Protein AF-A0A7S2W0D0-F1 (afdb_monomer)

pLDDT: mean 82.17, std 18.62, range [22.75, 97.62]

Mean predicted aligned error: 8.66 Å

Organism: NCBI:txid1034831

Structure (mmCIF, N/CA/C/O backbone):
data_AF-A0A7S2W0D0-F1
#
_entry.id   AF-A0A7S2W0D0-F1
#
loop_
_atom_site.group_PDB
_atom_site.id
_atom_site.type_symbol
_atom_site.label_atom_id
_atom_site.label_alt_id
_atom_site.label_comp_id
_atom_site.label_asym_id
_atom_site.label_entity_id
_atom_site.label_seq_id
_atom_site.pdbx_PDB_ins_code
_atom_site.Cartn_x
_atom_site.Cartn_y
_atom_site.Cartn_z
_atom_site.occupancy
_atom_site.B_iso_or_equiv
_atom_site.auth_seq_id
_atom_site.auth_comp_id
_atom_site.auth_asym_id
_atom_site.auth_atom_id
_atom_site.pdbx_PDB_model_num
ATOM 1 N N . TRP A 1 1 ? -10.273 2.720 -8.257 1.00 68.00 1 TRP A N 1
ATOM 2 C CA . TRP A 1 1 ? -10.333 4.027 -8.967 1.00 68.00 1 TRP A CA 1
ATOM 3 C C . TRP A 1 1 ? -9.457 5.097 -8.315 1.00 68.00 1 TRP A C 1
ATOM 5 O O . TRP A 1 1 ? -8.631 5.660 -9.019 1.00 68.00 1 TRP A O 1
ATOM 15 N N . MET A 1 2 ? -9.578 5.368 -7.009 1.00 85.56 2 MET A N 1
ATOM 16 C CA . MET A 1 2 ? -8.858 6.468 -6.332 1.00 85.56 2 MET A CA 1
ATOM 17 C C . MET A 1 2 ? -7.325 6.376 -6.437 1.00 85.56 2 MET A C 1
ATOM 19 O O . MET A 1 2 ? -6.679 7.359 -6.785 1.00 85.56 2 MET A O 1
ATOM 23 N N . ALA A 1 3 ? -6.762 5.177 -6.255 1.00 87.69 3 ALA A N 1
ATOM 24 C CA . ALA A 1 3 ? -5.315 4.945 -6.286 1.00 87.69 3 ALA A CA 1
ATOM 25 C C . ALA A 1 3 ? -4.749 4.532 -7.658 1.00 87.69 3 ALA A C 1
ATOM 27 O O . ALA A 1 3 ? -3.547 4.316 -7.801 1.00 87.69 3 ALA A O 1
ATOM 28 N N . GLY A 1 4 ? -5.589 4.403 -8.692 1.00 86.75 4 GLY A N 1
ATOM 29 C CA . GLY A 1 4 ? -5.181 3.886 -10.012 1.00 86.75 4 GLY A CA 1
ATOM 30 C C . GLY A 1 4 ? -5.127 4.936 -11.126 1.00 86.75 4 GLY A C 1
ATOM 31 O O . GLY A 1 4 ? -4.802 4.604 -12.265 1.00 86.75 4 GLY A O 1
ATOM 32 N N . ARG A 1 5 ? -5.512 6.190 -10.845 1.00 86.06 5 ARG A N 1
ATOM 33 C CA . ARG A 1 5 ? -5.636 7.251 -11.860 1.00 86.06 5 ARG A CA 1
ATOM 34 C C . ARG A 1 5 ? -4.288 7.720 -12.384 1.00 86.06 5 ARG A C 1
ATOM 36 O O . ARG A 1 5 ? -3.332 7.834 -11.628 1.00 86.06 5 ARG A O 1
ATOM 43 N N . ARG A 1 6 ? -4.247 8.081 -13.670 1.00 84.31 6 ARG A N 1
ATOM 44 C CA . ARG A 1 6 ? -3.050 8.650 -14.309 1.00 84.31 6 ARG A CA 1
ATOM 45 C C . ARG A 1 6 ? -2.641 9.991 -13.707 1.00 84.31 6 ARG A C 1
ATOM 47 O O . ARG A 1 6 ? -1.456 10.214 -13.536 1.00 84.31 6 ARG A O 1
ATOM 54 N N . SER A 1 7 ? -3.611 10.848 -13.386 1.00 80.19 7 SER A N 1
ATOM 55 C CA . SER A 1 7 ? -3.353 12.206 -12.900 1.00 80.19 7 SER A CA 1
ATOM 56 C C . SER A 1 7 ? -2.724 12.236 -11.513 1.00 80.19 7 SER A C 1
ATOM 58 O O . SER A 1 7 ? -1.833 13.040 -11.296 1.00 80.19 7 SER A O 1
ATOM 60 N N . CYS A 1 8 ? -3.179 11.391 -10.583 1.00 81.06 8 CYS A N 1
ATOM 61 C CA . CYS A 1 8 ? -2.543 11.213 -9.280 1.00 81.06 8 CYS A CA 1
ATOM 62 C C . CYS A 1 8 ? -3.099 9.988 -8.527 1.00 81.06 8 CYS A C 1
ATOM 64 O O . CYS A 1 8 ? -3.923 9.229 -9.053 1.00 81.06 8 CYS A O 1
ATOM 66 N N . ASP A 1 9 ? -2.621 9.776 -7.302 1.00 85.12 9 ASP A N 1
ATOM 67 C CA . ASP A 1 9 ? -3.206 8.865 -6.320 1.00 85.12 9 ASP A CA 1
ATOM 68 C C . ASP A 1 9 ? -3.997 9.670 -5.282 1.00 85.12 9 ASP A C 1
ATOM 70 O O . ASP A 1 9 ? -3.406 10.435 -4.535 1.00 85.12 9 ASP A O 1
ATOM 74 N N . HIS A 1 10 ? -5.322 9.525 -5.241 1.00 86.94 10 HIS A N 1
ATOM 75 C CA . HIS A 1 10 ? -6.177 10.317 -4.342 1.00 86.94 10 HIS A CA 1
ATOM 76 C C . HIS A 1 10 ? -6.268 9.765 -2.913 1.00 86.94 10 HIS A C 1
ATOM 78 O O . HIS A 1 10 ? -6.876 10.398 -2.053 1.00 86.94 10 HIS A O 1
ATOM 84 N N . LEU A 1 11 ? -5.742 8.560 -2.674 1.00 88.50 11 LEU A N 1
ATOM 85 C CA . LEU A 1 11 ? -5.858 7.864 -1.389 1.00 88.50 11 LEU A CA 1
ATOM 86 C C . LEU A 1 11 ? -4.503 7.696 -0.690 1.00 88.50 11 LEU A C 1
ATOM 88 O O . LEU A 1 11 ? -4.461 7.360 0.486 1.00 88.50 11 LEU A O 1
ATOM 92 N N . HIS A 1 12 ? -3.401 7.929 -1.399 1.00 86.44 12 HIS A N 1
ATOM 93 C CA . HIS A 1 12 ? -2.040 7.849 -0.875 1.00 86.44 12 HIS A CA 1
ATOM 94 C C . HIS A 1 12 ? -1.277 9.138 -1.163 1.00 86.44 12 HIS A C 1
ATOM 96 O O . HIS A 1 12 ? -1.766 10.016 -1.868 1.00 86.44 12 HIS A O 1
ATOM 102 N N . ASP A 1 13 ? -0.048 9.206 -0.656 1.00 75.94 13 ASP A N 1
ATOM 103 C CA . ASP A 1 13 ? 0.926 10.257 -0.967 1.00 75.94 13 ASP A CA 1
ATOM 104 C C . ASP A 1 13 ? 0.502 11.672 -0.511 1.00 75.94 13 ASP A C 1
ATOM 106 O O . ASP A 1 13 ? 1.095 12.662 -0.928 1.00 75.94 13 ASP A O 1
ATOM 110 N N . GLY A 1 14 ? -0.509 11.779 0.360 1.00 78.06 14 GLY A N 1
ATOM 111 C CA . GLY A 1 14 ? -1.050 13.053 0.827 1.00 78.06 14 GLY A CA 1
ATOM 112 C C . GLY A 1 14 ? -1.819 12.954 2.147 1.00 78.06 14 GLY A C 1
ATOM 113 O O . GLY A 1 14 ? -2.003 11.870 2.706 1.00 78.06 14 GLY A O 1
ATOM 114 N N . MET A 1 15 ? -2.298 14.103 2.637 1.00 78.31 15 MET A N 1
ATOM 115 C CA . MET A 1 15 ? -2.885 14.241 3.979 1.00 78.31 15 MET A CA 1
ATOM 116 C C . MET A 1 15 ? -4.158 13.417 4.236 1.00 78.31 15 MET A C 1
ATOM 118 O O . MET A 1 15 ? -4.555 13.179 5.381 1.00 78.31 15 MET A O 1
ATOM 122 N N . GLY A 1 16 ? -4.842 13.029 3.165 1.00 84.38 16 GLY A N 1
ATOM 123 C CA . GLY A 1 16 ? -6.043 12.208 3.181 1.00 84.38 16 GLY A CA 1
ATOM 124 C C . GLY A 1 16 ? -5.767 10.715 3.300 1.00 84.38 16 GLY A C 1
ATOM 125 O O . GLY A 1 16 ? -6.731 9.962 3.350 1.00 84.38 16 GLY A O 1
ATOM 126 N N . PHE A 1 17 ? -4.504 10.269 3.365 1.00 88.38 17 PHE A N 1
ATOM 127 C CA . PHE A 1 17 ? -4.175 8.843 3.444 1.00 88.38 17 PHE A CA 1
ATOM 128 C C . PHE A 1 17 ? -4.881 8.152 4.612 1.00 88.38 17 PHE A C 1
ATOM 130 O O . PHE A 1 17 ? -5.697 7.252 4.409 1.00 88.38 17 PHE A O 1
ATOM 137 N N . PHE A 1 18 ? -4.592 8.599 5.834 1.00 88.12 18 PHE A N 1
ATOM 138 C CA . PHE A 1 18 ? -5.089 7.951 7.044 1.00 88.12 18 PHE A CA 1
ATOM 139 C C . PHE A 1 18 ? -6.618 8.041 7.129 1.00 88.12 18 PHE A C 1
ATOM 141 O O . PHE A 1 18 ? -7.315 7.041 7.279 1.00 88.12 18 PHE A O 1
ATOM 148 N N . THR A 1 19 ? -7.154 9.249 6.950 1.00 89.94 19 THR A N 1
ATOM 149 C CA . THR A 1 19 ? -8.599 9.487 7.027 1.00 89.94 19 THR A CA 1
ATOM 150 C C . THR A 1 19 ? -9.367 8.797 5.905 1.00 89.94 19 THR A C 1
ATOM 152 O O . THR A 1 19 ? -10.475 8.325 6.127 1.00 89.94 19 THR A O 1
ATOM 155 N N . GLY A 1 20 ? -8.793 8.683 4.710 1.00 93.69 20 GLY A N 1
ATOM 156 C CA . GLY A 1 20 ? -9.409 7.978 3.594 1.00 93.69 20 GLY A CA 1
ATOM 157 C C . GLY A 1 20 ? -9.497 6.470 3.824 1.00 93.69 20 GLY A C 1
ATOM 158 O O . GLY A 1 20 ? -10.549 5.882 3.581 1.00 93.69 20 GLY A O 1
ATOM 159 N N . HIS A 1 21 ? -8.433 5.849 4.344 1.00 94.94 21 HIS A N 1
ATOM 160 C CA . HIS A 1 21 ? -8.431 4.415 4.658 1.00 94.94 21 HIS A CA 1
ATOM 161 C C . HIS A 1 21 ? -9.371 4.063 5.819 1.00 94.94 21 HIS A C 1
ATOM 163 O O . HIS A 1 21 ? -10.051 3.036 5.784 1.00 94.94 21 HIS A O 1
ATOM 169 N N . ASN A 1 22 ? -9.503 4.942 6.810 1.00 93.94 22 ASN A N 1
ATOM 170 C CA . ASN A 1 22 ? -10.499 4.756 7.863 1.00 93.94 22 ASN A CA 1
ATOM 171 C C . ASN A 1 22 ? -11.926 4.931 7.331 1.00 93.94 22 ASN A C 1
ATOM 173 O O . ASN A 1 22 ? -12.808 4.143 7.659 1.00 93.94 22 ASN A O 1
ATOM 177 N N . ALA A 1 23 ? -12.160 5.928 6.473 1.00 95.00 23 ALA A N 1
ATOM 178 C CA . ALA A 1 23 ? -13.481 6.201 5.914 1.00 95.00 23 ALA A CA 1
ATOM 179 C C . ALA A 1 23 ? -13.991 5.044 5.040 1.00 95.00 23 ALA A C 1
ATOM 181 O O . ALA A 1 23 ? -15.130 4.614 5.217 1.00 95.00 23 ALA A O 1
ATOM 182 N N . ILE A 1 24 ? -13.144 4.488 4.161 1.00 95.31 24 ILE A N 1
ATOM 183 C CA . ILE A 1 24 ? -13.515 3.309 3.358 1.00 95.31 24 ILE A CA 1
ATOM 184 C C . ILE A 1 24 ? -13.750 2.071 4.231 1.00 95.31 24 ILE A C 1
ATOM 186 O O . ILE A 1 24 ? -14.611 1.260 3.908 1.00 95.31 24 ILE A O 1
ATOM 190 N N . THR A 1 25 ? -13.030 1.932 5.348 1.00 95.75 25 THR A N 1
ATOM 191 C CA . THR A 1 25 ? -13.217 0.803 6.270 1.00 95.75 25 THR A CA 1
ATOM 192 C C . THR A 1 25 ? -14.537 0.913 7.035 1.00 95.75 25 THR A C 1
ATOM 194 O O . THR A 1 25 ? -15.264 -0.072 7.123 1.00 95.75 25 THR A O 1
ATOM 197 N N . ILE A 1 26 ? -14.900 2.112 7.508 1.00 94.50 26 ILE A N 1
ATOM 198 C CA . ILE A 1 26 ? -16.208 2.375 8.133 1.00 94.50 26 ILE A CA 1
ATOM 199 C C . ILE A 1 26 ? -17.342 2.114 7.134 1.00 94.50 26 ILE A C 1
ATOM 201 O O . ILE A 1 26 ? -18.327 1.464 7.473 1.00 94.50 26 ILE A O 1
ATOM 205 N N . GLU A 1 27 ? -17.210 2.595 5.895 1.00 94.81 27 GLU A N 1
ATOM 206 C CA . GLU A 1 27 ? -18.199 2.340 4.841 1.00 94.81 27 GLU A CA 1
ATOM 207 C C . GLU A 1 27 ? -18.338 0.838 4.552 1.00 94.81 27 GLU A C 1
ATOM 209 O O . GLU A 1 27 ? -19.452 0.318 4.474 1.00 94.81 27 GLU A O 1
ATOM 214 N N . PHE A 1 28 ? -17.218 0.117 4.446 1.00 96.00 28 PHE A N 1
ATOM 215 C CA . PHE A 1 28 ? -17.225 -1.327 4.233 1.00 96.00 28 PHE A CA 1
ATOM 216 C C . PHE A 1 28 ? -17.888 -2.081 5.391 1.00 96.00 28 PHE A C 1
ATOM 218 O O . PHE A 1 28 ? -18.716 -2.957 5.148 1.00 96.00 28 PHE A O 1
ATOM 225 N N . GLU A 1 29 ? -17.602 -1.707 6.640 1.00 96.06 29 GLU A N 1
ATOM 226 C CA . GLU A 1 29 ? -18.271 -2.274 7.812 1.00 96.06 29 GLU A CA 1
ATOM 227 C C . GLU A 1 29 ? -19.788 -2.057 7.766 1.00 96.06 29 GLU A C 1
ATOM 229 O O . GLU A 1 29 ? -20.554 -2.996 7.983 1.00 96.06 29 GLU A O 1
ATOM 234 N N . GLN A 1 30 ? -20.241 -0.849 7.419 1.00 93.56 30 GLN A N 1
ATOM 235 C CA . GLN A 1 30 ? -21.670 -0.566 7.270 1.00 93.56 30 GLN A CA 1
ATOM 236 C C . GLN A 1 30 ? -22.311 -1.457 6.202 1.00 93.56 30 GLN A C 1
ATOM 238 O O . GLN A 1 30 ? -23.420 -1.950 6.406 1.00 93.56 30 GLN A O 1
ATOM 243 N N . VAL A 1 31 ? -21.615 -1.707 5.087 1.00 94.75 31 VAL A N 1
ATOM 244 C CA . VAL A 1 31 ? -22.077 -2.625 4.035 1.00 94.75 31 VAL A CA 1
ATOM 245 C C . VAL A 1 31 ? -22.129 -4.073 4.534 1.00 94.75 31 VAL A C 1
ATOM 247 O O . VAL A 1 31 ? -23.117 -4.758 4.265 1.00 94.75 31 VAL A O 1
ATOM 250 N N . LEU A 1 32 ? -21.135 -4.541 5.299 1.00 96.19 32 LEU A N 1
ATOM 251 C CA . LEU A 1 32 ? -21.170 -5.869 5.929 1.00 96.19 32 LEU A CA 1
ATOM 252 C C . LEU A 1 32 ? -22.375 -6.012 6.868 1.00 96.19 32 LEU A C 1
ATOM 254 O O . LEU A 1 32 ? -23.073 -7.026 6.835 1.00 96.19 32 LEU A O 1
ATOM 258 N N . GLN A 1 33 ? -22.680 -4.966 7.636 1.00 96.06 33 GLN A N 1
ATOM 259 C CA . GLN A 1 33 ? -23.801 -4.940 8.577 1.00 96.06 33 GLN A CA 1
ATOM 260 C C . GLN A 1 33 ? -25.182 -4.928 7.906 1.00 96.06 33 GLN A C 1
ATOM 262 O O . GLN A 1 33 ? -26.178 -5.260 8.553 1.00 96.06 33 GLN A O 1
ATOM 267 N N . LEU A 1 34 ? -25.266 -4.615 6.605 1.00 96.19 34 LEU A N 1
ATOM 268 C CA . LEU A 1 34 ? -26.489 -4.832 5.819 1.00 96.19 34 LEU A CA 1
ATOM 269 C C . LEU A 1 34 ? -26.773 -6.323 5.584 1.00 96.19 34 LEU A C 1
ATOM 271 O O . LEU A 1 34 ? -27.926 -6.689 5.352 1.00 96.19 34 LEU A O 1
ATOM 275 N N . VAL A 1 35 ? -25.739 -7.169 5.625 1.00 97.31 35 VAL A N 1
ATOM 276 C CA . VAL A 1 35 ? -25.848 -8.628 5.491 1.00 97.31 35 VAL A CA 1
ATOM 277 C C . VAL A 1 35 ? -26.004 -9.277 6.865 1.00 97.31 35 VAL A C 1
ATOM 279 O O . VAL A 1 35 ? -26.953 -10.034 7.073 1.00 97.31 35 VAL A O 1
ATOM 282 N N . ASP A 1 36 ? -25.107 -8.958 7.800 1.00 97.62 36 ASP A N 1
ATOM 283 C CA . ASP A 1 36 ? -25.151 -9.434 9.183 1.00 97.62 36 ASP A CA 1
ATOM 284 C C . ASP A 1 36 ? -24.810 -8.289 10.157 1.00 97.62 36 ASP A C 1
ATOM 286 O O . ASP A 1 36 ? -23.643 -7.908 10.275 1.00 97.62 36 ASP A O 1
ATOM 290 N N . PRO A 1 37 ? -25.796 -7.746 10.898 1.00 96.00 37 PRO A N 1
ATOM 291 C CA . PRO A 1 37 ? -25.591 -6.599 11.784 1.00 96.00 37 PRO A CA 1
ATOM 292 C C . PRO A 1 37 ? -24.737 -6.913 13.021 1.00 96.00 37 PRO A C 1
ATOM 294 O O . PRO A 1 37 ? -24.504 -6.020 13.833 1.00 96.00 37 PRO A O 1
ATOM 297 N N . THR A 1 38 ? -24.317 -8.167 13.217 1.00 96.38 38 THR A N 1
ATOM 298 C CA . THR A 1 38 ? -23.430 -8.570 14.317 1.00 96.38 38 THR A CA 1
ATOM 299 C C . THR A 1 38 ? -21.950 -8.544 13.939 1.00 96.38 38 THR A C 1
ATOM 301 O O . THR A 1 38 ? -21.102 -8.685 14.818 1.00 96.38 38 THR A O 1
ATOM 304 N N . VAL A 1 39 ? -21.635 -8.352 12.655 1.00 95.75 39 VAL A N 1
ATOM 305 C CA . VAL A 1 39 ? -20.264 -8.356 12.137 1.00 95.75 39 VAL A CA 1
ATOM 306 C C . VAL A 1 39 ? -19.651 -6.955 12.192 1.00 95.75 39 VAL A C 1
ATOM 308 O O . VAL A 1 39 ? -20.302 -5.949 11.904 1.00 95.75 39 VAL A O 1
ATOM 311 N N . THR A 1 40 ? -18.365 -6.910 12.529 1.00 95.25 40 THR A N 1
ATOM 312 C CA . THR A 1 40 ? -17.497 -5.727 12.462 1.00 95.25 40 THR A CA 1
ATOM 313 C C . THR A 1 40 ? -16.216 -6.079 11.715 1.00 95.25 40 THR A C 1
ATOM 315 O O . THR A 1 40 ? -15.827 -7.251 11.664 1.00 95.25 40 THR A O 1
ATOM 318 N N . VAL A 1 41 ? -15.531 -5.085 11.155 1.00 95.81 41 VAL A N 1
ATOM 319 C CA . VAL A 1 41 ? -14.201 -5.296 10.570 1.00 95.81 41 VAL A CA 1
ATOM 320 C C . VAL A 1 41 ? -13.194 -5.462 11.718 1.00 95.81 41 VAL A C 1
ATOM 322 O O . VAL A 1 41 ? -13.086 -4.572 12.562 1.00 95.81 41 VAL A O 1
ATOM 325 N N . PRO A 1 42 ? -12.461 -6.588 11.809 1.00 94.56 42 PRO A N 1
ATOM 326 C CA . PRO A 1 42 ? -11.452 -6.759 12.849 1.00 94.56 42 PRO A CA 1
ATOM 327 C C . PRO A 1 42 ? -10.228 -5.882 12.562 1.00 94.56 42 PRO A C 1
ATOM 329 O O . PRO A 1 42 ? -10.002 -5.480 11.424 1.00 94.56 42 PRO A O 1
ATOM 332 N N . TYR A 1 43 ? -9.389 -5.646 13.571 1.00 94.50 43 TYR A N 1
ATOM 333 C CA . TYR A 1 43 ? -8.036 -5.137 13.349 1.00 94.50 43 TYR A CA 1
ATOM 334 C C . TYR A 1 43 ? -7.024 -6.281 13.353 1.00 94.50 43 TYR A C 1
ATOM 336 O O . TYR A 1 43 ? -7.173 -7.259 14.085 1.00 94.50 43 TYR A O 1
ATOM 344 N N . TRP A 1 44 ? -5.976 -6.139 12.550 1.00 95.12 44 TRP A N 1
ATOM 345 C CA . TRP A 1 44 ? -4.819 -7.020 12.561 1.00 95.12 44 TRP A CA 1
ATOM 346 C C . TRP A 1 44 ? -3.634 -6.309 13.207 1.00 95.12 44 TRP A C 1
ATOM 348 O O . TRP A 1 44 ? -3.025 -5.424 12.610 1.00 95.12 44 TRP A O 1
ATOM 358 N N . ASP A 1 45 ? -3.277 -6.731 14.419 1.00 94.56 45 ASP A N 1
ATOM 359 C CA . ASP A 1 45 ? -2.072 -6.244 15.084 1.00 94.56 45 ASP A CA 1
ATOM 360 C C . ASP A 1 45 ? -0.816 -6.977 14.600 1.00 94.56 45 ASP A C 1
ATOM 362 O O . ASP A 1 45 ? -0.311 -7.896 15.242 1.00 94.56 45 ASP A O 1
ATOM 366 N N . TYR A 1 46 ? -0.297 -6.542 13.457 1.00 94.19 46 TYR A N 1
ATOM 367 C CA . TYR A 1 46 ? 0.909 -7.102 12.846 1.00 94.19 46 TYR A CA 1
ATOM 368 C C . TYR A 1 46 ? 2.185 -6.930 13.688 1.00 94.19 46 TYR A C 1
ATOM 370 O O . TYR A 1 46 ? 3.199 -7.561 13.385 1.00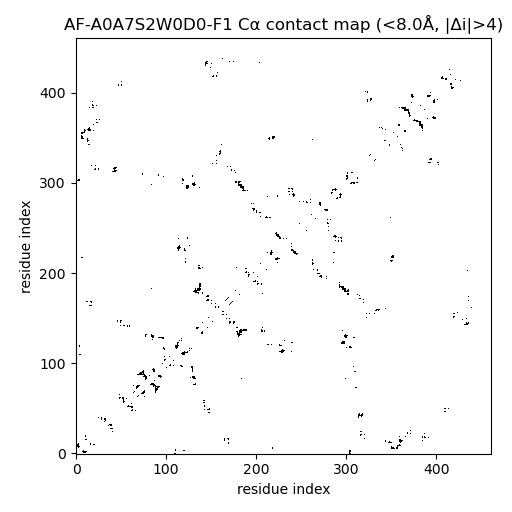 94.19 46 TYR A O 1
ATOM 378 N N . THR A 1 47 ? 2.157 -6.145 14.775 1.00 94.44 47 THR A N 1
ATOM 379 C CA . THR A 1 47 ? 3.281 -6.116 15.724 1.00 94.44 47 THR A CA 1
ATOM 380 C C . THR A 1 47 ? 3.376 -7.411 16.540 1.00 94.44 47 THR A C 1
ATOM 382 O O . THR A 1 47 ? 4.473 -7.773 16.958 1.00 94.44 47 THR A O 1
ATOM 385 N N . ILE A 1 48 ? 2.275 -8.164 16.692 1.00 95.62 48 ILE A N 1
ATOM 386 C CA . ILE A 1 48 ? 2.278 -9.515 17.281 1.00 95.62 48 ILE A CA 1
ATOM 387 C C . ILE A 1 48 ? 3.018 -10.490 16.364 1.00 95.62 48 ILE A C 1
ATOM 389 O O . ILE A 1 48 ? 3.860 -11.263 16.821 1.00 95.62 48 ILE A O 1
ATOM 393 N N . ASP A 1 49 ? 2.744 -10.447 15.059 1.00 96.00 49 ASP A N 1
ATOM 394 C CA . ASP A 1 49 ? 3.429 -11.323 14.108 1.00 96.00 49 ASP A CA 1
ATOM 395 C C . ASP A 1 49 ? 4.912 -10.950 13.985 1.00 96.00 49 ASP A C 1
ATOM 397 O O . ASP A 1 49 ? 5.765 -11.831 13.890 1.00 96.00 49 ASP A O 1
ATOM 401 N N . MET A 1 50 ? 5.253 -9.656 14.052 1.00 95.31 50 MET A N 1
ATOM 402 C CA . MET A 1 50 ? 6.657 -9.226 14.085 1.00 95.31 50 MET A CA 1
ATOM 403 C C . MET A 1 50 ? 7.371 -9.628 15.372 1.00 95.31 50 MET A C 1
ATOM 405 O O . MET A 1 50 ? 8.534 -10.027 15.307 1.00 95.31 50 MET A O 1
ATOM 409 N N . HIS A 1 51 ? 6.680 -9.628 16.510 1.00 95.69 51 HIS A N 1
ATOM 410 C CA . HIS A 1 51 ? 7.208 -10.215 17.735 1.00 95.69 51 HIS A CA 1
ATOM 411 C C . HIS A 1 51 ? 7.516 -11.709 17.546 1.00 95.69 51 HIS A C 1
ATOM 413 O O . HIS A 1 51 ? 8.608 -12.170 17.871 1.00 95.69 51 HIS A O 1
ATOM 419 N N . ALA A 1 52 ? 6.610 -12.472 16.925 1.00 96.19 52 ALA A N 1
ATOM 420 C CA . ALA A 1 52 ? 6.850 -13.886 16.631 1.00 96.19 52 ALA A CA 1
ATOM 421 C C . ALA A 1 52 ? 8.046 -14.107 15.683 1.00 96.19 52 ALA A C 1
ATOM 423 O O . ALA A 1 52 ? 8.813 -15.050 15.881 1.00 96.19 52 ALA A O 1
ATOM 424 N N . VAL A 1 53 ? 8.235 -13.235 14.686 1.00 95.81 53 VAL A N 1
ATOM 425 C CA . VAL A 1 53 ? 9.423 -13.236 13.812 1.00 95.81 53 VAL A CA 1
ATOM 426 C C . VAL A 1 53 ? 10.696 -12.971 14.617 1.00 95.81 53 VAL A C 1
ATOM 428 O O . VAL A 1 53 ? 11.686 -13.684 14.449 1.00 95.81 53 VAL A O 1
ATOM 431 N N . ARG A 1 54 ? 10.681 -11.983 15.520 1.00 94.56 54 ARG A N 1
ATOM 432 C CA . ARG A 1 54 ? 11.814 -11.655 16.399 1.00 94.56 54 ARG A CA 1
ATOM 433 C C . ARG A 1 54 ? 12.222 -12.844 17.266 1.00 94.56 54 ARG A C 1
ATOM 435 O O . ARG A 1 54 ? 13.402 -13.189 17.302 1.00 94.56 54 ARG A O 1
ATOM 442 N N . GLU A 1 55 ? 11.257 -13.494 17.912 1.00 95.12 55 GLU A N 1
ATOM 443 C CA . GLU A 1 55 ? 11.493 -14.652 18.786 1.00 95.12 55 GLU A CA 1
ATOM 444 C C . GLU A 1 55 ? 12.013 -15.886 18.026 1.00 95.12 55 GLU A C 1
ATOM 446 O O . GLU A 1 55 ? 12.595 -16.792 18.623 1.00 95.12 55 GLU A O 1
ATOM 451 N N . GLN A 1 56 ? 11.851 -15.915 16.701 1.00 95.31 56 GLN A N 1
ATOM 452 C CA . GLN A 1 56 ? 12.333 -16.979 15.821 1.00 95.31 56 GLN A CA 1
ATOM 453 C C . GLN A 1 56 ? 13.579 -16.570 15.026 1.00 95.31 56 GLN A C 1
ATOM 455 O O . GLN A 1 56 ? 13.717 -16.932 13.862 1.00 95.31 56 GLN A O 1
ATOM 460 N N . ASP A 1 57 ? 14.496 -15.819 15.643 1.00 92.88 57 ASP A N 1
ATOM 461 C CA . ASP A 1 57 ? 15.768 -15.403 15.023 1.00 92.88 57 ASP A CA 1
ATOM 462 C C . ASP A 1 57 ? 15.560 -14.676 13.681 1.00 92.88 57 ASP A C 1
ATOM 464 O O . ASP A 1 57 ? 16.275 -14.885 12.700 1.00 92.88 57 ASP A O 1
ATOM 468 N N . LYS A 1 58 ? 14.528 -13.821 13.638 1.00 93.12 58 LYS A N 1
ATOM 469 C CA . LYS A 1 58 ? 14.130 -13.022 12.468 1.00 93.12 58 LYS A CA 1
ATOM 470 C C . LYS A 1 58 ? 13.680 -13.868 11.267 1.00 93.12 58 LYS A C 1
ATOM 472 O O . LYS A 1 58 ? 13.727 -13.405 10.126 1.00 93.12 58 LYS A O 1
ATOM 477 N N . ASP A 1 59 ? 13.208 -15.089 11.509 1.00 93.00 59 ASP A N 1
ATOM 478 C CA . ASP A 1 59 ? 12.656 -15.961 10.478 1.00 93.00 59 ASP A CA 1
ATOM 479 C C . ASP A 1 59 ? 11.225 -15.560 10.092 1.00 93.00 59 ASP A C 1
ATOM 481 O O . ASP A 1 59 ? 10.260 -15.772 10.830 1.00 93.00 59 ASP A O 1
ATOM 485 N N . PHE A 1 60 ? 11.074 -15.026 8.879 1.00 92.69 60 PHE A N 1
ATOM 486 C CA . PHE A 1 60 ? 9.784 -14.574 8.349 1.00 92.69 60 PHE A CA 1
ATOM 487 C C . PHE A 1 60 ? 8.771 -15.690 8.115 1.00 92.69 60 PHE A C 1
ATOM 489 O O . PHE A 1 60 ? 7.595 -15.391 7.908 1.00 92.69 60 PHE A O 1
ATOM 496 N N . ARG A 1 61 ? 9.165 -16.968 8.185 1.00 92.56 61 ARG A N 1
ATOM 497 C CA . ARG A 1 61 ? 8.187 -18.064 8.214 1.00 92.56 61 ARG A CA 1
ATOM 498 C C . ARG A 1 61 ? 7.185 -17.880 9.351 1.00 92.56 61 ARG A C 1
ATOM 500 O O . ARG A 1 61 ? 6.005 -18.101 9.123 1.00 92.56 61 ARG A O 1
ATOM 507 N N . ALA A 1 62 ? 7.617 -17.346 10.496 1.00 95.00 62 ALA A N 1
ATOM 508 C CA . ALA A 1 62 ? 6.743 -17.051 11.629 1.00 95.00 62 ALA A CA 1
ATOM 509 C C . ALA A 1 62 ? 5.574 -16.113 11.278 1.00 95.00 62 ALA A C 1
ATOM 511 O O . ALA A 1 62 ? 4.467 -16.314 11.764 1.00 95.00 62 ALA A O 1
ATOM 512 N N . PHE A 1 63 ? 5.801 -15.121 10.407 1.00 95.19 63 PHE A N 1
ATOM 513 C CA . PHE A 1 63 ? 4.745 -14.222 9.934 1.00 95.19 63 PHE A CA 1
ATOM 514 C C . PHE A 1 63 ? 3.730 -14.963 9.058 1.00 95.19 63 PHE A C 1
ATOM 516 O O . PHE A 1 63 ? 2.525 -14.806 9.228 1.00 95.19 63 PHE A O 1
ATOM 523 N N . TYR A 1 64 ? 4.207 -15.795 8.129 1.00 94.38 64 TYR A N 1
ATOM 524 C CA . TYR A 1 64 ? 3.336 -16.524 7.200 1.00 94.38 64 TYR A CA 1
ATOM 525 C C . TYR A 1 64 ? 2.664 -17.758 7.826 1.00 94.38 64 TYR A C 1
ATOM 527 O O . TYR A 1 64 ? 1.657 -18.219 7.297 1.00 94.38 64 TYR A O 1
ATOM 535 N N . ASP A 1 65 ? 3.181 -18.256 8.952 1.00 93.88 65 ASP A N 1
ATOM 536 C CA . ASP A 1 65 ? 2.570 -19.311 9.773 1.00 93.88 65 ASP A CA 1
ATOM 537 C C . ASP A 1 65 ? 1.500 -18.758 10.741 1.00 93.88 65 ASP A C 1
ATOM 539 O O . ASP A 1 65 ? 0.877 -19.520 11.485 1.00 93.88 65 ASP A O 1
ATOM 543 N N . SER A 1 66 ? 1.269 -17.437 10.736 1.00 93.81 66 SER A N 1
ATOM 544 C CA . SER A 1 66 ? 0.199 -16.787 11.496 1.00 93.81 66 SER A CA 1
ATOM 545 C C . SER A 1 66 ? -1.167 -17.393 11.172 1.00 93.81 66 SER A C 1
ATOM 547 O O . SER A 1 66 ? -1.474 -17.714 10.021 1.00 93.81 66 SER A O 1
ATOM 549 N N . GLY A 1 67 ? -2.039 -17.474 12.184 1.00 94.06 67 GLY A N 1
ATOM 550 C CA . GLY A 1 67 ? -3.416 -17.955 12.023 1.00 94.06 67 GLY A CA 1
ATOM 551 C C . GLY A 1 67 ? -4.230 -17.143 11.010 1.00 94.06 67 GLY A C 1
ATOM 552 O O . GLY A 1 67 ? -5.220 -17.636 10.483 1.00 94.06 67 GLY A O 1
ATOM 553 N N . LEU A 1 68 ? -3.784 -15.930 10.671 1.00 92.88 68 LEU A N 1
ATOM 554 C CA . LEU A 1 68 ? -4.395 -15.111 9.627 1.00 92.88 68 LEU A CA 1
ATOM 555 C C . LEU A 1 68 ? -4.321 -15.750 8.237 1.00 92.88 68 LEU A C 1
ATOM 557 O O . LEU A 1 68 ? -5.234 -15.558 7.437 1.00 92.88 68 LEU A O 1
ATOM 561 N N . PHE A 1 69 ? -3.266 -16.516 7.954 1.00 95.00 69 PHE A N 1
ATOM 562 C CA . PHE A 1 69 ? -3.063 -17.188 6.669 1.00 95.00 69 PHE A CA 1
ATOM 563 C C . PHE A 1 69 ? -3.553 -18.645 6.672 1.00 95.00 69 PHE A C 1
ATOM 565 O O . PHE A 1 69 ? -3.300 -19.390 5.721 1.00 95.00 69 PHE A O 1
ATOM 572 N N . ALA A 1 70 ? -4.266 -19.057 7.726 1.00 93.75 70 ALA A N 1
ATOM 573 C CA . ALA A 1 70 ? -4.917 -20.358 7.797 1.00 93.75 70 ALA A CA 1
ATOM 574 C C . ALA A 1 70 ? -6.065 -20.475 6.781 1.00 93.75 70 ALA A C 1
ATOM 576 O O . ALA A 1 70 ? -6.625 -19.476 6.316 1.00 93.75 70 ALA A O 1
ATOM 577 N N . ASP A 1 71 ? -6.422 -21.717 6.443 1.00 93.31 71 ASP A N 1
ATOM 578 C CA . ASP A 1 71 ? -7.445 -21.999 5.434 1.00 93.31 71 ASP A CA 1
ATOM 579 C C . ASP A 1 71 ? -8.833 -21.457 5.823 1.00 93.31 71 ASP A C 1
ATOM 581 O O . ASP A 1 71 ? -9.602 -21.087 4.946 1.00 93.31 71 ASP A O 1
ATOM 585 N N . ASP A 1 72 ? -9.162 -21.364 7.107 1.00 93.44 72 ASP A N 1
ATOM 586 C CA . ASP A 1 72 ? -10.443 -20.854 7.615 1.00 93.44 72 ASP A CA 1
ATOM 587 C C . ASP A 1 72 ? -10.461 -19.329 7.838 1.00 93.44 72 ASP A C 1
ATOM 589 O O . ASP A 1 72 ? -11.423 -18.792 8.390 1.00 93.44 72 ASP A O 1
ATOM 593 N N . TRP A 1 73 ? -9.420 -18.614 7.391 1.00 92.81 73 TRP A N 1
ATOM 594 C CA . TRP A 1 73 ? -9.328 -17.156 7.488 1.00 92.81 73 TRP A CA 1
ATOM 595 C C . TRP A 1 73 ? -8.983 -16.503 6.139 1.00 92.81 73 TRP A C 1
ATOM 597 O O . TRP A 1 73 ? -9.751 -16.633 5.182 1.00 92.81 73 TRP A O 1
ATOM 607 N N . PHE A 1 74 ? -7.850 -15.795 6.019 1.00 93.62 74 PHE A N 1
ATOM 608 C CA . PHE A 1 74 ? -7.445 -15.154 4.761 1.00 93.62 74 PHE A CA 1
ATOM 609 C C . PHE A 1 74 ? -6.716 -16.098 3.805 1.00 93.62 74 PHE A C 1
ATOM 611 O O . PHE A 1 74 ? -6.444 -15.705 2.667 1.00 93.62 74 PHE A O 1
ATOM 618 N N . GLY A 1 75 ? -6.416 -17.329 4.215 1.00 95.12 75 GLY A N 1
ATOM 619 C CA . GLY A 1 75 ? -5.733 -18.317 3.389 1.00 95.12 75 GLY A CA 1
ATOM 620 C C . GLY A 1 75 ? -4.262 -17.987 3.108 1.00 95.12 75 GLY A C 1
ATOM 621 O O . GLY A 1 75 ? -3.768 -16.909 3.450 1.00 95.12 75 GLY A O 1
ATOM 622 N N . PRO A 1 76 ? -3.544 -18.914 2.463 1.00 95.50 76 PRO A N 1
ATOM 623 C CA . PRO A 1 76 ? -2.094 -18.873 2.357 1.00 95.50 76 PRO A CA 1
ATOM 624 C C . PRO A 1 76 ? -1.584 -17.854 1.329 1.00 95.50 76 PRO A C 1
ATOM 626 O O . PRO A 1 76 ? -2.327 -17.229 0.565 1.00 95.50 76 PRO A O 1
ATOM 629 N N . MET A 1 77 ? -0.259 -17.739 1.273 1.00 95.38 77 MET A N 1
ATOM 630 C CA . MET A 1 77 ? 0.449 -17.088 0.172 1.00 95.38 77 MET A CA 1
ATOM 631 C C . MET A 1 77 ? 0.350 -17.915 -1.118 1.00 95.38 77 MET A C 1
ATOM 633 O O . MET A 1 77 ? 0.258 -19.146 -1.090 1.00 95.38 77 MET A O 1
ATOM 637 N N . GLY A 1 78 ? 0.423 -17.238 -2.265 1.00 95.25 78 GLY A N 1
ATOM 638 C CA . GLY A 1 78 ? 0.508 -17.888 -3.568 1.00 95.25 78 GLY A CA 1
ATOM 639 C C . GLY A 1 78 ? 1.857 -18.577 -3.782 1.00 95.25 78 GLY A C 1
ATOM 640 O O . GLY A 1 78 ? 2.890 -18.155 -3.258 1.00 95.25 78 GLY A O 1
ATOM 641 N N . LYS A 1 79 ? 1.861 -19.648 -4.581 1.00 94.00 79 LYS A N 1
ATOM 642 C CA . LYS A 1 79 ? 3.075 -20.410 -4.917 1.00 94.00 79 LYS A CA 1
ATOM 643 C C . LYS A 1 79 ? 3.534 -20.106 -6.332 1.00 94.00 79 LYS A C 1
ATOM 645 O O . LYS A 1 79 ? 2.716 -19.996 -7.240 1.00 94.00 79 LYS A O 1
ATOM 650 N N . GLU A 1 80 ? 4.845 -20.085 -6.550 1.00 92.25 80 GLU A N 1
ATOM 651 C CA . GLU A 1 80 ? 5.431 -19.892 -7.885 1.00 92.25 80 GLU A CA 1
ATOM 652 C C . GLU A 1 80 ? 4.936 -20.939 -8.902 1.00 92.25 80 GLU A C 1
ATOM 654 O O . GLU A 1 80 ? 4.666 -20.598 -10.051 1.00 92.25 80 GLU A O 1
ATOM 659 N N . SER A 1 81 ? 4.723 -22.191 -8.469 1.00 93.56 81 SER A N 1
ATOM 660 C CA . SER A 1 81 ? 4.182 -23.272 -9.312 1.00 93.56 81 SER A CA 1
ATOM 661 C C . SER A 1 81 ? 2.794 -22.980 -9.881 1.00 93.56 81 SER A C 1
ATOM 663 O O . SER A 1 81 ? 2.455 -23.498 -10.942 1.00 93.56 81 SER A O 1
ATOM 665 N N . ASP A 1 82 ? 2.020 -22.145 -9.188 1.00 93.25 82 ASP A N 1
ATOM 666 C CA . ASP A 1 82 ? 0.662 -21.742 -9.556 1.00 93.25 82 ASP A CA 1
ATOM 667 C C . ASP A 1 82 ? 0.637 -20.301 -10.097 1.00 93.25 82 ASP A C 1
ATOM 669 O O . ASP A 1 82 ? -0.407 -19.651 -10.135 1.00 93.25 82 ASP A O 1
ATOM 673 N N . GLY A 1 83 ? 1.802 -19.757 -10.476 1.00 92.19 83 GLY A N 1
ATOM 674 C CA . GLY A 1 83 ? 1.925 -18.374 -10.927 1.00 92.19 83 GLY A CA 1
ATOM 675 C C . GLY A 1 83 ? 1.562 -17.355 -9.846 1.00 92.19 83 GLY A C 1
ATOM 676 O O . GLY A 1 83 ? 1.120 -16.263 -10.184 1.00 92.19 83 GLY A O 1
ATOM 677 N N . PHE A 1 84 ? 1.749 -17.710 -8.570 1.00 95.88 84 PHE A N 1
ATOM 678 C CA . PHE A 1 84 ? 1.413 -16.924 -7.376 1.00 95.88 84 PHE A CA 1
ATOM 679 C C . PHE A 1 84 ? -0.088 -16.705 -7.141 1.00 95.88 84 PHE A C 1
ATOM 681 O O . PHE A 1 84 ? -0.460 -15.895 -6.294 1.00 95.88 84 PHE A O 1
ATOM 688 N N . VAL A 1 85 ? -0.954 -17.448 -7.837 1.00 97.06 85 VAL A N 1
ATOM 689 C CA . VAL A 1 85 ? -2.384 -17.515 -7.506 1.00 97.06 85 VAL A CA 1
ATOM 690 C C . VAL A 1 85 ? -2.566 -18.164 -6.132 1.00 97.06 85 VAL A C 1
ATOM 692 O O . VAL A 1 85 ? -1.887 -19.138 -5.797 1.00 97.06 85 VAL A O 1
ATOM 695 N N . VAL A 1 86 ? -3.492 -17.631 -5.335 1.00 97.19 86 VAL A N 1
ATOM 696 C CA . VAL A 1 86 ? -3.904 -18.228 -4.060 1.00 97.19 86 VAL A CA 1
ATOM 697 C C . VAL A 1 86 ? -4.821 -19.423 -4.342 1.00 97.19 86 VAL A C 1
ATOM 699 O O . VAL A 1 86 ? -5.916 -19.274 -4.884 1.00 97.19 86 VAL A O 1
ATOM 702 N N . THR A 1 87 ? -4.349 -20.628 -4.009 1.00 96.25 87 THR A N 1
ATOM 703 C CA . THR A 1 87 ? -5.025 -21.908 -4.306 1.00 96.25 87 THR A CA 1
ATOM 704 C C . THR A 1 87 ? -5.595 -22.617 -3.070 1.00 96.25 87 THR A C 1
ATOM 706 O O . THR A 1 87 ? -6.210 -23.673 -3.207 1.00 96.25 87 THR A O 1
ATOM 709 N N . GLY A 1 88 ? -5.406 -22.044 -1.877 1.00 94.25 88 GLY A N 1
ATOM 710 C CA . GLY A 1 88 ? -5.963 -22.502 -0.596 1.00 94.25 88 GLY A CA 1
ATOM 711 C C . GLY A 1 88 ? -6.756 -21.389 0.094 1.00 94.25 88 GLY A C 1
ATOM 712 O O . GLY A 1 88 ? -6.790 -20.271 -0.414 1.00 94.25 88 GLY A O 1
ATOM 713 N N . GLY A 1 89 ? -7.376 -21.680 1.237 1.00 94.00 89 GLY A N 1
ATOM 714 C CA . GLY A 1 89 ? -8.329 -20.776 1.890 1.00 94.00 89 GLY A CA 1
ATOM 715 C C . GLY A 1 89 ? -9.789 -20.997 1.485 1.00 94.00 89 GLY A C 1
ATOM 716 O O . GLY A 1 89 ? -10.111 -21.137 0.308 1.00 94.00 89 GLY A O 1
ATOM 717 N N . GLU A 1 90 ? -10.697 -20.985 2.458 1.00 91.50 90 GLU A N 1
ATOM 718 C CA . GLU A 1 90 ? -12.140 -21.168 2.281 1.00 91.50 90 GLU A CA 1
ATOM 719 C C . GLU A 1 90 ? -12.767 -20.013 1.490 1.00 91.50 90 GLU A C 1
ATOM 721 O O . GLU A 1 90 ? -13.653 -20.231 0.665 1.00 91.50 90 GLU A O 1
ATOM 726 N N . THR A 1 91 ? -12.272 -18.789 1.702 1.00 86.06 91 THR A N 1
ATOM 727 C CA . THR A 1 91 ? -12.793 -17.568 1.062 1.00 86.06 91 THR A CA 1
ATOM 728 C C . THR A 1 91 ? -11.870 -16.986 -0.010 1.00 86.06 91 THR A C 1
ATOM 730 O O . THR A 1 91 ? -12.308 -16.157 -0.808 1.00 86.06 91 THR A O 1
ATOM 733 N N . THR A 1 92 ? -10.604 -17.411 -0.056 1.00 94.06 92 THR A N 1
ATOM 734 C CA . THR A 1 92 ? -9.572 -16.811 -0.917 1.00 94.06 92 THR A CA 1
ATOM 735 C C . THR A 1 92 ? -9.062 -17.723 -2.028 1.00 94.06 92 THR A C 1
ATOM 737 O O . THR A 1 92 ? -8.526 -17.206 -3.014 1.00 94.06 92 THR A O 1
ATOM 740 N N . ALA A 1 93 ? -9.275 -19.043 -1.945 1.00 96.19 93 ALA A N 1
ATOM 741 C CA . ALA A 1 93 ? -8.896 -19.963 -3.014 1.00 96.19 93 ALA A CA 1
ATOM 742 C C . ALA A 1 93 ? -9.603 -19.589 -4.322 1.00 96.19 93 ALA A C 1
ATOM 744 O O . ALA A 1 93 ? -10.829 -19.643 -4.419 1.00 96.19 93 ALA A O 1
ATOM 745 N N . TYR A 1 94 ? -8.820 -19.234 -5.344 1.00 96.44 94 TYR A N 1
ATOM 746 C CA . TYR A 1 94 ? -9.329 -18.796 -6.647 1.00 96.44 94 TYR A CA 1
ATOM 747 C C . TYR A 1 94 ? -10.352 -17.651 -6.559 1.00 96.44 94 TYR A C 1
ATOM 749 O O . TYR A 1 94 ? -11.266 -17.565 -7.384 1.00 96.44 94 TYR A O 1
ATOM 757 N N . LEU A 1 95 ? -10.205 -16.752 -5.580 1.00 96.94 95 LEU A N 1
ATOM 758 C CA . LEU A 1 95 ? -11.033 -15.553 -5.501 1.00 96.94 95 LEU A CA 1
ATOM 759 C C . LEU A 1 95 ? -10.845 -14.720 -6.774 1.00 96.94 95 LEU A C 1
ATOM 761 O O . LEU A 1 95 ? -9.726 -14.342 -7.114 1.00 96.94 95 LEU A O 1
ATOM 765 N N . SER A 1 96 ? -11.928 -14.461 -7.504 1.00 96.94 96 SER A N 1
ATOM 766 C CA . SER A 1 96 ? -11.855 -13.754 -8.784 1.00 96.94 96 SER A CA 1
ATOM 767 C C . SER A 1 96 ? -11.571 -12.264 -8.595 1.00 96.94 96 SER A C 1
ATOM 769 O O . SER A 1 96 ? -12.264 -11.585 -7.838 1.00 96.94 96 SER A O 1
ATOM 771 N N . VAL A 1 97 ? -10.620 -11.737 -9.366 1.00 96.12 97 VAL A N 1
ATOM 772 C CA . VAL A 1 97 ? -10.395 -10.288 -9.545 1.00 96.12 97 VAL A CA 1
ATOM 773 C C . VAL A 1 97 ? -10.916 -9.786 -10.898 1.00 96.12 97 VAL A C 1
ATOM 775 O O . VAL A 1 97 ? -10.689 -8.634 -11.279 1.00 96.12 97 VAL A O 1
ATOM 778 N N . ASP A 1 98 ? -11.606 -10.654 -11.644 1.00 95.94 98 ASP A N 1
ATOM 779 C CA . ASP A 1 98 ? -12.302 -10.304 -12.877 1.00 95.94 98 ASP A CA 1
ATOM 780 C C . ASP A 1 98 ? -13.633 -9.606 -12.538 1.00 95.94 98 ASP A C 1
ATOM 782 O O . ASP A 1 98 ? -14.512 -10.222 -11.923 1.00 95.94 98 ASP A O 1
ATOM 786 N N . PRO A 1 99 ? -13.829 -8.337 -12.937 1.00 94.75 99 PRO A N 1
ATOM 787 C CA . PRO A 1 99 ? -15.074 -7.625 -12.670 1.00 94.75 99 PRO A CA 1
ATOM 788 C C . PRO A 1 99 ? -16.311 -8.271 -13.313 1.00 94.75 99 PRO A C 1
ATOM 790 O O . PRO A 1 99 ? -17.417 -8.108 -12.794 1.00 94.75 99 PRO A O 1
ATOM 793 N N . VAL A 1 100 ? -16.148 -9.034 -14.401 1.00 94.62 100 VAL A N 1
ATOM 794 C CA . VAL A 1 100 ? -17.249 -9.752 -15.062 1.00 94.62 100 VAL A CA 1
ATOM 795 C C . VAL A 1 100 ? -17.829 -10.826 -14.143 1.00 94.62 100 VAL A C 1
ATOM 797 O O . VAL A 1 100 ? -19.046 -11.007 -14.112 1.00 94.62 100 VAL A O 1
ATOM 800 N N . PHE A 1 101 ? -16.986 -11.499 -13.354 1.00 94.88 101 PHE A N 1
ATOM 801 C CA . PHE A 1 101 ? -17.426 -12.497 -12.374 1.00 94.88 101 PHE A CA 1
ATOM 802 C C . PHE A 1 101 ? -18.377 -11.891 -11.333 1.00 94.88 101 PHE A C 1
ATOM 804 O O . PHE A 1 101 ? -19.375 -12.507 -10.967 1.00 94.88 101 PHE A O 1
ATOM 811 N N . TRP A 1 102 ? -18.095 -10.658 -10.909 1.00 92.56 102 TRP A N 1
ATOM 812 C CA . TRP A 1 102 ? -18.894 -9.911 -9.937 1.00 92.56 102 TRP A CA 1
ATOM 813 C C . TRP A 1 102 ? -20.094 -9.184 -10.557 1.00 92.56 102 TRP A C 1
ATOM 815 O O . TRP A 1 102 ? -20.835 -8.506 -9.849 1.00 92.56 102 TRP A O 1
ATOM 825 N N . GLY A 1 103 ? -20.300 -9.309 -11.872 1.00 94.94 103 GLY A N 1
ATOM 826 C CA . GLY A 1 103 ? -21.383 -8.631 -12.582 1.00 94.94 103 GLY A CA 1
ATOM 827 C C . GLY A 1 103 ? -21.238 -7.108 -12.616 1.00 94.94 103 GLY A C 1
ATOM 828 O O . GLY A 1 103 ? -22.245 -6.421 -12.774 1.00 94.94 103 GLY A O 1
ATOM 829 N N . 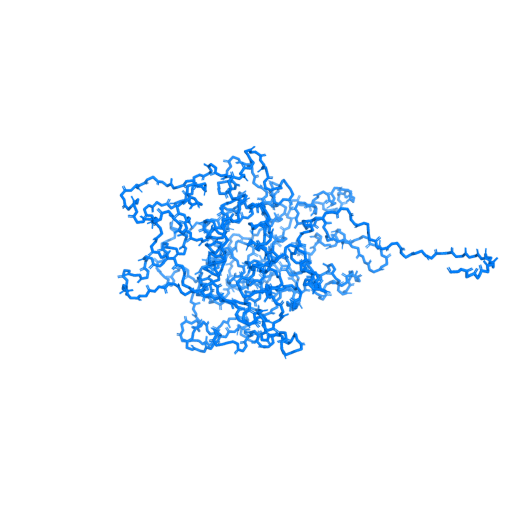ILE A 1 104 ? -20.017 -6.579 -12.466 1.00 92.50 104 ILE A N 1
ATOM 830 C CA . ILE A 1 104 ? -19.764 -5.134 -12.494 1.00 92.50 104 ILE A CA 1
ATOM 831 C C . ILE A 1 104 ? -19.899 -4.638 -13.945 1.00 92.50 104 ILE A C 1
ATOM 833 O O . ILE A 1 104 ? -19.165 -5.114 -14.819 1.00 92.50 104 ILE A O 1
ATOM 837 N N . PRO A 1 105 ? -20.807 -3.687 -14.237 1.00 92.75 105 PRO A N 1
ATOM 838 C CA . PRO A 1 105 ? -20.994 -3.170 -15.589 1.00 92.75 105 PRO A CA 1
ATOM 839 C C . PRO A 1 105 ? -19.746 -2.458 -16.126 1.00 92.75 105 PRO A C 1
ATOM 841 O O . PRO A 1 105 ? -19.043 -1.754 -15.397 1.00 92.75 105 PRO A O 1
ATOM 844 N N . ALA A 1 106 ? -19.486 -2.579 -17.430 1.00 88.81 106 ALA A N 1
ATOM 845 C CA . ALA A 1 106 ? -18.304 -1.987 -18.064 1.00 88.81 106 ALA A CA 1
ATOM 846 C C . ALA A 1 106 ? -18.256 -0.453 -17.924 1.00 88.81 106 ALA A C 1
ATOM 848 O O . ALA A 1 106 ? -17.182 0.137 -17.845 1.00 88.81 106 ALA A O 1
ATOM 849 N N . GLU A 1 107 ? -19.413 0.204 -17.855 1.00 90.94 107 GLU A N 1
ATOM 850 C CA . GLU A 1 107 ? -19.548 1.642 -17.626 1.00 90.94 107 GLU A CA 1
ATOM 851 C C . GLU A 1 107 ? -19.114 2.092 -16.218 1.00 90.94 107 GLU A C 1
ATOM 853 O O . GLU A 1 107 ? -18.744 3.260 -16.028 1.00 90.94 107 GLU A O 1
ATOM 858 N N . GLU A 1 108 ? -19.119 1.185 -15.238 1.00 89.19 108 GLU A N 1
ATOM 859 C CA . GLU A 1 108 ? -18.660 1.428 -13.866 1.00 89.19 108 GLU A CA 1
ATOM 860 C C . GLU A 1 108 ? -17.151 1.189 -13.719 1.00 89.19 108 GLU A C 1
ATOM 862 O O . GLU A 1 108 ? -16.497 1.823 -12.885 1.00 89.19 108 GLU A O 1
ATOM 867 N N . LEU A 1 109 ? -16.561 0.370 -14.596 1.00 87.88 109 LEU A N 1
ATOM 868 C CA . LEU A 1 109 ? -15.124 0.105 -14.631 1.00 87.88 109 LEU A CA 1
ATOM 869 C C . LEU A 1 109 ? -14.350 1.322 -15.136 1.00 87.88 109 LEU A C 1
ATOM 871 O O . LEU A 1 109 ? -14.262 1.608 -16.328 1.00 87.88 109 LEU A O 1
ATOM 875 N N . LYS A 1 110 ? -13.762 2.067 -14.199 1.00 87.38 110 LYS A N 1
ATOM 876 C CA . LYS A 1 110 ? -12.963 3.255 -14.532 1.00 87.38 110 LYS A CA 1
ATOM 877 C C . LYS A 1 110 ? -11.498 2.944 -14.811 1.00 87.38 110 LYS A C 1
ATOM 879 O O . LYS A 1 110 ? -10.866 3.697 -15.545 1.00 87.38 110 LYS A O 1
ATOM 884 N N . ILE A 1 111 ? -10.939 1.930 -14.149 1.00 90.19 111 ILE A N 1
ATOM 885 C CA . ILE A 1 111 ? -9.505 1.615 -14.175 1.00 90.19 111 ILE A CA 1
ATOM 886 C C . ILE A 1 111 ? -9.329 0.111 -14.015 1.00 90.19 111 ILE A C 1
ATOM 888 O O . ILE A 1 111 ? -9.854 -0.462 -13.062 1.00 90.19 111 ILE A O 1
ATOM 892 N N . THR A 1 112 ? -8.564 -0.481 -14.923 1.00 93.69 112 THR A N 1
ATOM 893 C CA . THR A 1 112 ? -8.161 -1.888 -14.929 1.00 93.69 112 THR A CA 1
ATOM 894 C C . THR A 1 112 ? -6.714 -1.985 -15.407 1.00 93.69 112 THR A C 1
ATOM 896 O O . THR A 1 112 ? -6.156 -1.007 -15.920 1.00 93.69 112 THR A O 1
ATOM 899 N N . ASN A 1 113 ? -6.114 -3.168 -15.303 1.00 93.69 113 ASN A N 1
ATOM 900 C CA . ASN A 1 113 ? -4.916 -3.456 -16.085 1.00 93.69 113 ASN A CA 1
ATOM 901 C C . ASN A 1 113 ? -5.265 -3.763 -17.554 1.00 93.69 113 ASN A C 1
ATOM 903 O O . ASN A 1 113 ? -6.436 -3.744 -17.950 1.00 93.69 113 ASN A O 1
ATOM 907 N N . ALA A 1 114 ? -4.246 -4.074 -18.360 1.00 94.06 114 ALA A N 1
ATOM 908 C CA . ALA A 1 114 ? -4.392 -4.370 -19.787 1.00 94.06 114 ALA A CA 1
ATOM 909 C C . ALA A 1 114 ? -5.292 -5.585 -20.094 1.00 94.06 114 ALA A C 1
ATOM 911 O O . ALA A 1 114 ? -5.749 -5.742 -21.222 1.00 94.06 114 ALA A O 1
ATOM 912 N N . TYR A 1 115 ? -5.561 -6.442 -19.108 1.00 94.12 115 TYR A N 1
ATOM 913 C CA . TYR A 1 115 ? -6.415 -7.623 -19.251 1.00 94.12 115 TYR A CA 1
ATOM 914 C C . TYR A 1 115 ? -7.853 -7.379 -18.772 1.00 94.12 115 TYR A C 1
ATOM 916 O O . TYR A 1 115 ? -8.658 -8.303 -18.764 1.00 94.12 115 TYR A O 1
ATOM 924 N N . GLY A 1 116 ? -8.190 -6.148 -18.367 1.00 93.81 116 GLY A N 1
ATOM 925 C CA . GLY A 1 116 ? -9.522 -5.809 -17.860 1.00 93.81 116 GLY A CA 1
ATOM 926 C C . GLY A 1 116 ? -9.771 -6.221 -16.405 1.00 93.81 116 GLY A C 1
ATOM 927 O O . GLY A 1 116 ? -10.900 -6.125 -15.938 1.00 93.81 116 GLY A O 1
ATOM 928 N N . LEU A 1 117 ? -8.737 -6.647 -15.673 1.00 94.88 117 LEU A N 1
ATOM 929 C CA . LEU A 1 117 ? -8.849 -7.082 -14.278 1.00 94.88 117 LEU A CA 1
ATOM 930 C C . LEU A 1 117 ? -8.778 -5.892 -13.313 1.00 94.88 117 LEU A C 1
ATOM 932 O O . LEU A 1 117 ? -8.180 -4.860 -13.642 1.00 94.88 117 LEU A O 1
ATOM 936 N N . LEU A 1 118 ? -9.341 -6.050 -12.106 1.00 94.50 118 LEU A N 1
ATOM 937 C CA . LEU A 1 118 ? -9.334 -5.057 -11.017 1.00 94.50 118 LEU A CA 1
ATOM 938 C C . LEU A 1 118 ? -7.926 -4.859 -10.417 1.00 94.50 118 LEU A C 1
ATOM 940 O O . LEU A 1 118 ? -7.665 -5.159 -9.258 1.00 94.50 118 LEU A O 1
ATOM 944 N N . ARG A 1 119 ? -6.999 -4.353 -11.231 1.00 94.06 119 ARG A N 1
ATOM 945 C CA . ARG A 1 119 ? -5.577 -4.170 -10.927 1.00 94.06 119 ARG A CA 1
ATOM 946 C C . ARG A 1 119 ? -5.082 -2.824 -11.437 1.00 94.06 119 ARG A C 1
ATOM 948 O O . ARG A 1 119 ? -5.681 -2.212 -12.322 1.00 94.06 119 ARG A O 1
ATOM 955 N N . SER A 1 120 ? -3.943 -2.378 -10.908 1.00 92.31 120 SER A N 1
ATOM 956 C CA . SER A 1 120 ? -3.259 -1.188 -11.423 1.00 92.31 120 SER A CA 1
ATOM 957 C C . SER A 1 120 ? -2.926 -1.289 -12.917 1.00 92.31 120 SER A C 1
ATOM 959 O O . SER A 1 120 ? -2.514 -2.359 -13.365 1.00 92.31 120 SER A O 1
ATOM 961 N N . PRO A 1 121 ? -2.941 -0.171 -13.666 1.00 91.75 121 PRO A N 1
ATOM 962 C CA . PRO A 1 121 ? -2.538 -0.143 -15.077 1.00 91.75 121 PRO A CA 1
ATOM 963 C C . PRO A 1 121 ? -1.110 -0.635 -15.363 1.00 91.75 121 PRO A C 1
ATOM 965 O O . PRO A 1 121 ? -0.831 -1.092 -16.466 1.00 91.75 121 PRO A O 1
ATOM 968 N N . TRP A 1 122 ? -0.204 -0.539 -14.384 1.00 90.00 122 TRP A N 1
ATOM 969 C CA . TRP A 1 122 ? 1.180 -1.026 -14.470 1.00 90.00 122 TRP A CA 1
ATOM 970 C C . TRP A 1 122 ? 1.371 -2.467 -13.969 1.00 90.00 122 TRP A C 1
ATOM 972 O O . TRP A 1 122 ? 2.493 -2.965 -13.956 1.00 90.00 122 TRP A O 1
ATOM 982 N N . ASN A 1 123 ? 0.302 -3.145 -13.540 1.00 93.06 123 ASN A N 1
ATOM 983 C CA . ASN A 1 123 ? 0.356 -4.550 -13.150 1.00 93.06 123 ASN A CA 1
ATOM 984 C C . ASN A 1 123 ? 0.078 -5.441 -14.366 1.00 93.06 123 ASN A C 1
ATOM 986 O O . ASN A 1 123 ? -1.040 -5.481 -14.883 1.00 93.06 123 ASN A O 1
ATOM 990 N N . THR A 1 124 ? 1.088 -6.188 -14.799 1.00 91.75 124 THR A N 1
ATOM 991 C CA . THR A 1 124 ? 1.034 -6.993 -16.029 1.00 91.75 124 THR A CA 1
ATOM 992 C C . THR A 1 124 ? 0.488 -8.408 -15.814 1.00 91.75 124 THR A C 1
ATOM 994 O O . THR A 1 124 ? 0.439 -9.189 -16.757 1.00 91.75 124 THR A O 1
ATOM 997 N N . ALA A 1 125 ? 0.033 -8.740 -14.599 1.00 92.56 125 ALA A N 1
ATOM 998 C CA . ALA A 1 125 ? -0.500 -10.059 -14.274 1.00 92.56 125 ALA A CA 1
ATOM 999 C C . ALA A 1 125 ? -1.818 -10.377 -15.024 1.00 92.56 125 ALA A C 1
ATOM 1001 O O . ALA A 1 125 ? -2.826 -9.692 -14.789 1.00 92.56 125 ALA A O 1
ATOM 1002 N N . PRO A 1 126 ? -1.860 -11.442 -15.854 1.00 93.62 126 PRO A N 1
ATOM 1003 C CA . PRO A 1 126 ? -3.053 -11.833 -16.609 1.00 93.62 126 PRO A CA 1
ATOM 1004 C C . PRO A 1 126 ? -4.001 -12.764 -15.840 1.00 93.62 126 PRO A C 1
ATOM 1006 O O . PRO A 1 126 ? -5.114 -13.012 -16.295 1.00 93.62 126 PRO A O 1
ATOM 1009 N N . ALA A 1 127 ? -3.571 -13.332 -14.708 1.00 94.38 127 ALA A N 1
ATOM 1010 C CA . ALA A 1 127 ? -4.357 -14.335 -13.994 1.00 94.38 127 ALA A CA 1
ATOM 1011 C C . ALA A 1 127 ? -5.632 -13.707 -13.395 1.00 94.38 127 ALA A C 1
ATOM 1013 O O . ALA A 1 127 ? -5.503 -12.756 -12.627 1.00 94.38 127 ALA A O 1
ATOM 1014 N N . PRO A 1 128 ? -6.843 -14.227 -13.664 1.00 95.94 128 PRO A N 1
ATOM 1015 C CA . PRO A 1 128 ? -8.100 -13.622 -13.205 1.00 95.94 128 PRO A CA 1
ATOM 1016 C C . PRO A 1 128 ? -8.416 -13.899 -11.726 1.00 95.94 128 PRO A C 1
ATOM 1018 O O . PRO A 1 128 ? -9.536 -13.669 -11.279 1.00 95.94 128 PRO A O 1
ATOM 1021 N N . PHE A 1 129 ? -7.444 -14.392 -10.961 1.00 97.50 129 PHE A N 1
ATOM 1022 C CA . PHE A 1 129 ? -7.597 -14.780 -9.565 1.00 97.50 129 PHE A CA 1
ATOM 1023 C C . PHE A 1 129 ? -6.640 -14.003 -8.669 1.00 97.50 129 PHE A C 1
ATOM 1025 O O . PHE A 1 129 ? -5.601 -13.536 -9.143 1.00 97.50 129 PHE A O 1
ATOM 1032 N N . LEU A 1 130 ? -6.997 -13.923 -7.388 1.00 97.25 130 LEU A N 1
ATOM 1033 C CA . LEU A 1 130 ? -6.208 -13.351 -6.309 1.00 97.25 130 LEU A CA 1
ATOM 1034 C C . LEU A 1 130 ? -4.777 -13.900 -6.328 1.00 97.25 130 LEU A C 1
ATOM 1036 O O . LEU A 1 130 ? -4.561 -15.116 -6.336 1.00 97.25 130 LEU A O 1
ATOM 1040 N N . MET A 1 131 ? -3.804 -12.993 -6.318 1.00 97.12 131 MET A N 1
ATOM 1041 C CA . MET A 1 131 ? -2.378 -13.297 -6.294 1.00 97.12 131 MET A CA 1
ATOM 1042 C C . MET A 1 131 ? -1.698 -12.712 -5.059 1.00 97.12 131 MET A C 1
ATOM 1044 O O . MET A 1 131 ? -1.932 -11.559 -4.700 1.00 97.12 131 MET A O 1
ATOM 1048 N N . ARG A 1 132 ? -0.787 -13.487 -4.466 1.00 96.31 132 ARG A N 1
ATOM 1049 C CA . ARG A 1 132 ? 0.061 -13.077 -3.337 1.00 96.31 132 ARG A CA 1
ATOM 1050 C C . ARG A 1 132 ? 1.472 -13.617 -3.512 1.00 96.31 132 ARG A C 1
ATOM 1052 O O . ARG A 1 132 ? 1.648 -14.769 -3.904 1.00 96.31 132 ARG A O 1
ATOM 1059 N N . SER A 1 133 ? 2.469 -12.813 -3.173 1.00 94.56 133 SER A N 1
ATOM 1060 C CA . SER A 1 133 ? 3.882 -13.181 -3.223 1.00 94.56 133 SER A CA 1
ATOM 1061 C C . SER A 1 133 ? 4.573 -12.715 -1.951 1.00 94.56 133 SER A C 1
ATOM 1063 O O . SER A 1 133 ? 4.493 -11.547 -1.596 1.00 94.56 133 SER A O 1
ATOM 1065 N N . ASN A 1 134 ? 5.319 -13.612 -1.306 1.00 92.44 134 ASN A N 1
ATOM 1066 C CA . ASN A 1 134 ? 6.177 -13.281 -0.161 1.00 92.44 134 ASN A CA 1
ATOM 1067 C C . ASN A 1 134 ? 7.520 -12.649 -0.577 1.00 92.44 134 ASN A C 1
ATOM 1069 O O . ASN A 1 134 ? 8.432 -12.508 0.239 1.00 92.44 134 ASN A O 1
ATOM 1073 N N . LYS A 1 135 ? 7.668 -12.329 -1.867 1.00 92.75 135 LYS A N 1
ATOM 1074 C CA . LYS A 1 135 ? 8.841 -11.687 -2.460 1.00 92.75 135 LYS A CA 1
ATOM 1075 C C . LYS A 1 135 ? 8.429 -10.517 -3.328 1.00 92.75 135 LYS A C 1
ATOM 1077 O O . LYS A 1 135 ? 7.421 -10.579 -4.039 1.00 92.75 135 LYS A O 1
ATOM 1082 N N . THR A 1 136 ? 9.289 -9.511 -3.355 1.00 93.19 136 THR A N 1
ATOM 1083 C CA . THR A 1 136 ? 9.095 -8.280 -4.118 1.00 93.19 136 THR A CA 1
ATOM 1084 C C . THR A 1 136 ? 10.309 -8.049 -4.997 1.00 93.19 136 THR A C 1
ATOM 1086 O O . THR A 1 136 ? 11.414 -7.830 -4.510 1.00 93.19 136 THR A O 1
ATOM 1089 N N . PHE A 1 137 ? 10.126 -8.187 -6.311 1.00 93.50 137 PHE A N 1
ATOM 1090 C CA . PHE A 1 137 ? 11.193 -8.063 -7.309 1.00 93.50 137 PHE A CA 1
ATOM 1091 C C . PHE A 1 137 ? 12.417 -8.970 -7.043 1.00 93.50 137 PHE A C 1
ATOM 1093 O O . PHE A 1 137 ? 13.559 -8.631 -7.364 1.00 93.50 137 PHE A O 1
ATOM 1100 N N . GLY A 1 138 ? 12.183 -10.144 -6.446 1.00 93.31 138 GLY A N 1
ATOM 1101 C CA . GLY A 1 138 ? 13.215 -11.117 -6.064 1.00 93.31 138 GLY A CA 1
ATOM 1102 C C . GLY A 1 138 ? 13.839 -10.901 -4.679 1.00 93.31 138 GLY A C 1
ATOM 1103 O O . GLY A 1 138 ? 14.614 -11.752 -4.234 1.00 93.31 138 GLY A O 1
ATOM 1104 N N . PHE A 1 139 ? 13.501 -9.813 -3.987 1.00 93.06 139 PHE A N 1
ATOM 1105 C CA . PHE A 1 139 ? 13.904 -9.555 -2.605 1.00 93.06 139 PHE A CA 1
ATOM 1106 C C . PHE A 1 139 ? 12.889 -10.130 -1.616 1.00 93.06 139 PHE A C 1
ATOM 1108 O O . PHE A 1 139 ? 11.694 -10.197 -1.901 1.00 93.06 139 PHE A O 1
ATOM 1115 N N . GLU A 1 140 ? 13.390 -10.572 -0.467 1.00 90.25 140 GLU A N 1
ATOM 1116 C CA . GLU A 1 140 ? 12.581 -10.964 0.688 1.00 90.25 140 GLU A CA 1
ATOM 1117 C C . GLU A 1 140 ? 12.491 -9.753 1.615 1.00 90.25 140 GLU A C 1
ATOM 1119 O O . GLU A 1 140 ? 13.465 -9.010 1.740 1.00 90.25 140 GLU A O 1
ATOM 1124 N N . THR A 1 141 ? 11.334 -9.533 2.237 1.00 86.19 141 THR A N 1
ATOM 1125 C CA . THR A 1 141 ? 11.211 -8.491 3.259 1.00 86.19 141 THR A CA 1
ATOM 1126 C C . THR A 1 141 ? 12.075 -8.861 4.460 1.00 86.19 141 THR A C 1
ATOM 1128 O O . THR A 1 141 ? 12.083 -10.015 4.887 1.00 86.19 141 THR A O 1
ATOM 1131 N N . THR A 1 142 ? 12.795 -7.886 5.008 1.00 84.38 142 THR A N 1
ATOM 1132 C CA . THR A 1 142 ? 13.610 -8.082 6.208 1.00 84.38 142 THR A CA 1
ATOM 1133 C C . THR A 1 142 ? 12.912 -7.556 7.452 1.00 84.38 142 THR A C 1
ATOM 1135 O O . THR A 1 142 ? 11.968 -6.763 7.390 1.00 84.38 142 THR A O 1
ATOM 1138 N N . TYR A 1 143 ? 13.412 -7.978 8.614 1.00 83.25 143 TYR A N 1
ATOM 1139 C CA . TYR A 1 143 ? 12.880 -7.562 9.912 1.00 83.25 143 TYR A CA 1
ATOM 1140 C C . TYR A 1 143 ? 12.936 -6.039 10.082 1.00 83.25 143 TYR A C 1
ATOM 1142 O O . TYR A 1 143 ? 11.981 -5.427 10.544 1.00 83.25 143 TYR A O 1
ATOM 1150 N N . MET A 1 144 ? 14.018 -5.413 9.614 1.00 78.06 144 MET A N 1
ATOM 1151 C CA . MET A 1 144 ? 14.200 -3.957 9.645 1.00 78.06 144 MET A CA 1
ATOM 1152 C C . MET A 1 144 ? 13.272 -3.220 8.662 1.00 78.06 144 MET A C 1
ATOM 1154 O O . MET A 1 144 ? 12.975 -2.037 8.834 1.00 78.06 144 MET A O 1
ATOM 1158 N N . SER A 1 145 ? 12.782 -3.918 7.638 1.00 78.44 145 SER A N 1
ATOM 1159 C CA . SER A 1 145 ? 11.829 -3.420 6.644 1.00 78.44 145 SER A CA 1
ATOM 1160 C C . SER A 1 145 ? 10.368 -3.733 6.999 1.00 78.44 145 SER A C 1
ATOM 1162 O O . SER A 1 145 ? 9.527 -3.787 6.102 1.00 78.44 145 SER A O 1
ATOM 1164 N N . SER A 1 146 ? 10.054 -3.952 8.278 1.00 87.88 146 SER A N 1
ATOM 1165 C CA . SER A 1 146 ? 8.725 -4.370 8.745 1.00 87.88 146 SER A CA 1
ATOM 1166 C C . SER A 1 146 ? 8.212 -3.491 9.898 1.00 87.88 146 SER A C 1
ATOM 1168 O O . SER A 1 146 ? 9.011 -2.801 10.533 1.00 87.88 146 SER A O 1
ATOM 1170 N N . PRO A 1 147 ? 6.897 -3.477 10.184 1.00 89.69 147 PRO A N 1
ATOM 1171 C CA . PRO A 1 147 ? 6.326 -2.675 11.265 1.00 89.69 147 PRO A CA 1
ATOM 1172 C C . PRO A 1 147 ? 6.408 -3.397 12.612 1.00 89.69 147 PRO A C 1
ATOM 1174 O O . PRO A 1 147 ? 5.597 -4.276 12.908 1.00 89.69 147 PRO A O 1
ATOM 1177 N N . ARG A 1 148 ? 7.374 -3.020 13.447 1.00 91.38 148 ARG A N 1
ATOM 1178 C CA . ARG A 1 148 ? 7.642 -3.664 14.739 1.00 91.38 148 ARG A CA 1
ATOM 1179 C C . ARG A 1 148 ? 7.143 -2.797 15.893 1.00 91.38 148 ARG A C 1
ATOM 1181 O O . ARG A 1 148 ? 6.701 -1.658 15.714 1.00 91.38 148 ARG A O 1
ATOM 1188 N N . CYS A 1 149 ? 7.278 -3.328 17.106 1.00 93.06 149 CYS A N 1
ATOM 1189 C CA . CYS A 1 149 ? 7.036 -2.585 18.339 1.00 93.06 149 CYS A CA 1
ATOM 1190 C C . CYS A 1 149 ? 7.842 -1.274 18.402 1.00 93.06 149 CYS A C 1
ATOM 1192 O O . CYS A 1 149 ? 7.310 -0.253 18.834 1.00 93.06 149 CYS A O 1
ATOM 1194 N N . ALA A 1 150 ? 9.080 -1.275 17.889 1.00 89.19 150 ALA A N 1
ATOM 1195 C CA . ALA A 1 150 ? 9.933 -0.091 17.791 1.00 89.19 150 ALA A CA 1
ATOM 1196 C C . ALA A 1 150 ? 9.283 1.046 16.986 1.00 89.19 150 ALA A C 1
ATOM 1198 O O . ALA A 1 150 ? 9.228 2.190 17.441 1.00 89.19 150 ALA A O 1
ATOM 1199 N N . GLU A 1 151 ? 8.762 0.748 15.791 1.00 88.62 151 GLU A N 1
ATOM 1200 C CA . GLU A 1 151 ? 8.137 1.760 14.941 1.00 88.62 151 GLU A CA 1
ATOM 1201 C C . GLU A 1 151 ? 6.837 2.290 15.564 1.00 88.62 151 GLU A C 1
ATOM 1203 O O . GLU A 1 151 ? 6.595 3.496 15.512 1.00 88.62 151 GLU A O 1
ATOM 1208 N N . PHE A 1 152 ? 6.035 1.432 16.205 1.00 91.75 152 PHE A N 1
ATOM 1209 C CA . PHE A 1 152 ? 4.813 1.853 16.906 1.00 91.75 152 PHE A CA 1
ATOM 1210 C C . PHE A 1 152 ? 5.120 2.736 18.115 1.00 91.75 152 PHE A C 1
ATOM 1212 O O . PHE A 1 152 ? 4.455 3.754 18.323 1.00 91.75 152 PHE A O 1
ATOM 1219 N N . TYR A 1 153 ? 6.155 2.387 18.880 1.00 90.25 153 TYR A N 1
ATOM 1220 C CA . TYR A 1 153 ? 6.626 3.202 19.990 1.00 90.25 153 TYR A CA 1
ATOM 1221 C C . TYR A 1 153 ? 7.055 4.594 19.519 1.00 90.25 153 TYR A C 1
ATOM 1223 O O . TYR A 1 153 ? 6.574 5.600 20.045 1.00 90.25 153 TYR A O 1
ATOM 1231 N N . ASN A 1 154 ? 7.883 4.656 18.472 1.00 87.25 154 ASN A N 1
ATOM 1232 C CA . ASN A 1 154 ? 8.331 5.912 17.869 1.00 87.25 154 ASN A CA 1
ATOM 1233 C C . ASN A 1 154 ? 7.150 6.749 17.351 1.00 87.25 154 ASN A C 1
ATOM 1235 O O . ASN A 1 154 ? 7.100 7.960 17.575 1.00 87.25 154 ASN A O 1
ATOM 1239 N N . ALA A 1 155 ? 6.152 6.106 16.735 1.00 86.56 155 ALA A N 1
ATOM 1240 C CA . ALA A 1 155 ? 4.956 6.773 16.228 1.00 86.56 155 ALA A CA 1
ATOM 1241 C C . ALA A 1 155 ? 4.130 7.484 17.310 1.00 86.56 155 ALA A C 1
ATOM 1243 O O . ALA A 1 155 ? 3.482 8.502 17.033 1.00 86.56 155 ALA A O 1
ATOM 1244 N N . MET A 1 156 ? 4.172 6.975 18.541 1.00 86.12 156 MET A N 1
ATOM 1245 C CA . MET A 1 156 ? 3.534 7.593 19.704 1.00 86.12 156 MET A CA 1
ATOM 1246 C C . MET A 1 156 ? 4.321 8.782 20.262 1.00 86.12 156 MET A C 1
ATOM 1248 O O . MET A 1 156 ? 3.724 9.642 20.909 1.00 86.12 156 MET A O 1
ATOM 1252 N N . GLN A 1 157 ? 5.622 8.880 19.968 1.00 82.69 157 GLN A N 1
ATOM 1253 C CA . GLN A 1 157 ? 6.470 9.993 20.412 1.00 82.69 157 GLN A CA 1
ATOM 1254 C C . GLN A 1 157 ? 6.436 11.198 19.468 1.00 82.69 157 GLN A C 1
ATOM 1256 O O . GLN A 1 157 ? 6.806 12.304 19.873 1.00 82.69 157 GLN A O 1
ATOM 1261 N N . TYR A 1 158 ? 5.990 11.017 18.221 1.00 81.31 158 TYR A N 1
ATOM 1262 C CA . TYR A 1 158 ? 5.898 12.123 17.274 1.00 81.31 158 TYR A CA 1
ATOM 1263 C C . TYR A 1 158 ? 4.999 13.240 17.804 1.00 81.31 158 TYR A C 1
ATOM 1265 O O . TYR A 1 158 ? 3.896 13.019 18.310 1.00 81.31 158 TYR A O 1
ATOM 1273 N N . THR A 1 159 ? 5.461 14.473 17.640 1.00 75.94 159 THR A N 1
ATOM 1274 C CA . THR A 1 159 ? 4.727 15.662 18.068 1.00 75.94 159 THR A CA 1
ATOM 1275 C C . THR A 1 159 ? 3.930 16.289 16.938 1.00 75.94 159 THR A C 1
ATOM 1277 O O . THR A 1 159 ? 2.988 17.001 17.243 1.00 75.94 159 THR A O 1
ATOM 1280 N N . ASP A 1 160 ? 4.229 15.993 15.671 1.00 74.12 160 ASP A N 1
ATOM 1281 C CA . ASP A 1 160 ? 3.502 16.497 14.500 1.00 74.12 160 ASP A CA 1
ATOM 1282 C C . ASP A 1 160 ? 2.585 15.407 13.898 1.00 74.12 160 ASP A C 1
ATOM 1284 O O . ASP A 1 160 ? 2.845 14.201 14.016 1.00 74.12 160 ASP A O 1
ATOM 1288 N N . VAL A 1 161 ? 1.477 15.826 13.277 1.00 74.50 161 VAL A N 1
ATOM 1289 C CA . VAL A 1 161 ? 0.576 14.957 12.499 1.00 74.50 161 VAL A CA 1
ATOM 1290 C C . VAL A 1 161 ? 1.251 14.418 11.245 1.00 74.50 161 VAL A C 1
ATOM 1292 O O . VAL A 1 161 ? 0.954 13.306 10.817 1.00 74.50 161 VAL A O 1
ATOM 1295 N N . LYS A 1 162 ? 2.181 15.183 10.679 1.00 76.19 162 LYS A N 1
ATOM 1296 C CA . LYS A 1 162 ? 2.932 14.822 9.488 1.00 76.19 162 LYS A CA 1
ATOM 1297 C C . LYS A 1 162 ? 3.771 13.577 9.704 1.00 76.19 162 LYS A C 1
ATOM 1299 O O . LYS A 1 162 ? 3.638 12.625 8.943 1.00 76.19 162 LYS A O 1
ATOM 1304 N N . ASP A 1 163 ? 4.574 13.552 10.760 1.00 78.12 163 ASP A N 1
ATOM 1305 C CA . ASP A 1 163 ? 5.451 12.411 11.033 1.00 78.12 163 ASP A CA 1
ATOM 1306 C C . ASP A 1 163 ? 4.627 11.146 11.321 1.00 78.12 163 ASP A C 1
ATOM 1308 O O . ASP A 1 163 ? 4.956 10.060 10.847 1.00 78.12 163 ASP A O 1
ATOM 1312 N N . PHE A 1 164 ? 3.479 11.297 11.997 1.00 82.94 164 PHE A N 1
ATOM 1313 C CA . PHE A 1 164 ? 2.530 10.195 12.182 1.00 82.94 164 PHE A CA 1
ATOM 1314 C C . PHE A 1 164 ? 1.972 9.666 10.868 1.00 82.94 164 PHE A C 1
ATOM 1316 O O . PHE A 1 164 ? 1.930 8.459 10.659 1.00 82.94 164 PHE A O 1
ATOM 1323 N N . GLN A 1 165 ? 1.510 10.557 9.991 1.00 81.38 165 GLN A N 1
ATOM 1324 C CA . GLN A 1 165 ? 0.941 10.160 8.710 1.00 81.38 165 GLN A CA 1
ATOM 1325 C C . GLN A 1 165 ? 1.997 9.542 7.789 1.00 81.38 165 GLN A C 1
ATOM 1327 O O . GLN A 1 165 ? 1.685 8.608 7.049 1.00 81.38 165 GLN A O 1
ATOM 1332 N N . ASN A 1 166 ? 3.248 9.998 7.868 1.00 79.50 166 ASN A N 1
ATOM 1333 C CA . ASN A 1 166 ? 4.355 9.364 7.163 1.00 79.50 166 ASN A CA 1
ATOM 1334 C C . ASN A 1 166 ? 4.577 7.929 7.665 1.00 79.50 166 ASN A C 1
ATOM 1336 O O . ASN A 1 166 ? 4.552 6.990 6.877 1.00 79.50 166 ASN A O 1
ATOM 1340 N N . PHE A 1 167 ? 4.665 7.735 8.983 1.00 85.00 167 PHE A N 1
ATOM 1341 C CA . PHE A 1 167 ? 4.732 6.398 9.581 1.00 85.00 167 PHE A CA 1
ATOM 1342 C C . PHE A 1 167 ? 3.536 5.514 9.187 1.00 85.00 167 PHE A C 1
ATOM 1344 O O . PHE A 1 167 ? 3.713 4.348 8.825 1.00 85.00 167 PHE A O 1
ATOM 1351 N N . ALA A 1 168 ? 2.322 6.069 9.227 1.00 86.88 168 ALA A N 1
ATOM 1352 C CA . ALA A 1 168 ? 1.100 5.361 8.876 1.00 86.88 168 ALA A CA 1
ATOM 1353 C C . ALA A 1 168 ? 1.128 4.892 7.414 1.00 86.88 168 ALA A C 1
ATOM 1355 O O . ALA A 1 168 ? 0.834 3.732 7.144 1.00 86.88 168 ALA A O 1
ATOM 1356 N N . SER A 1 169 ? 1.510 5.771 6.484 1.00 83.31 169 SER A N 1
ATOM 1357 C CA . SER A 1 169 ? 1.518 5.485 5.042 1.00 83.31 169 SER A CA 1
ATOM 1358 C C . SER A 1 169 ? 2.680 4.603 4.586 1.00 83.31 169 SER A C 1
ATOM 1360 O O . SER A 1 169 ? 2.498 3.784 3.684 1.00 83.31 169 SER A O 1
ATOM 1362 N N . GLN A 1 170 ? 3.852 4.728 5.210 1.00 78.19 170 GLN A N 1
ATOM 1363 C CA . GLN A 1 170 ? 5.056 4.000 4.809 1.00 78.19 170 GLN A CA 1
ATOM 1364 C C . GLN A 1 170 ? 5.274 2.760 5.674 1.00 78.19 170 GLN A C 1
ATOM 1366 O O . GLN A 1 170 ? 4.983 1.639 5.253 1.00 78.19 170 GLN A O 1
ATOM 1371 N N . ASN A 1 171 ? 5.761 2.958 6.900 1.00 79.56 171 ASN A N 1
ATOM 1372 C CA . ASN A 1 171 ? 6.229 1.887 7.775 1.00 79.56 171 ASN A CA 1
ATOM 1373 C C . ASN A 1 171 ? 5.153 0.870 8.130 1.00 79.56 171 ASN A C 1
ATOM 1375 O O . ASN A 1 171 ? 5.483 -0.304 8.238 1.00 79.56 171 ASN A O 1
ATOM 1379 N N . CYS A 1 172 ? 3.906 1.295 8.332 1.00 84.19 172 CYS A N 1
ATOM 1380 C CA . CYS A 1 172 ? 2.803 0.400 8.689 1.00 84.19 172 CYS A CA 1
ATOM 1381 C C . CYS A 1 172 ? 2.063 -0.162 7.481 1.00 84.19 172 CYS A C 1
ATOM 1383 O O . CYS A 1 172 ? 1.828 -1.361 7.391 1.00 84.19 172 CYS A O 1
ATOM 1385 N N . HIS A 1 173 ? 1.671 0.721 6.569 1.00 89.50 173 HIS A N 1
ATOM 1386 C CA . HIS A 1 173 ? 0.839 0.370 5.426 1.00 89.50 173 HIS A CA 1
ATOM 1387 C C . HIS A 1 173 ? 1.657 -0.235 4.288 1.00 89.50 173 HIS A C 1
ATOM 1389 O O . HIS A 1 173 ? 1.444 -1.384 3.899 1.00 89.50 173 HIS A O 1
ATOM 1395 N N . GLY A 1 174 ? 2.633 0.517 3.770 1.00 86.62 174 GLY A N 1
ATOM 1396 C CA . GLY A 1 174 ? 3.442 0.105 2.623 1.00 86.62 174 GLY A CA 1
ATOM 1397 C C . GLY A 1 174 ? 4.181 -1.217 2.846 1.00 86.62 174 GLY A C 1
ATOM 1398 O O . GLY A 1 174 ? 4.211 -2.065 1.950 1.00 86.62 174 GLY A O 1
ATOM 1399 N N . SER A 1 175 ? 4.726 -1.429 4.045 1.00 88.25 175 SER A N 1
ATOM 1400 C CA . SER A 1 175 ? 5.441 -2.659 4.408 1.00 88.25 175 SER A CA 1
ATOM 1401 C C . SER A 1 175 ? 4.529 -3.895 4.412 1.00 88.25 175 SER A C 1
ATOM 1403 O O . SER A 1 175 ? 4.850 -4.880 3.750 1.00 88.25 175 SER A O 1
ATOM 1405 N N . ILE A 1 176 ? 3.360 -3.841 5.062 1.00 92.38 176 ILE A N 1
ATOM 1406 C CA . ILE A 1 176 ? 2.423 -4.972 5.149 1.00 92.38 176 ILE A CA 1
ATOM 1407 C C . ILE A 1 176 ? 1.871 -5.332 3.775 1.00 92.38 176 ILE A C 1
ATOM 1409 O O . ILE A 1 176 ? 1.866 -6.505 3.394 1.00 92.38 176 ILE A O 1
ATOM 1413 N N . HIS A 1 177 ? 1.502 -4.333 2.973 1.00 93.44 177 HIS A N 1
ATOM 1414 C CA . HIS A 1 177 ? 1.108 -4.570 1.587 1.00 93.44 177 HIS A CA 1
ATOM 1415 C C . HIS A 1 177 ? 2.237 -5.218 0.774 1.00 93.44 177 HIS A C 1
ATOM 1417 O O . HIS A 1 177 ? 1.978 -6.107 -0.041 1.00 93.44 177 HIS A O 1
ATOM 1423 N N . THR A 1 178 ? 3.493 -4.835 1.026 1.00 92.12 178 THR A N 1
ATOM 1424 C CA . THR A 1 178 ? 4.669 -5.435 0.376 1.00 92.12 178 THR A CA 1
ATOM 1425 C C . THR A 1 178 ? 4.870 -6.892 0.793 1.00 92.12 178 THR A C 1
ATOM 1427 O O . THR A 1 178 ? 5.192 -7.719 -0.056 1.00 92.12 178 THR A O 1
ATOM 1430 N N . MET A 1 179 ? 4.638 -7.220 2.065 1.00 92.75 179 MET A N 1
ATOM 1431 C CA . MET A 1 179 ? 4.790 -8.572 2.615 1.00 92.75 179 MET A CA 1
ATOM 1432 C C . MET A 1 179 ? 3.725 -9.556 2.109 1.00 92.75 179 MET A C 1
ATOM 1434 O O . MET A 1 179 ? 4.014 -10.738 1.945 1.00 92.75 179 MET A O 1
ATOM 1438 N N . ILE A 1 180 ? 2.504 -9.087 1.840 1.00 94.06 180 ILE A N 1
ATOM 1439 C CA . ILE A 1 180 ? 1.388 -9.945 1.400 1.00 94.06 180 ILE A CA 1
ATOM 1440 C C . ILE A 1 180 ? 1.276 -9.989 -0.125 1.00 94.06 180 ILE A C 1
ATOM 1442 O O . ILE A 1 180 ? 1.105 -11.047 -0.733 1.00 94.06 180 ILE A O 1
ATOM 1446 N N . GLY A 1 181 ? 1.314 -8.823 -0.768 1.00 94.69 181 GLY A N 1
ATOM 1447 C CA . GLY A 1 181 ? 1.108 -8.732 -2.206 1.00 94.69 181 GLY A CA 1
ATOM 1448 C C . GLY A 1 181 ? 2.370 -9.114 -2.963 1.00 94.69 181 GLY A C 1
ATOM 1449 O O . GLY A 1 181 ? 2.333 -9.962 -3.854 1.00 94.69 181 GLY A O 1
ATOM 1450 N N . GLY A 1 182 ? 3.489 -8.498 -2.597 1.00 94.12 182 GLY A N 1
ATOM 1451 C CA . GLY A 1 182 ? 4.753 -8.641 -3.298 1.00 94.12 182 GLY A CA 1
ATOM 1452 C C . GLY A 1 182 ? 4.680 -8.373 -4.806 1.00 94.12 182 GLY A C 1
ATOM 1453 O O . GLY A 1 182 ? 3.685 -7.894 -5.359 1.00 94.12 182 GLY A O 1
ATOM 1454 N N . ALA A 1 183 ? 5.770 -8.684 -5.500 1.00 93.56 183 ALA A N 1
ATOM 1455 C CA . ALA A 1 183 ? 5.868 -8.573 -6.951 1.00 93.56 183 ALA A CA 1
ATOM 1456 C C . ALA A 1 183 ? 6.712 -9.716 -7.519 1.00 93.56 183 ALA A C 1
ATOM 1458 O O . ALA A 1 183 ? 7.892 -9.863 -7.191 1.00 93.56 183 ALA A O 1
ATOM 1459 N N . ALA A 1 184 ? 6.092 -10.500 -8.395 1.00 90.50 184 ALA A N 1
ATOM 1460 C CA . ALA A 1 184 ? 6.681 -11.627 -9.100 1.00 90.50 184 ALA A CA 1
ATOM 1461 C C . ALA A 1 184 ? 6.894 -11.313 -10.590 1.00 90.50 184 ALA A C 1
ATOM 1463 O O . ALA A 1 184 ? 6.615 -10.207 -11.052 1.00 90.50 184 ALA A O 1
ATOM 1464 N N . ASN A 1 185 ? 7.396 -12.291 -11.354 1.00 88.00 185 ASN A N 1
ATOM 1465 C CA . ASN A 1 185 ? 7.643 -12.183 -12.804 1.00 88.00 185 ASN A CA 1
ATOM 1466 C C . ASN A 1 185 ? 8.564 -11.006 -13.210 1.00 88.00 185 ASN A C 1
ATOM 1468 O O . ASN A 1 185 ? 8.591 -10.565 -14.353 1.00 88.00 185 ASN A O 1
ATOM 1472 N N . SER A 1 186 ? 9.334 -10.498 -12.251 1.00 89.56 186 SER A N 1
ATOM 1473 C CA . SER A 1 186 ? 10.381 -9.505 -12.433 1.00 89.56 186 SER A CA 1
ATOM 1474 C C . SER A 1 186 ? 11.398 -9.687 -11.305 1.00 89.56 186 SER A C 1
ATOM 1476 O O . SER A 1 186 ? 11.022 -9.748 -10.135 1.00 89.56 186 SER A O 1
ATOM 1478 N N . ASN A 1 187 ? 12.680 -9.844 -11.642 1.00 91.62 187 ASN A N 1
ATOM 1479 C CA . ASN A 1 187 ? 13.737 -10.148 -10.670 1.00 91.62 187 ASN A CA 1
ATOM 1480 C C . ASN A 1 187 ? 14.829 -9.072 -10.663 1.00 91.62 187 ASN A C 1
ATOM 1482 O O . ASN A 1 187 ? 15.914 -9.245 -11.225 1.00 91.62 187 ASN A O 1
ATOM 1486 N N . TRP A 1 188 ? 14.545 -7.951 -10.004 1.00 93.19 188 TRP A N 1
ATOM 1487 C CA . TRP A 1 188 ? 15.505 -6.860 -9.848 1.00 93.19 188 TRP A CA 1
ATOM 1488 C C . TRP A 1 188 ? 16.711 -7.264 -9.014 1.00 93.19 188 TRP A C 1
ATOM 1490 O O . TRP A 1 188 ? 17.800 -6.767 -9.272 1.00 93.19 188 TRP A O 1
ATOM 1500 N N . LYS A 1 189 ? 16.564 -8.204 -8.072 1.00 94.56 189 LYS A N 1
ATOM 1501 C CA . LYS A 1 189 ? 17.699 -8.740 -7.307 1.00 94.56 189 LYS A CA 1
ATOM 1502 C C . LYS A 1 189 ? 18.757 -9.357 -8.218 1.00 94.56 189 LYS A C 1
ATOM 1504 O O . LYS A 1 189 ? 19.947 -9.089 -8.066 1.00 94.56 189 LYS A O 1
ATOM 1509 N N . GLN A 1 190 ? 18.336 -10.161 -9.192 1.00 94.81 190 GLN A N 1
ATOM 1510 C CA . GLN A 1 190 ? 19.252 -10.734 -10.175 1.00 94.81 190 GLN A CA 1
ATOM 1511 C C . GLN A 1 190 ? 19.891 -9.647 -11.044 1.00 94.81 190 G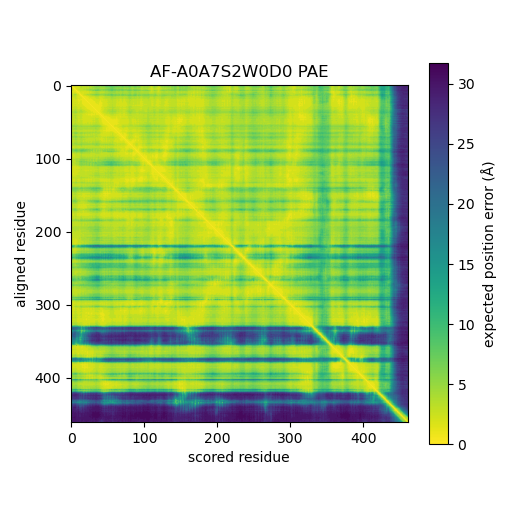LN A C 1
ATOM 1513 O O . GLN A 1 190 ? 21.103 -9.673 -11.256 1.00 94.81 190 GLN A O 1
ATOM 1518 N N . TRP A 1 191 ? 19.096 -8.685 -11.516 1.00 94.56 191 TRP A N 1
ATOM 1519 C CA . TRP A 1 191 ? 19.606 -7.562 -12.299 1.00 94.56 191 TRP A CA 1
ATOM 1520 C C . TRP A 1 191 ? 20.647 -6.747 -11.517 1.00 94.56 191 TRP A C 1
ATOM 1522 O O . TRP A 1 191 ? 21.732 -6.494 -12.037 1.00 94.56 191 TRP A O 1
ATOM 1532 N N . ALA A 1 192 ? 20.367 -6.413 -10.257 1.00 94.50 192 ALA A N 1
ATOM 1533 C CA . ALA A 1 192 ? 21.247 -5.655 -9.375 1.00 94.50 192 ALA A CA 1
ATOM 1534 C C . ALA A 1 192 ? 22.593 -6.360 -9.167 1.00 94.50 192 ALA A C 1
ATOM 1536 O O . ALA A 1 192 ? 23.642 -5.734 -9.306 1.00 94.50 192 ALA A O 1
ATOM 1537 N N . ASN A 1 193 ? 22.566 -7.677 -8.932 1.00 95.25 193 ASN A N 1
ATOM 1538 C CA . ASN A 1 193 ? 23.777 -8.492 -8.811 1.00 95.25 193 ASN A CA 1
ATOM 1539 C C . ASN A 1 193 ? 24.614 -8.472 -10.098 1.00 95.25 193 ASN A C 1
ATOM 1541 O O . ASN A 1 193 ? 25.831 -8.318 -10.037 1.00 95.25 193 ASN A O 1
ATOM 1545 N N . ASN A 1 194 ? 23.970 -8.584 -11.264 1.00 94.62 194 ASN A N 1
ATOM 1546 C CA . ASN A 1 194 ? 24.653 -8.552 -12.561 1.00 94.62 194 ASN A CA 1
ATOM 1547 C C . ASN A 1 194 ? 25.289 -7.186 -12.876 1.00 94.62 194 ASN A C 1
ATOM 1549 O O . ASN A 1 194 ? 26.191 -7.116 -13.709 1.00 94.62 194 ASN A O 1
ATOM 1553 N N . HIS A 1 195 ? 24.816 -6.118 -12.232 1.00 94.50 195 HIS A N 1
ATOM 1554 C CA . HIS A 1 195 ? 25.314 -4.752 -12.405 1.00 94.50 195 HIS A CA 1
ATOM 1555 C C . HIS A 1 195 ? 26.167 -4.274 -11.225 1.00 94.50 195 HIS A C 1
ATOM 1557 O O . HIS A 1 195 ? 26.518 -3.098 -11.183 1.00 94.50 195 HIS A O 1
ATOM 1563 N N . GLU A 1 196 ? 26.502 -5.162 -10.281 1.00 96.00 196 GLU A N 1
ATOM 1564 C CA . GLU A 1 196 ? 27.298 -4.851 -9.086 1.00 96.00 196 GLU A CA 1
ATOM 1565 C C . GLU A 1 196 ? 26.723 -3.684 -8.260 1.00 96.00 196 GLU A C 1
ATOM 1567 O O . GLU A 1 196 ? 27.470 -2.954 -7.602 1.00 96.00 196 GLU A O 1
ATOM 1572 N N . TRP A 1 197 ? 25.397 -3.488 -8.292 1.00 94.56 197 TRP A N 1
ATOM 1573 C CA . TRP A 1 197 ? 24.730 -2.459 -7.494 1.00 94.56 197 TRP A CA 1
ATOM 1574 C C . TRP A 1 197 ? 24.930 -2.759 -6.007 1.00 94.56 197 TRP A C 1
ATOM 1576 O O . TRP A 1 197 ? 24.816 -3.908 -5.577 1.00 94.56 197 TRP A O 1
ATOM 1586 N N . MET A 1 198 ? 25.240 -1.728 -5.219 1.00 92.12 198 MET A N 1
ATOM 1587 C CA . MET A 1 198 ? 25.342 -1.835 -3.768 1.00 92.12 198 MET A CA 1
ATOM 1588 C C . MET A 1 198 ? 24.107 -2.541 -3.163 1.00 92.12 198 MET A C 1
ATOM 1590 O O . MET A 1 198 ? 22.994 -2.026 -3.299 1.00 92.12 198 MET A O 1
ATOM 1594 N N . PRO A 1 199 ? 24.284 -3.693 -2.476 1.00 90.06 199 PRO A N 1
ATOM 1595 C CA . PRO A 1 199 ? 23.171 -4.555 -2.068 1.00 90.06 199 PRO A CA 1
ATOM 1596 C C . PRO A 1 199 ? 22.100 -3.863 -1.224 1.00 90.06 199 PRO A C 1
ATOM 1598 O O . PRO A 1 199 ? 20.916 -4.077 -1.461 1.00 90.06 199 PRO A O 1
ATOM 1601 N N . PHE A 1 200 ? 22.514 -3.000 -0.292 1.00 86.88 200 PHE A N 1
ATOM 1602 C CA . PHE A 1 200 ? 21.604 -2.253 0.577 1.00 86.88 200 PHE A CA 1
ATOM 1603 C C . PHE A 1 200 ? 20.625 -1.377 -0.224 1.00 86.88 200 PHE A C 1
ATOM 1605 O O . PHE A 1 200 ? 19.413 -1.452 -0.032 1.00 86.88 200 PHE A O 1
ATOM 1612 N N . TYR A 1 201 ? 21.135 -0.593 -1.180 1.00 88.38 201 TYR A N 1
ATOM 1613 C CA . TYR A 1 201 ? 20.299 0.271 -2.018 1.00 88.38 201 TYR A CA 1
ATOM 1614 C C . TYR A 1 201 ? 19.456 -0.526 -3.013 1.00 88.38 201 TYR A C 1
ATOM 1616 O O . TYR A 1 201 ? 18.308 -0.165 -3.266 1.00 88.38 201 TYR A O 1
ATOM 1624 N N . ALA A 1 202 ? 19.998 -1.624 -3.545 1.00 90.62 202 ALA A N 1
ATOM 1625 C CA . ALA A 1 202 ? 19.260 -2.511 -4.434 1.00 90.62 202 ALA A CA 1
ATOM 1626 C C . ALA A 1 202 ? 18.045 -3.144 -3.740 1.00 90.62 202 ALA A C 1
ATOM 1628 O O . ALA A 1 202 ? 16.965 -3.203 -4.327 1.00 90.62 202 ALA A O 1
ATOM 1629 N N . GLU A 1 203 ? 18.211 -3.590 -2.493 1.00 89.69 203 GLU A N 1
ATOM 1630 C CA . GLU A 1 203 ? 17.126 -4.137 -1.679 1.00 89.69 203 GLU A CA 1
ATOM 1631 C C . GLU A 1 203 ? 16.060 -3.082 -1.386 1.00 89.69 203 GLU A C 1
ATOM 1633 O O . GLU A 1 203 ? 14.887 -3.307 -1.686 1.00 89.69 203 GLU A O 1
ATOM 1638 N N . ALA A 1 204 ? 16.460 -1.908 -0.888 1.00 83.94 204 ALA A N 1
ATOM 1639 C CA . ALA A 1 204 ? 15.529 -0.826 -0.573 1.00 83.94 204 ALA A CA 1
ATOM 1640 C C . ALA A 1 204 ? 14.723 -0.379 -1.809 1.00 83.94 204 ALA A C 1
ATOM 1642 O O . ALA A 1 204 ? 13.496 -0.264 -1.757 1.00 83.94 204 ALA A O 1
ATOM 1643 N N . ALA A 1 205 ? 15.388 -0.210 -2.956 1.00 85.75 205 ALA A N 1
ATOM 1644 C CA . ALA A 1 205 ? 14.726 0.131 -4.210 1.00 85.75 205 ALA A CA 1
ATOM 1645 C C . ALA A 1 205 ? 13.835 -1.002 -4.739 1.00 85.75 205 ALA A C 1
ATOM 1647 O O . ALA A 1 205 ? 12.774 -0.730 -5.299 1.00 85.75 205 ALA A O 1
ATOM 1648 N N . GLY A 1 206 ? 14.243 -2.261 -4.553 1.00 89.19 206 GLY A N 1
ATOM 1649 C CA . GLY A 1 206 ? 13.464 -3.445 -4.901 1.00 89.19 206 GLY A CA 1
ATOM 1650 C C . GLY A 1 206 ? 12.163 -3.537 -4.112 1.00 89.19 206 GLY A C 1
ATOM 1651 O O . GLY A 1 206 ? 11.096 -3.611 -4.718 1.00 89.19 206 GLY A O 1
ATOM 1652 N N . LEU A 1 207 ? 12.224 -3.451 -2.781 1.00 88.19 207 LEU A N 1
ATOM 1653 C CA . LEU A 1 207 ? 11.042 -3.478 -1.909 1.00 88.19 207 LEU A CA 1
ATOM 1654 C C . LEU A 1 207 ? 10.083 -2.305 -2.195 1.00 88.19 207 LEU A C 1
ATOM 1656 O O . LEU A 1 207 ? 8.868 -2.462 -2.102 1.00 88.19 207 LEU A O 1
ATOM 1660 N N . GLN A 1 208 ? 10.608 -1.165 -2.654 1.00 84.56 208 GLN A N 1
ATOM 1661 C CA . GLN A 1 208 ? 9.827 -0.005 -3.103 1.00 84.56 208 GLN A CA 1
ATOM 1662 C C . GLN A 1 208 ? 9.513 0.016 -4.607 1.00 84.56 208 GLN A C 1
ATOM 1664 O O . GLN A 1 208 ? 8.944 0.990 -5.112 1.00 84.56 208 GLN A O 1
ATOM 1669 N N . GLY A 1 209 ? 9.857 -1.040 -5.348 1.00 86.00 209 GLY A N 1
ATOM 1670 C CA . GLY A 1 209 ? 9.829 -1.045 -6.810 1.00 86.00 209 GLY A CA 1
ATOM 1671 C C . GLY A 1 209 ? 8.441 -0.789 -7.394 1.00 86.00 209 GLY A C 1
ATOM 1672 O O . GLY A 1 209 ? 8.318 -0.145 -8.438 1.00 86.00 209 GLY A O 1
ATOM 1673 N N . PHE A 1 210 ? 7.372 -1.209 -6.708 1.00 86.12 210 PHE A N 1
ATOM 1674 C CA . PHE A 1 210 ? 5.996 -0.919 -7.128 1.00 86.12 210 PHE A CA 1
ATOM 1675 C C . PHE A 1 210 ? 5.717 0.594 -7.111 1.00 86.12 210 PHE A C 1
ATOM 1677 O O . PHE A 1 210 ? 5.092 1.116 -8.037 1.00 86.12 210 PHE A O 1
ATOM 1684 N N . GLY A 1 211 ? 6.231 1.296 -6.094 1.00 83.69 211 GLY A N 1
ATOM 1685 C CA . GLY A 1 211 ? 6.196 2.746 -5.977 1.00 83.69 211 GLY A CA 1
ATOM 1686 C C . GLY A 1 211 ? 6.965 3.382 -7.125 1.00 83.69 211 GLY A C 1
ATOM 1687 O O . GLY A 1 211 ? 6.418 4.215 -7.833 1.00 83.69 211 GLY A O 1
ATOM 1688 N N . VAL A 1 212 ? 8.183 2.920 -7.412 1.00 82.00 212 VAL A N 1
ATOM 1689 C CA . VAL A 1 212 ? 8.982 3.435 -8.540 1.00 82.00 212 VAL A CA 1
ATOM 1690 C C . VAL A 1 212 ? 8.225 3.325 -9.876 1.00 82.00 212 VAL A C 1
ATOM 1692 O O . VAL A 1 212 ? 8.125 4.312 -10.607 1.00 82.00 212 VAL A O 1
ATOM 1695 N N . HIS A 1 213 ? 7.611 2.171 -10.174 1.00 83.69 213 HIS A N 1
ATOM 1696 C CA . HIS A 1 213 ? 6.783 1.995 -11.380 1.00 83.69 213 HIS A CA 1
ATOM 1697 C C . HIS A 1 213 ? 5.578 2.939 -11.392 1.00 83.69 213 HIS A C 1
ATOM 1699 O O . HIS A 1 213 ? 5.325 3.613 -12.391 1.00 83.69 213 HIS A O 1
ATOM 1705 N N . LYS A 1 214 ? 4.850 3.002 -10.270 1.00 85.75 214 LYS A N 1
ATOM 1706 C CA . LYS A 1 214 ? 3.689 3.874 -10.063 1.00 85.75 214 LYS A CA 1
ATOM 1707 C C . LYS A 1 214 ? 4.039 5.336 -10.366 1.00 85.75 214 LYS A C 1
ATOM 1709 O O . LYS A 1 214 ? 3.297 6.000 -11.088 1.00 85.75 214 LYS A O 1
ATOM 1714 N N . ARG A 1 215 ? 5.159 5.826 -9.830 1.00 81.31 215 ARG A N 1
ATOM 1715 C CA . ARG A 1 215 ? 5.629 7.214 -9.953 1.00 81.31 215 ARG A CA 1
ATOM 1716 C C . ARG A 1 215 ? 6.030 7.554 -11.387 1.00 81.31 215 ARG A C 1
ATOM 1718 O O . ARG A 1 215 ? 5.485 8.488 -11.969 1.00 81.31 215 ARG A O 1
ATOM 1725 N N . MET A 1 216 ? 6.865 6.720 -12.009 1.00 82.12 216 MET A N 1
ATOM 1726 C CA . MET A 1 216 ? 7.281 6.875 -13.414 1.00 82.12 216 MET A CA 1
ATOM 1727 C C . MET A 1 216 ? 6.116 6.791 -14.408 1.00 82.12 216 MET A C 1
ATOM 1729 O O . MET A 1 216 ? 6.122 7.448 -15.450 1.00 82.12 216 MET A O 1
ATOM 1733 N N . TRP A 1 217 ? 5.098 5.988 -14.094 1.00 85.25 217 TRP A N 1
ATOM 1734 C CA . TRP A 1 217 ? 3.862 5.933 -14.867 1.00 85.25 217 TRP A CA 1
ATOM 1735 C C . TRP A 1 217 ? 3.020 7.202 -14.680 1.00 85.25 217 TRP A C 1
ATOM 1737 O O . TRP A 1 217 ? 2.298 7.576 -15.589 1.00 85.25 217 TRP A O 1
ATOM 1747 N N . ARG A 1 218 ? 3.099 7.908 -13.550 1.00 81.56 218 ARG A N 1
ATOM 1748 C CA . ARG A 1 218 ? 2.304 9.123 -13.303 1.00 81.56 218 ARG A CA 1
ATOM 1749 C C . ARG A 1 218 ? 2.960 10.432 -13.713 1.00 81.56 218 ARG A C 1
ATOM 1751 O O . ARG A 1 218 ? 2.260 11.438 -13.734 1.00 81.56 218 ARG A O 1
ATOM 1758 N N . THR A 1 219 ? 4.252 10.457 -14.039 1.00 75.06 219 THR A N 1
ATOM 1759 C CA . THR A 1 219 ? 4.930 11.714 -14.394 1.00 75.06 219 THR A CA 1
ATOM 1760 C C . THR A 1 219 ? 4.190 12.463 -15.507 1.00 75.06 219 THR A C 1
ATOM 1762 O O . THR A 1 219 ? 3.589 11.848 -16.397 1.00 75.06 219 THR A O 1
ATOM 1765 N N . GLY A 1 220 ? 4.230 13.800 -15.464 1.00 62.78 220 GLY A N 1
ATOM 1766 C CA . GLY A 1 220 ? 3.519 14.663 -16.417 1.00 62.78 220 GLY A CA 1
ATOM 1767 C C . GLY A 1 220 ? 3.928 14.439 -17.878 1.00 62.78 220 GLY A C 1
ATOM 1768 O O . GLY A 1 220 ? 3.109 14.597 -18.778 1.00 62.78 220 GLY A O 1
ATOM 1769 N N . GLU A 1 221 ? 5.162 13.984 -18.111 1.00 66.00 221 GLU A N 1
ATOM 1770 C CA . GLU A 1 221 ? 5.675 13.596 -19.434 1.00 66.00 221 GLU A CA 1
ATOM 1771 C C . GLU A 1 221 ? 5.365 12.145 -19.819 1.00 66.00 221 GLU A C 1
ATOM 1773 O O . GLU A 1 221 ? 5.661 11.707 -20.932 1.00 66.00 221 GLU A O 1
ATOM 1778 N N . HIS A 1 222 ? 4.736 11.391 -18.915 1.00 69.88 222 HIS A N 1
ATOM 1779 C CA . HIS A 1 222 ? 4.276 10.035 -19.164 1.00 69.88 222 HIS A CA 1
ATOM 1780 C C . HIS A 1 222 ? 5.412 9.087 -19.568 1.00 69.88 222 HIS A C 1
ATOM 1782 O O . HIS A 1 222 ? 5.264 8.296 -20.501 1.00 69.88 222 HIS A O 1
ATOM 1788 N N . HIS A 1 223 ? 6.536 9.167 -18.844 1.00 79.38 223 HIS A N 1
ATOM 1789 C CA . HIS A 1 223 ? 7.773 8.468 -19.196 1.00 79.38 223 HIS A CA 1
ATOM 1790 C C . HIS A 1 223 ? 7.575 6.961 -19.332 1.00 79.38 223 HIS A C 1
ATOM 1792 O O . HIS A 1 223 ? 8.119 6.388 -20.268 1.00 79.38 223 HIS A O 1
ATOM 1798 N N . ILE A 1 224 ? 6.754 6.342 -18.472 1.00 86.44 224 ILE A N 1
ATOM 1799 C CA . ILE A 1 224 ? 6.281 4.967 -18.668 1.00 86.44 224 ILE A CA 1
ATOM 1800 C C . ILE A 1 224 ? 4.858 4.958 -19.243 1.00 86.44 224 ILE A C 1
ATOM 1802 O O . ILE A 1 224 ? 3.919 5.561 -18.706 1.00 86.44 224 ILE A O 1
ATOM 1806 N N . SER A 1 225 ? 4.685 4.179 -20.307 1.00 89.00 225 SER A N 1
ATOM 1807 C CA . SER A 1 225 ? 3.408 3.830 -20.916 1.00 89.00 225 SER A CA 1
ATOM 1808 C C . SER A 1 225 ? 3.177 2.325 -20.807 1.00 89.00 225 SER A C 1
ATOM 1810 O O . SER A 1 225 ? 4.036 1.531 -21.187 1.00 89.00 225 SER A O 1
ATOM 1812 N N . CYS A 1 226 ? 2.017 1.932 -20.287 1.00 89.75 226 CYS A N 1
ATOM 1813 C CA . CYS A 1 226 ? 1.602 0.533 -20.204 1.00 89.75 226 CYS A CA 1
ATOM 1814 C C . CYS A 1 226 ? 0.465 0.281 -21.204 1.00 89.75 226 CYS A C 1
ATOM 1816 O O . CYS A 1 226 ? -0.358 1.182 -21.403 1.00 89.75 226 CYS A O 1
ATOM 1818 N N . PRO A 1 227 ? 0.388 -0.911 -21.823 1.00 90.38 227 PRO A N 1
ATOM 1819 C CA . PRO A 1 227 ? -0.717 -1.264 -22.706 1.00 90.38 227 PRO A CA 1
ATOM 1820 C C . PRO A 1 227 ? -2.073 -1.103 -22.012 1.00 90.38 227 PRO A C 1
ATOM 1822 O O . PRO A 1 227 ? -2.231 -1.439 -20.841 1.00 90.38 227 PRO A O 1
ATOM 1825 N N . SER A 1 228 ? -3.070 -0.603 -22.741 1.00 89.88 228 SER A N 1
ATOM 1826 C CA . SER A 1 228 ? -4.452 -0.524 -22.249 1.00 89.88 228 SER A CA 1
ATOM 1827 C C . SER A 1 228 ? -5.250 -1.799 -22.514 1.00 89.88 228 SER A C 1
ATOM 1829 O O . SER A 1 228 ? -6.278 -2.014 -21.880 1.00 89.88 228 SER A O 1
ATOM 1831 N N . THR A 1 229 ? -4.794 -2.628 -23.457 1.00 92.44 229 THR A N 1
ATOM 1832 C CA . THR A 1 229 ? -5.425 -3.897 -23.830 1.00 92.44 229 THR A CA 1
ATOM 1833 C C . THR A 1 229 ? -4.360 -4.925 -24.193 1.00 92.44 229 THR A C 1
ATOM 1835 O O . THR A 1 229 ? -3.384 -4.590 -24.864 1.00 92.44 229 THR A O 1
ATOM 1838 N N . CYS A 1 230 ? -4.567 -6.162 -23.755 1.00 93.06 230 CYS A N 1
ATOM 1839 C CA . CYS A 1 230 ? -3.711 -7.313 -24.003 1.00 93.06 230 CYS A CA 1
ATOM 1840 C C . CYS A 1 230 ? -4.566 -8.548 -24.292 1.00 93.06 230 CYS A C 1
ATOM 1842 O O . CYS A 1 230 ? -5.608 -8.746 -23.664 1.00 93.06 230 CYS A O 1
ATOM 1844 N N . SER A 1 231 ? -4.143 -9.382 -25.246 1.00 89.75 231 SER A N 1
ATOM 1845 C CA . SER A 1 231 ? -4.774 -10.686 -25.464 1.00 89.75 231 SER A CA 1
ATOM 1846 C C . SER A 1 231 ? -4.280 -11.694 -24.427 1.00 89.75 231 SER A C 1
ATOM 1848 O O . SER A 1 231 ? -3.164 -11.586 -23.926 1.00 89.75 231 SER A O 1
ATOM 1850 N N . ALA A 1 232 ? -5.097 -12.699 -24.111 1.00 83.25 232 ALA A N 1
ATOM 1851 C CA . ALA A 1 232 ? -4.741 -13.723 -23.124 1.00 83.25 232 ALA A CA 1
ATOM 1852 C C . ALA A 1 232 ? -3.509 -14.567 -23.520 1.00 83.25 232 ALA A C 1
ATOM 1854 O O . ALA A 1 232 ? -2.895 -15.195 -22.664 1.00 83.25 232 ALA A O 1
ATOM 1855 N N . ASP A 1 233 ? -3.160 -14.596 -24.809 1.00 84.75 233 ASP A N 1
ATOM 1856 C CA . ASP A 1 233 ? -2.010 -15.300 -25.385 1.00 84.75 233 ASP A CA 1
ATOM 1857 C C . ASP A 1 233 ? -0.829 -14.375 -25.727 1.00 84.75 233 ASP A C 1
ATOM 1859 O O . ASP A 1 233 ? 0.148 -14.827 -26.332 1.00 84.75 233 ASP A O 1
ATOM 1863 N N . ALA A 1 234 ? -0.910 -13.093 -25.358 1.00 84.31 234 ALA A N 1
ATOM 1864 C CA . ALA A 1 234 ? 0.146 -12.130 -25.624 1.00 84.31 234 ALA A CA 1
ATOM 1865 C C . ALA A 1 234 ? 1.457 -12.549 -24.952 1.00 84.31 234 ALA A C 1
ATOM 1867 O O . ALA A 1 234 ? 1.486 -13.056 -23.825 1.00 84.31 234 ALA A O 1
ATOM 1868 N N . LYS A 1 235 ? 2.575 -12.318 -25.641 1.00 78.81 235 LYS A N 1
ATOM 1869 C CA . LYS A 1 235 ? 3.887 -12.603 -25.056 1.00 78.81 235 LYS A CA 1
ATOM 1870 C C . LYS A 1 235 ? 4.211 -11.583 -23.960 1.00 78.81 235 LYS A C 1
ATOM 1872 O O . LYS A 1 235 ? 3.800 -10.427 -24.073 1.00 78.81 235 LYS A O 1
ATOM 1877 N N . PRO A 1 236 ? 5.028 -11.940 -22.950 1.00 70.19 236 PRO A N 1
ATOM 1878 C CA . PRO A 1 236 ? 5.385 -11.016 -21.870 1.00 70.19 236 PRO A CA 1
ATOM 1879 C C . PRO A 1 236 ? 5.930 -9.664 -22.353 1.00 70.19 236 PRO A C 1
ATOM 1881 O O . PRO A 1 236 ? 5.586 -8.628 -21.801 1.00 70.19 236 PRO A O 1
ATOM 1884 N N . ASN A 1 237 ? 6.725 -9.650 -23.428 1.00 72.31 237 ASN A N 1
ATOM 1885 C CA . ASN A 1 237 ? 7.288 -8.426 -24.005 1.00 72.31 237 ASN A CA 1
ATOM 1886 C C . ASN A 1 237 ? 6.285 -7.588 -24.822 1.00 72.31 237 ASN A C 1
ATOM 1888 O O . ASN A 1 237 ? 6.546 -6.417 -25.077 1.00 72.31 237 ASN A O 1
ATOM 1892 N N . GLU A 1 238 ? 5.164 -8.170 -25.250 1.00 79.69 238 GLU A N 1
ATOM 1893 C CA . GLU A 1 238 ? 4.077 -7.468 -25.949 1.00 79.69 238 GLU A CA 1
ATOM 1894 C C . GLU A 1 238 ? 3.112 -6.804 -24.950 1.00 79.69 238 GLU A C 1
ATOM 1896 O O . GLU A 1 238 ? 2.426 -5.845 -25.299 1.00 79.69 238 GLU A O 1
ATOM 1901 N N . CYS A 1 239 ? 3.107 -7.279 -23.699 1.00 86.38 239 CYS A N 1
ATOM 1902 C CA . CYS A 1 239 ? 2.221 -6.843 -22.620 1.00 86.38 239 CYS A CA 1
ATOM 1903 C C . CYS A 1 239 ? 2.962 -6.325 -21.380 1.00 86.38 239 CYS A C 1
ATOM 1905 O O . CYS A 1 239 ? 2.500 -6.484 -20.250 1.00 86.38 239 CYS A O 1
ATOM 1907 N N . ALA A 1 240 ? 4.097 -5.663 -21.610 1.00 88.12 240 ALA A N 1
ATOM 1908 C CA . ALA A 1 240 ? 4.877 -4.962 -20.597 1.00 88.12 240 ALA A CA 1
ATOM 1909 C C . ALA A 1 240 ? 4.818 -3.443 -20.800 1.00 88.12 240 ALA A C 1
ATOM 1911 O O . ALA A 1 240 ? 4.551 -2.945 -21.897 1.00 88.12 240 ALA A O 1
ATOM 1912 N N . CYS A 1 241 ? 5.087 -2.695 -19.733 1.00 89.06 241 CYS A N 1
ATOM 1913 C CA . CYS A 1 241 ? 5.245 -1.252 -19.836 1.00 89.06 241 CYS A CA 1
ATOM 1914 C C . CYS A 1 241 ? 6.557 -0.895 -20.559 1.00 89.06 241 CYS A C 1
ATOM 1916 O O . CYS A 1 241 ? 7.538 -1.634 -20.505 1.00 89.06 241 CYS A O 1
ATOM 1918 N N . SER A 1 242 ? 6.579 0.248 -21.242 1.00 90.31 242 SER A N 1
ATOM 1919 C CA . SER A 1 242 ? 7.735 0.745 -21.998 1.00 90.31 242 SER A CA 1
ATOM 1920 C C . SER A 1 242 ? 7.862 2.263 -21.879 1.00 90.31 242 SER A C 1
ATOM 1922 O O . SER A 1 242 ? 6.930 2.929 -21.424 1.00 90.31 242 SER A O 1
ATOM 1924 N N . CYS A 1 243 ? 8.992 2.826 -22.312 1.00 90.81 243 CYS A N 1
ATOM 1925 C CA . CYS A 1 243 ? 9.208 4.277 -22.345 1.00 90.81 243 CYS A CA 1
ATOM 1926 C C . CYS A 1 243 ? 9.303 4.818 -23.780 1.00 90.81 243 CYS A C 1
ATOM 1928 O O . CYS A 1 243 ? 10.392 5.180 -24.228 1.00 90.81 243 CYS A O 1
ATOM 1930 N N . PRO A 1 244 ? 8.190 4.876 -24.537 1.00 88.31 244 PRO A N 1
ATOM 1931 C CA . PRO A 1 244 ? 8.222 5.200 -25.966 1.00 88.31 244 PRO A CA 1
ATOM 1932 C C . PRO A 1 244 ? 8.701 6.628 -26.266 1.00 88.31 244 PRO A C 1
ATOM 1934 O O . PRO A 1 244 ? 9.235 6.878 -27.342 1.00 88.31 244 PRO A O 1
ATOM 1937 N N . ASN A 1 245 ? 8.526 7.550 -25.317 1.00 84.69 245 ASN A N 1
ATOM 1938 C CA . ASN A 1 245 ? 8.873 8.964 -25.473 1.00 84.69 245 ASN A CA 1
ATOM 1939 C C . ASN A 1 245 ? 10.239 9.318 -24.867 1.00 84.69 245 ASN A C 1
ATOM 1941 O O . ASN A 1 245 ? 10.622 10.485 -24.873 1.00 84.69 245 ASN A O 1
ATOM 1945 N N . LEU A 1 246 ? 10.963 8.337 -24.315 1.00 87.56 246 LEU A N 1
ATOM 1946 C CA . LEU A 1 246 ? 12.225 8.582 -23.629 1.00 87.56 246 LEU A CA 1
ATOM 1947 C C . LEU A 1 246 ? 13.415 8.221 -24.523 1.00 87.56 246 LEU A C 1
ATOM 1949 O O . LEU A 1 246 ? 13.734 7.051 -24.733 1.00 87.56 246 LEU A O 1
ATOM 1953 N N . HIS A 1 247 ? 14.110 9.241 -25.020 1.00 87.81 247 HIS A N 1
ATOM 1954 C CA . HIS A 1 247 ? 15.318 9.086 -25.831 1.00 87.81 247 HIS A CA 1
ATOM 1955 C C . HIS A 1 247 ? 16.574 9.125 -24.950 1.00 87.81 247 HIS A C 1
ATOM 1957 O O . HIS A 1 247 ? 17.352 10.079 -24.991 1.00 87.81 247 HIS A O 1
ATOM 1963 N N . LEU A 1 248 ? 16.769 8.070 -24.151 1.00 89.31 248 LEU A N 1
ATOM 1964 C CA . LEU A 1 248 ? 17.857 7.982 -23.166 1.00 89.31 248 LEU A CA 1
ATOM 1965 C C . LEU A 1 248 ? 19.246 8.282 -23.747 1.00 89.31 248 LEU A C 1
ATOM 1967 O O . LEU A 1 248 ? 20.043 8.945 -23.090 1.00 89.31 248 LEU A O 1
ATOM 1971 N N . ASP A 1 249 ? 19.532 7.844 -24.975 1.00 88.06 249 ASP A N 1
ATOM 1972 C CA . ASP A 1 249 ? 20.836 8.058 -25.623 1.00 88.06 249 ASP A CA 1
ATOM 1973 C C . ASP A 1 249 ? 21.130 9.535 -25.935 1.00 88.06 249 ASP A C 1
ATOM 1975 O O . ASP A 1 249 ? 22.286 9.904 -26.134 1.00 88.06 249 ASP A O 1
ATOM 1979 N N . SER A 1 250 ? 20.098 10.385 -25.982 1.00 90.56 250 SER A N 1
ATOM 1980 C CA . SER A 1 250 ? 20.244 11.830 -26.200 1.00 90.56 250 SER A CA 1
ATOM 1981 C C . SER A 1 250 ? 20.284 12.661 -24.920 1.00 90.56 250 SER A C 1
ATOM 1983 O O . SER A 1 250 ? 20.602 13.843 -25.003 1.00 90.56 250 SER A O 1
ATOM 1985 N N . MET A 1 251 ? 19.979 12.066 -23.763 1.00 92.38 251 MET A N 1
ATOM 1986 C CA . MET A 1 251 ? 19.964 12.777 -22.483 1.00 92.38 251 MET A CA 1
ATOM 1987 C C . MET A 1 251 ? 21.368 12.864 -21.878 1.00 92.38 251 MET A C 1
ATOM 1989 O O . MET A 1 251 ? 22.151 11.923 -22.032 1.00 92.38 251 MET A O 1
ATOM 1993 N N . THR A 1 252 ? 21.684 13.926 -21.139 1.00 93.31 252 THR A N 1
ATOM 1994 C CA . THR A 1 252 ? 22.866 14.018 -20.263 1.00 93.31 252 THR A CA 1
ATOM 1995 C C . THR A 1 252 ? 22.673 13.217 -18.972 1.00 93.31 252 THR A C 1
ATOM 1997 O O . THR A 1 252 ? 21.577 12.743 -18.670 1.00 93.31 252 THR A O 1
ATOM 2000 N N . ASP A 1 253 ? 23.748 13.006 -18.208 1.00 89.88 253 ASP A N 1
ATOM 2001 C CA . ASP A 1 253 ? 23.645 12.299 -16.924 1.00 89.88 253 ASP A CA 1
ATOM 2002 C C . ASP A 1 253 ? 22.845 13.116 -15.900 1.00 89.88 253 ASP A C 1
ATOM 2004 O O . ASP A 1 253 ? 22.110 12.542 -15.102 1.00 89.88 253 ASP A O 1
ATOM 2008 N N . GLU A 1 254 ? 22.941 14.446 -15.942 1.00 89.69 254 GLU A N 1
ATOM 2009 C CA . GLU A 1 254 ? 22.131 15.359 -15.133 1.00 89.69 254 GLU A CA 1
ATOM 2010 C C . GLU A 1 254 ? 20.642 15.250 -15.479 1.00 89.69 254 GLU A C 1
ATOM 2012 O O . GLU A 1 254 ? 19.822 15.107 -14.580 1.00 89.69 254 GLU A O 1
ATOM 2017 N N . GLU A 1 255 ? 20.280 15.220 -16.765 1.00 89.75 255 GLU A N 1
ATOM 2018 C CA . GLU A 1 255 ? 18.881 15.053 -17.189 1.00 89.75 255 GLU A CA 1
ATOM 2019 C C . GLU A 1 255 ? 18.303 13.706 -16.732 1.00 89.75 255 GLU A C 1
ATOM 2021 O O . GLU A 1 255 ? 17.145 13.616 -16.325 1.00 89.75 255 GLU A O 1
ATOM 2026 N N . VAL A 1 256 ? 19.113 12.645 -16.754 1.00 90.06 256 VAL A N 1
ATOM 2027 C CA . VAL A 1 256 ? 18.704 11.331 -16.239 1.00 90.06 256 VAL A CA 1
ATOM 2028 C C . VAL A 1 256 ? 18.585 11.341 -14.712 1.00 90.06 256 VAL A C 1
ATOM 2030 O O . VAL A 1 256 ? 17.698 10.677 -14.177 1.00 90.06 256 VAL A O 1
ATOM 2033 N N . ARG A 1 257 ? 19.429 12.090 -13.992 1.00 87.50 257 ARG A N 1
ATOM 2034 C CA . ARG A 1 257 ? 19.275 12.275 -12.540 1.00 87.50 257 ARG A CA 1
ATOM 2035 C C . ARG A 1 257 ? 17.972 12.991 -12.204 1.00 87.50 257 ARG A C 1
ATOM 2037 O O . ARG A 1 257 ? 17.248 12.497 -11.352 1.00 87.50 257 ARG A O 1
ATOM 2044 N N . GLU A 1 258 ? 17.635 14.074 -12.899 1.00 83.81 258 GLU A N 1
ATOM 2045 C CA . GLU A 1 258 ? 16.362 14.789 -12.706 1.00 83.81 258 GLU A CA 1
ATOM 2046 C C . GLU A 1 258 ? 15.146 13.886 -12.963 1.00 83.81 258 GLU A C 1
ATOM 2048 O O . GLU A 1 258 ? 14.202 13.860 -12.172 1.00 83.81 258 GLU A O 1
ATOM 2053 N N . LEU A 1 259 ? 15.198 13.063 -14.016 1.00 83.44 259 LEU A N 1
ATOM 2054 C CA . LEU A 1 259 ? 14.181 12.041 -14.276 1.00 83.44 259 LEU A CA 1
ATOM 2055 C C . LEU A 1 259 ? 14.030 11.067 -13.096 1.00 83.44 259 LEU A C 1
ATOM 2057 O O . LEU A 1 259 ? 12.916 10.731 -12.697 1.00 83.44 259 LEU A O 1
ATOM 2061 N N . LEU A 1 260 ? 15.153 10.582 -12.564 1.00 83.44 260 LEU A N 1
ATOM 2062 C CA . LEU A 1 260 ? 15.177 9.606 -11.478 1.00 83.44 260 LEU A CA 1
ATOM 2063 C C . LEU A 1 260 ? 14.766 10.204 -10.140 1.00 83.44 260 LEU A C 1
ATOM 2065 O O . LEU A 1 260 ? 14.127 9.497 -9.363 1.00 83.44 260 LEU A O 1
ATOM 2069 N N . HIS A 1 261 ? 15.061 11.486 -9.900 1.00 79.62 261 HIS A N 1
ATOM 2070 C CA . HIS A 1 261 ? 14.568 12.199 -8.731 1.00 79.62 261 HIS A CA 1
ATOM 2071 C C . HIS A 1 261 ? 13.055 12.036 -8.645 1.00 79.62 261 HIS A C 1
ATOM 2073 O O . HIS A 1 261 ? 12.591 11.553 -7.630 1.00 79.62 261 HIS A O 1
ATOM 2079 N N . ALA A 1 262 ? 12.299 12.248 -9.729 1.00 70.56 262 ALA A N 1
ATOM 2080 C CA . ALA A 1 262 ? 10.837 12.101 -9.743 1.00 70.56 262 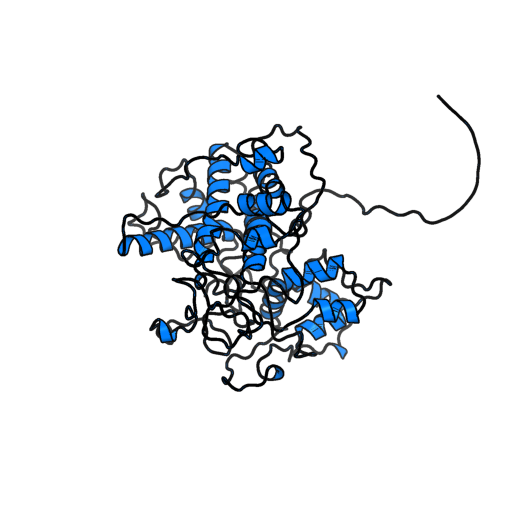ALA A CA 1
ATOM 2081 C C . ALA A 1 262 ? 10.291 10.685 -9.426 1.00 70.56 262 ALA A C 1
ATOM 2083 O O . ALA A 1 262 ? 9.081 10.513 -9.263 1.00 70.56 262 ALA A O 1
ATOM 2084 N N . ALA A 1 263 ? 11.144 9.660 -9.376 1.00 72.12 263 ALA A N 1
ATOM 2085 C CA . ALA A 1 263 ? 10.747 8.254 -9.357 1.00 72.12 263 ALA A CA 1
ATOM 2086 C C . ALA A 1 263 ? 11.306 7.442 -8.187 1.00 72.12 263 ALA A C 1
ATOM 2088 O O . ALA A 1 263 ? 10.747 6.398 -7.828 1.00 72.12 263 ALA A O 1
ATOM 2089 N N . VAL A 1 264 ? 12.417 7.888 -7.621 1.00 75.69 264 VAL A N 1
ATOM 2090 C CA . VAL A 1 264 ? 13.259 7.138 -6.695 1.00 75.69 264 VAL A CA 1
ATOM 2091 C C . VAL A 1 264 ? 13.512 8.024 -5.479 1.00 75.69 264 VAL A C 1
ATOM 2093 O O . VAL A 1 264 ? 13.727 9.222 -5.635 1.00 75.69 264 VAL A O 1
ATOM 2096 N N . SER A 1 265 ? 13.484 7.447 -4.272 1.00 72.62 265 SER A N 1
ATOM 2097 C CA . SER A 1 265 ? 13.840 8.204 -3.068 1.00 72.62 265 SER A CA 1
ATOM 2098 C C . SER A 1 265 ? 15.255 8.788 -3.218 1.00 72.62 265 SER A C 1
ATOM 2100 O O . SER A 1 265 ? 16.144 8.076 -3.699 1.00 72.62 265 SER A O 1
ATOM 2102 N N . PRO A 1 266 ? 15.495 10.049 -2.808 1.00 66.56 266 PRO A N 1
ATOM 2103 C CA . PRO A 1 266 ? 16.828 10.653 -2.837 1.00 66.56 266 PRO A CA 1
ATOM 2104 C C . PRO A 1 266 ? 17.851 9.880 -1.993 1.00 66.56 266 PRO A C 1
ATOM 2106 O O . PRO A 1 266 ? 19.048 9.984 -2.254 1.00 66.56 266 PRO A O 1
ATOM 2109 N N . ASP A 1 267 ? 17.392 9.070 -1.036 1.00 68.81 267 ASP A N 1
ATOM 2110 C CA . ASP A 1 267 ? 18.250 8.223 -0.208 1.00 68.81 267 ASP A CA 1
ATOM 2111 C C . ASP A 1 267 ? 18.804 7.010 -0.974 1.00 68.81 267 ASP A C 1
ATOM 2113 O O . ASP A 1 267 ? 19.736 6.354 -0.510 1.00 68.81 267 ASP A O 1
ATOM 2117 N N . PHE A 1 268 ? 18.270 6.686 -2.159 1.00 76.38 268 PHE A N 1
ATOM 2118 C CA . PHE A 1 268 ? 18.735 5.547 -2.948 1.00 76.38 268 PHE A CA 1
ATOM 2119 C C . PHE A 1 268 ? 19.902 5.939 -3.844 1.00 76.38 268 PHE A C 1
ATOM 2121 O O . PHE A 1 268 ? 19.742 6.576 -4.887 1.00 76.38 268 PHE A O 1
ATOM 2128 N N . GLN A 1 269 ? 21.096 5.478 -3.480 1.00 85.25 269 GLN A N 1
ATOM 2129 C CA . GLN A 1 269 ? 22.262 5.664 -4.330 1.00 85.25 269 GLN A CA 1
ATOM 2130 C C . GLN A 1 269 ? 22.259 4.659 -5.482 1.00 85.25 269 GLN A C 1
ATOM 2132 O O . GLN A 1 269 ? 22.303 3.439 -5.300 1.00 85.25 269 GLN A O 1
ATOM 2137 N N . LEU A 1 270 ? 22.246 5.191 -6.701 1.00 89.69 270 LEU A N 1
ATOM 2138 C CA . LEU A 1 270 ? 22.322 4.425 -7.943 1.00 89.69 270 LEU A CA 1
ATOM 2139 C C . LEU A 1 270 ? 23.780 4.262 -8.371 1.00 89.69 270 LEU A C 1
ATOM 2141 O O . LEU A 1 270 ? 24.179 4.719 -9.446 1.00 89.69 270 LEU A O 1
ATOM 2145 N N . GLU A 1 271 ? 24.576 3.621 -7.516 1.00 91.56 271 GLU A N 1
ATOM 2146 C CA . GLU A 1 271 ? 26.005 3.390 -7.728 1.00 91.56 271 GLU A CA 1
ATOM 2147 C C . GLU A 1 271 ? 26.408 1.941 -7.433 1.00 91.56 271 GLU A C 1
ATOM 2149 O O . GLU A 1 271 ? 25.898 1.295 -6.517 1.00 91.56 271 GLU A O 1
ATOM 2154 N N . THR A 1 272 ? 27.345 1.411 -8.215 1.00 93.69 272 THR A N 1
ATOM 2155 C CA . THR A 1 272 ? 27.953 0.099 -7.965 1.00 93.69 272 THR A CA 1
ATOM 2156 C C . THR A 1 272 ? 28.817 0.111 -6.706 1.00 93.69 272 THR A C 1
ATOM 2158 O O . THR A 1 272 ? 29.257 1.172 -6.270 1.00 93.69 272 THR A O 1
ATOM 2161 N N . THR A 1 273 ? 29.240 -1.061 -6.237 1.00 90.75 273 THR A N 1
ATOM 2162 C CA . THR A 1 273 ? 30.254 -1.201 -5.171 1.00 90.75 273 THR A CA 1
ATOM 2163 C C . THR A 1 273 ? 31.589 -0.493 -5.458 1.00 90.75 273 THR A C 1
ATOM 2165 O O . THR A 1 273 ? 32.309 -0.160 -4.522 1.00 90.75 273 THR A O 1
ATOM 2168 N N . SER A 1 274 ? 31.920 -0.211 -6.725 1.00 92.69 274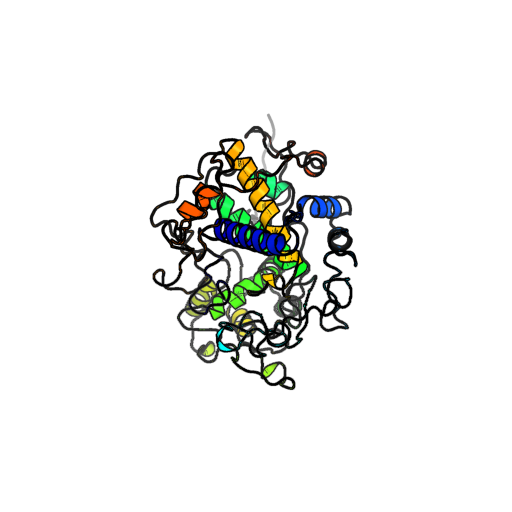 SER A N 1
ATOM 2169 C CA . SER A 1 274 ? 33.104 0.570 -7.113 1.00 92.69 274 SER A CA 1
ATOM 2170 C C . SER A 1 274 ? 32.845 2.078 -7.300 1.00 92.69 274 SER A C 1
ATOM 2172 O O . SER A 1 274 ? 33.689 2.761 -7.880 1.00 92.69 274 SER A O 1
ATOM 2174 N N . GLY A 1 275 ? 31.669 2.592 -6.921 1.00 90.69 275 GLY A N 1
ATOM 2175 C CA . GLY A 1 275 ? 31.279 4.001 -7.100 1.00 90.69 275 GLY A CA 1
ATOM 2176 C C . GLY A 1 275 ? 30.912 4.405 -8.536 1.00 90.69 275 GLY A C 1
ATOM 2177 O O . GLY A 1 275 ? 30.855 5.588 -8.861 1.00 90.69 275 GLY A O 1
ATOM 2178 N N . LYS A 1 276 ? 30.691 3.449 -9.449 1.00 93.38 276 LYS A N 1
ATOM 2179 C CA . LYS A 1 276 ? 30.215 3.745 -10.805 1.00 93.38 276 LYS A CA 1
ATOM 2180 C C . LYS A 1 276 ? 28.711 4.011 -10.777 1.00 93.38 276 LYS A C 1
ATOM 2182 O O . LYS A 1 276 ? 27.940 3.158 -10.355 1.00 93.38 276 LYS A O 1
ATOM 2187 N N . TRP A 1 277 ? 28.284 5.149 -11.310 1.00 93.12 277 TRP A N 1
ATOM 2188 C CA . TRP A 1 277 ? 26.866 5.481 -11.439 1.00 93.12 277 TRP A CA 1
ATOM 2189 C C . TRP A 1 277 ? 26.140 4.581 -12.461 1.00 93.12 277 TRP A C 1
ATOM 2191 O O . TRP A 1 277 ? 26.636 4.359 -13.569 1.00 93.12 277 TRP A O 1
ATOM 2201 N N . ILE A 1 278 ? 24.958 4.069 -12.091 1.00 93.19 278 ILE A N 1
ATOM 2202 C CA . ILE A 1 278 ? 24.143 3.121 -12.882 1.00 93.19 278 ILE A CA 1
ATOM 2203 C C . ILE A 1 278 ? 22.748 3.652 -13.240 1.00 93.19 278 ILE A C 1
ATOM 2205 O O . ILE A 1 278 ? 21.914 2.895 -13.738 1.00 93.19 278 ILE A O 1
ATOM 2209 N N . GLY A 1 279 ? 22.477 4.944 -13.028 1.00 92.38 279 GLY A N 1
ATOM 2210 C CA . GLY A 1 279 ? 21.139 5.519 -13.217 1.00 92.38 279 GLY A CA 1
ATOM 2211 C C . GLY A 1 279 ? 20.529 5.244 -14.597 1.00 92.38 279 GLY A C 1
ATOM 2212 O O . GLY A 1 279 ? 19.372 4.848 -14.687 1.00 92.38 279 GLY A O 1
ATOM 2213 N N . ARG A 1 280 ? 21.313 5.336 -15.680 1.00 92.94 280 ARG A N 1
ATOM 2214 C CA . ARG A 1 280 ? 20.831 5.001 -17.037 1.00 92.94 280 ARG A CA 1
ATOM 2215 C C . ARG A 1 280 ? 20.371 3.553 -17.181 1.00 92.94 280 ARG A C 1
ATOM 2217 O O . ARG A 1 280 ? 19.347 3.302 -17.810 1.00 92.94 280 ARG A O 1
ATOM 2224 N N . GLU A 1 281 ? 21.118 2.610 -16.615 1.00 92.94 281 GLU A N 1
ATOM 2225 C CA . GLU A 1 281 ? 20.756 1.192 -16.670 1.00 92.94 281 GLU A CA 1
ATOM 2226 C C . GLU A 1 281 ? 19.511 0.925 -15.816 1.00 92.94 281 GLU A C 1
ATOM 2228 O O . GLU A 1 281 ? 18.637 0.164 -16.228 1.00 92.94 281 GLU A O 1
ATOM 2233 N N . PHE A 1 282 ? 19.364 1.625 -14.688 1.00 92.00 282 PHE A N 1
ATOM 2234 C CA . PHE A 1 282 ? 18.148 1.568 -13.880 1.00 92.00 282 PHE A CA 1
ATOM 2235 C C . PHE A 1 282 ? 16.921 2.114 -14.632 1.00 92.00 282 PHE A C 1
ATOM 2237 O O . PHE A 1 282 ? 15.852 1.511 -14.591 1.00 92.00 282 PHE A O 1
ATOM 2244 N N . VAL A 1 283 ? 17.049 3.195 -15.411 1.00 91.25 283 VAL A N 1
ATOM 2245 C CA . VAL A 1 283 ? 15.929 3.649 -16.255 1.00 91.25 283 VAL A CA 1
ATOM 2246 C C . VAL A 1 283 ? 15.603 2.621 -17.345 1.00 91.25 283 VAL A C 1
ATOM 2248 O O . VAL A 1 283 ? 14.432 2.333 -17.577 1.00 91.25 283 VAL A O 1
ATOM 2251 N N . LYS A 1 284 ? 16.604 1.999 -17.984 1.00 91.44 284 LYS A N 1
ATOM 2252 C CA . LYS A 1 284 ? 16.371 0.918 -18.965 1.00 91.44 284 LYS A CA 1
ATOM 2253 C C . LYS A 1 284 ? 15.613 -0.267 -18.360 1.00 91.44 284 LYS A C 1
ATOM 2255 O O . LYS A 1 284 ? 14.712 -0.797 -19.014 1.00 91.44 284 LYS A O 1
ATOM 2260 N N . LEU A 1 285 ? 15.937 -0.634 -17.117 1.00 90.62 285 LEU A N 1
ATOM 2261 C CA . LEU A 1 285 ? 15.224 -1.648 -16.336 1.00 90.62 285 LEU A CA 1
ATOM 2262 C C . LEU A 1 285 ? 13.734 -1.300 -16.219 1.00 90.62 285 LEU A C 1
ATOM 2264 O O . LEU A 1 285 ? 12.889 -2.115 -16.582 1.00 90.62 285 LEU A O 1
ATOM 2268 N N . MET A 1 286 ? 13.417 -0.069 -15.810 1.00 87.62 286 MET A N 1
ATOM 2269 C CA . MET A 1 286 ? 12.036 0.425 -15.707 1.00 87.62 286 MET A CA 1
ATOM 2270 C C . MET A 1 286 ? 11.312 0.508 -17.057 1.00 87.62 286 MET A C 1
ATOM 2272 O O . MET A 1 286 ? 10.092 0.375 -17.129 1.00 87.62 286 MET A O 1
ATOM 2276 N N . CYS A 1 287 ? 12.059 0.753 -18.132 1.00 88.44 287 CYS A N 1
ATOM 2277 C CA . CYS A 1 287 ? 11.533 1.007 -19.469 1.00 88.44 287 CYS A CA 1
ATOM 2278 C C . CYS A 1 287 ? 11.327 -0.243 -20.328 1.00 88.44 287 CYS A C 1
ATOM 2280 O O . CYS A 1 287 ? 11.077 -0.106 -21.528 1.00 88.44 287 CYS A O 1
ATOM 2282 N N . GLY A 1 288 ? 11.443 -1.447 -19.766 1.00 87.50 288 GLY A N 1
ATOM 2283 C CA . GLY A 1 288 ? 11.153 -2.659 -20.530 1.00 87.50 288 GLY A CA 1
ATOM 2284 C C . GLY A 1 288 ? 12.264 -3.125 -21.460 1.00 87.50 288 GLY A C 1
ATOM 2285 O O . GLY A 1 288 ? 11.998 -3.951 -22.329 1.00 87.50 288 GLY A O 1
ATOM 2286 N N . TYR A 1 289 ? 13.503 -2.642 -21.297 1.00 88.12 289 TYR A N 1
ATOM 2287 C CA . TYR A 1 289 ? 14.624 -3.074 -22.150 1.00 88.12 289 TYR A CA 1
ATOM 2288 C C . TYR A 1 289 ? 14.923 -4.571 -21.996 1.00 88.12 289 TYR A C 1
ATOM 2290 O O . TYR A 1 289 ? 15.382 -5.210 -22.943 1.00 88.12 289 TYR A O 1
ATOM 2298 N N . TRP A 1 290 ? 14.623 -5.121 -20.819 1.00 86.94 290 TRP A N 1
ATOM 2299 C CA . TRP A 1 290 ? 14.746 -6.537 -20.492 1.00 86.94 290 TRP A CA 1
ATOM 2300 C C . TRP A 1 290 ? 13.386 -7.058 -20.022 1.00 86.94 290 TRP A C 1
ATOM 2302 O O . TRP A 1 290 ? 12.991 -6.793 -18.880 1.00 86.94 290 TRP A O 1
ATOM 2312 N N . PRO A 1 291 ? 12.635 -7.757 -20.890 1.00 77.94 291 PRO A N 1
ATOM 2313 C CA . PRO A 1 291 ? 11.294 -8.237 -20.568 1.00 77.94 291 PRO A CA 1
ATOM 2314 C C . PRO A 1 291 ? 11.224 -9.069 -19.280 1.00 77.94 291 PRO A C 1
ATOM 2316 O O . PRO A 1 291 ? 10.252 -8.959 -18.538 1.00 77.94 291 PRO A O 1
ATOM 2319 N N . GLU A 1 292 ? 12.269 -9.839 -18.971 1.00 80.19 292 GLU A N 1
ATOM 2320 C CA . GLU A 1 292 ? 12.396 -10.656 -17.757 1.00 80.19 292 GLU A CA 1
ATOM 2321 C C . GLU A 1 292 ? 12.454 -9.849 -16.445 1.00 80.19 292 GLU A C 1
ATOM 2323 O O . GLU A 1 292 ? 12.293 -10.414 -15.361 1.00 80.19 292 GLU A O 1
ATOM 2328 N N . TYR A 1 293 ? 12.669 -8.531 -16.522 1.00 84.81 293 TYR A N 1
ATOM 2329 C CA . TYR A 1 293 ? 12.773 -7.643 -15.364 1.00 84.81 293 TYR A CA 1
ATOM 2330 C C . TYR A 1 293 ? 11.724 -6.517 -15.339 1.00 84.81 293 TYR A C 1
ATOM 2332 O O . TYR A 1 293 ? 11.666 -5.764 -14.367 1.00 84.81 293 TYR A O 1
ATOM 2340 N N . ALA A 1 294 ? 10.869 -6.397 -16.356 1.00 77.06 294 ALA A N 1
ATOM 2341 C CA . ALA A 1 294 ? 9.998 -5.228 -16.531 1.00 77.06 294 ALA A CA 1
ATOM 2342 C C . ALA A 1 294 ? 8.503 -5.548 -16.716 1.00 77.06 294 ALA A C 1
ATOM 2344 O O . ALA A 1 294 ? 7.708 -4.658 -17.019 1.00 77.06 294 ALA A O 1
ATOM 2345 N N . ALA A 1 295 ? 8.109 -6.809 -16.516 1.00 87.25 295 ALA A N 1
ATOM 2346 C CA . ALA A 1 295 ? 6.718 -7.260 -16.554 1.00 87.25 295 ALA A CA 1
ATOM 2347 C C . ALA A 1 295 ? 6.263 -7.764 -15.170 1.00 87.25 295 ALA A C 1
ATOM 2349 O O . ALA A 1 295 ? 6.022 -8.962 -14.993 1.00 87.25 295 ALA A O 1
ATOM 2350 N N . PRO A 1 296 ? 6.174 -6.885 -14.150 1.00 91.31 296 PRO A N 1
ATOM 2351 C CA . PRO A 1 296 ? 5.844 -7.327 -12.807 1.00 91.31 296 PRO A CA 1
ATOM 2352 C C . PRO A 1 296 ? 4.410 -7.849 -12.729 1.00 91.31 296 PRO A C 1
ATOM 2354 O O . PRO A 1 296 ? 3.453 -7.202 -13.177 1.00 91.31 296 PRO A O 1
ATOM 2357 N N . HIS A 1 297 ? 4.274 -9.010 -12.101 1.00 93.12 297 HIS A N 1
ATOM 2358 C CA . HIS A 1 297 ? 3.021 -9.522 -11.576 1.00 93.12 297 HIS A CA 1
ATOM 2359 C C . HIS A 1 297 ? 2.925 -9.086 -10.117 1.00 93.12 297 HIS A C 1
ATOM 2361 O O . HIS A 1 297 ? 3.495 -9.722 -9.231 1.00 93.12 297 HIS A O 1
ATOM 2367 N N . ILE A 1 298 ? 2.265 -7.959 -9.877 1.00 94.56 298 ILE A N 1
ATOM 2368 C CA . ILE A 1 298 ? 2.123 -7.397 -8.530 1.00 94.56 298 ILE A CA 1
ATOM 2369 C C . ILE A 1 298 ? 0.950 -8.111 -7.858 1.00 94.56 298 ILE A C 1
ATOM 2371 O O . ILE A 1 298 ? -0.132 -8.171 -8.451 1.00 94.56 298 ILE A O 1
ATOM 2375 N N . GLY A 1 299 ? 1.144 -8.663 -6.659 1.00 95.94 299 GLY A N 1
ATOM 2376 C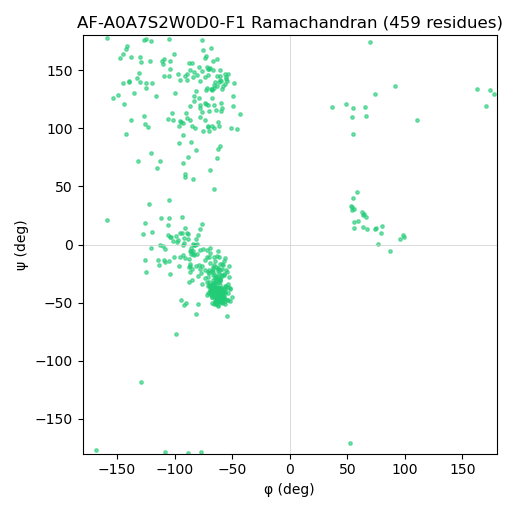 CA . GLY A 1 299 ? 0.043 -9.296 -5.936 1.00 95.94 299 GLY A CA 1
ATOM 2377 C C . GLY A 1 299 ? -1.043 -8.291 -5.577 1.00 95.94 299 GLY A C 1
ATOM 2378 O O . GLY A 1 299 ? -0.830 -7.073 -5.593 1.00 95.94 299 GLY A O 1
ATOM 2379 N N . ASP A 1 300 ? -2.240 -8.793 -5.301 1.00 96.06 300 ASP A N 1
ATOM 2380 C CA . ASP A 1 300 ? -3.410 -7.928 -5.255 1.00 96.06 300 ASP A CA 1
ATOM 2381 C C . ASP A 1 300 ? -3.379 -6.985 -4.058 1.00 96.06 300 ASP A C 1
ATOM 2383 O O . ASP A 1 300 ? -3.619 -5.796 -4.249 1.00 96.06 300 ASP A O 1
ATOM 2387 N N . ALA A 1 301 ? -2.875 -7.433 -2.904 1.00 94.62 301 ALA A N 1
ATOM 2388 C CA . ALA A 1 301 ? -2.642 -6.565 -1.755 1.00 94.62 301 ALA A CA 1
ATOM 2389 C C . ALA A 1 301 ? -1.639 -5.412 -2.006 1.00 94.62 301 ALA A C 1
ATOM 2391 O O . ALA A 1 301 ? -1.718 -4.424 -1.296 1.00 94.62 301 ALA A O 1
ATOM 2392 N N . LEU A 1 302 ? -0.728 -5.464 -2.991 1.00 92.94 302 LEU A N 1
ATOM 2393 C CA . LEU A 1 302 ? 0.282 -4.405 -3.236 1.00 92.94 302 LEU A CA 1
ATOM 2394 C C . LEU A 1 302 ? -0.108 -3.430 -4.369 1.00 92.94 302 LEU A C 1
ATOM 2396 O O . LEU A 1 302 ? 0.697 -2.604 -4.804 1.00 92.94 302 LEU A O 1
ATOM 2400 N N . ASN A 1 303 ? -1.326 -3.518 -4.910 1.00 89.62 303 ASN A N 1
ATOM 2401 C CA . ASN A 1 303 ? -1.726 -2.721 -6.074 1.00 89.62 303 ASN A CA 1
ATOM 2402 C C . ASN A 1 303 ? -2.935 -1.799 -5.806 1.00 89.62 303 ASN A C 1
ATOM 2404 O O . ASN A 1 303 ? -3.523 -1.792 -4.734 1.00 89.62 303 ASN A O 1
ATOM 2408 N N . SER A 1 304 ? -3.313 -0.961 -6.777 1.00 87.62 304 SER A N 1
ATOM 2409 C CA . SER A 1 304 ? -4.389 0.040 -6.620 1.00 87.62 304 SER A CA 1
ATOM 2410 C C . SER A 1 304 ? -5.806 -0.543 -6.493 1.00 87.62 304 SER A C 1
ATOM 2412 O O . SER A 1 304 ? -6.754 0.207 -6.247 1.00 87.62 304 SER A O 1
ATOM 2414 N N . GLY A 1 305 ? -5.945 -1.855 -6.686 1.00 89.12 305 GLY A N 1
ATOM 2415 C CA . GLY A 1 305 ? -7.123 -2.674 -6.423 1.00 89.12 305 GLY A CA 1
ATOM 2416 C C . GLY A 1 305 ? -6.998 -3.543 -5.165 1.00 89.12 305 GLY A C 1
ATOM 2417 O O . GLY A 1 305 ? -7.706 -4.538 -5.072 1.00 89.12 305 GLY A O 1
ATOM 2418 N N . ALA A 1 306 ? -6.132 -3.189 -4.206 1.00 93.44 306 ALA A N 1
ATOM 2419 C CA . ALA A 1 306 ? -5.859 -4.001 -3.013 1.00 93.44 306 ALA A CA 1
ATOM 2420 C C . ALA A 1 306 ? -7.079 -4.387 -2.175 1.00 93.44 306 ALA A C 1
ATOM 2422 O O . ALA A 1 306 ? -7.059 -5.436 -1.543 1.00 93.44 306 ALA A O 1
ATOM 2423 N N . THR A 1 307 ? -8.172 -3.627 -2.251 1.00 92.88 307 THR A N 1
ATOM 2424 C CA . THR A 1 307 ? -9.466 -3.967 -1.635 1.00 92.88 307 THR A CA 1
ATOM 2425 C C . THR A 1 307 ? -10.053 -5.303 -2.113 1.00 92.88 307 THR A C 1
ATOM 2427 O O . THR A 1 307 ? -10.983 -5.808 -1.492 1.00 92.88 307 THR A O 1
ATOM 2430 N N . ALA A 1 308 ? -9.567 -5.855 -3.233 1.00 92.44 308 ALA A N 1
ATOM 2431 C CA . ALA A 1 308 ? -9.958 -7.176 -3.721 1.00 92.44 308 ALA A CA 1
ATOM 2432 C C . ALA A 1 308 ? -9.352 -8.328 -2.899 1.00 92.44 308 ALA A C 1
ATOM 2434 O O . ALA A 1 308 ? -9.894 -9.430 -2.922 1.00 92.44 308 ALA A O 1
ATOM 2435 N N . ASP A 1 309 ? -8.254 -8.090 -2.177 1.00 95.62 309 ASP A N 1
ATOM 2436 C CA . ASP A 1 309 ? -7.708 -9.043 -1.215 1.00 95.62 309 ASP A CA 1
ATOM 2437 C C . ASP A 1 309 ? -8.399 -8.841 0.150 1.00 95.62 309 ASP A C 1
ATOM 2439 O O . ASP A 1 309 ? -8.279 -7.758 0.728 1.00 95.62 309 ASP A O 1
ATOM 2443 N N . PRO A 1 310 ? -9.101 -9.846 0.711 1.00 94.62 310 PRO A N 1
ATOM 2444 C CA . PRO A 1 310 ? -9.767 -9.708 2.006 1.00 94.62 310 PRO A CA 1
ATOM 2445 C C . PRO A 1 310 ? -8.843 -9.303 3.161 1.00 94.62 310 PRO A C 1
ATOM 2447 O O . PRO A 1 310 ? -9.310 -8.670 4.108 1.00 94.62 310 PRO A O 1
ATOM 2450 N N . SER A 1 311 ? -7.539 -9.602 3.082 1.00 93.50 311 SER A N 1
ATOM 2451 C CA . SER A 1 311 ? -6.587 -9.193 4.118 1.00 93.50 311 SER A CA 1
ATOM 2452 C C . SER A 1 311 ? -6.332 -7.682 4.139 1.00 93.50 311 SER A C 1
ATOM 2454 O O . SER A 1 311 ? -5.724 -7.203 5.087 1.00 93.50 311 SER A O 1
ATOM 2456 N N . PHE A 1 312 ? -6.783 -6.916 3.136 1.00 94.69 312 PHE A N 1
ATOM 2457 C CA . PHE A 1 312 ? -6.693 -5.449 3.103 1.00 94.69 312 PHE A CA 1
ATOM 2458 C C . PHE A 1 312 ? -7.446 -4.795 4.266 1.00 94.69 312 PHE A C 1
ATOM 2460 O O . PHE A 1 312 ? -6.955 -3.862 4.900 1.00 94.69 312 PHE A O 1
ATOM 2467 N N . TRP A 1 313 ? -8.657 -5.276 4.539 1.00 95.25 313 TRP A N 1
ATOM 2468 C CA . TRP A 1 313 ? -9.595 -4.618 5.445 1.00 95.25 313 TRP A CA 1
ATOM 2469 C C . TRP A 1 313 ? -9.101 -4.502 6.893 1.00 95.25 313 TRP A C 1
ATOM 2471 O O . TRP A 1 313 ? -9.209 -3.406 7.437 1.00 95.25 313 TRP A O 1
ATOM 2481 N N . PRO A 1 314 ? -8.500 -5.5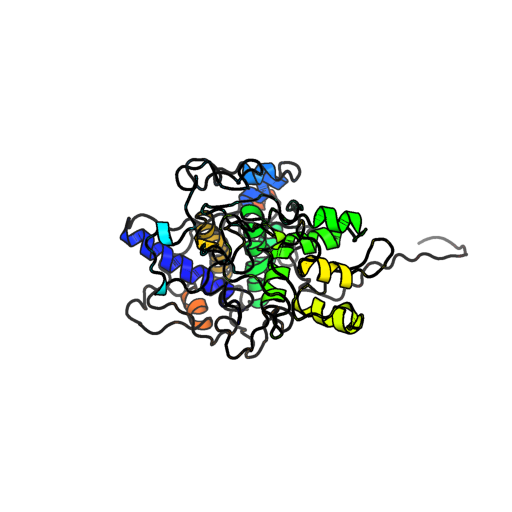33 7.518 1.00 94.50 314 PRO A N 1
ATOM 2482 C CA . PRO A 1 314 ? -8.028 -5.431 8.900 1.00 94.50 314 PRO A CA 1
ATOM 2483 C C . PRO A 1 314 ? -6.676 -4.728 9.093 1.00 94.50 314 PRO A C 1
ATOM 2485 O O . PRO A 1 314 ? -6.303 -4.470 10.238 1.00 94.50 314 PRO A O 1
ATOM 2488 N N . VAL A 1 315 ? -5.939 -4.397 8.024 1.00 94.00 315 VAL A N 1
ATOM 2489 C CA . VAL A 1 315 ? -4.629 -3.715 8.129 1.00 94.00 315 VAL A CA 1
ATOM 2490 C C . VAL A 1 315 ? -4.789 -2.304 8.700 1.00 94.00 315 VAL A C 1
ATOM 2492 O O . VAL A 1 315 ? -4.133 -1.932 9.671 1.00 94.00 315 VAL A O 1
ATOM 2495 N N . HIS A 1 316 ? -5.696 -1.519 8.122 1.00 94.38 316 HIS A N 1
ATOM 2496 C CA . HIS A 1 316 ? -5.872 -0.099 8.443 1.00 94.38 316 HIS A CA 1
ATOM 2497 C C . HIS A 1 316 ? -6.441 0.159 9.851 1.00 94.38 316 HIS A C 1
ATOM 2499 O O . HIS A 1 316 ? -5.934 1.062 10.522 1.00 94.38 316 HIS A O 1
ATOM 2505 N N . PRO A 1 317 ? -7.403 -0.641 10.363 1.00 95.19 317 PRO A N 1
ATOM 2506 C CA . PRO A 1 317 ? -7.867 -0.549 11.746 1.00 95.19 317 PRO A CA 1
ATOM 2507 C C . PRO A 1 317 ? -6.768 -0.601 12.811 1.00 95.19 317 PRO A C 1
ATOM 2509 O O . PRO A 1 317 ? -6.935 -0.015 13.876 1.00 95.19 317 PRO A O 1
ATOM 2512 N N . ASN A 1 318 ? -5.626 -1.252 12.558 1.00 93.56 318 ASN A N 1
ATOM 2513 C CA . ASN A 1 318 ? -4.527 -1.258 13.529 1.00 93.56 318 ASN A CA 1
ATOM 2514 C C . ASN A 1 318 ? -3.884 0.132 13.682 1.00 93.56 318 ASN A C 1
ATOM 2516 O O . ASN A 1 318 ? -3.584 0.581 14.790 1.00 93.56 318 ASN A O 1
ATOM 2520 N N . ILE A 1 319 ? -3.736 0.851 12.567 1.00 92.62 319 ILE A N 1
ATOM 2521 C CA . ILE A 1 319 ? -3.255 2.236 12.553 1.00 92.62 319 ILE A CA 1
ATOM 2522 C C . ILE A 1 319 ? -4.310 3.161 13.175 1.00 92.62 319 ILE A C 1
ATOM 2524 O O . ILE A 1 319 ? -3.965 4.055 13.948 1.00 92.62 319 ILE A O 1
ATOM 2528 N N . ASP A 1 320 ? -5.595 2.934 12.883 1.00 94.06 320 ASP A N 1
ATOM 2529 C CA . ASP A 1 320 ? -6.714 3.669 13.489 1.00 94.06 320 ASP A CA 1
ATOM 2530 C C . ASP A 1 320 ? -6.760 3.487 15.014 1.00 94.06 320 ASP A C 1
ATOM 2532 O O . ASP A 1 320 ? -6.876 4.462 15.756 1.00 94.06 320 ASP A O 1
ATOM 2536 N N . ARG A 1 321 ? -6.548 2.262 15.507 1.00 94.31 321 ARG A N 1
ATOM 2537 C CA . ARG A 1 321 ? -6.417 1.969 16.941 1.00 94.31 321 ARG A CA 1
ATOM 2538 C C . ARG A 1 321 ? -5.276 2.762 17.577 1.00 94.31 321 ARG A C 1
ATOM 2540 O O . ARG A 1 321 ? -5.481 3.384 18.620 1.00 94.31 321 ARG A O 1
ATOM 2547 N N . LEU A 1 322 ? -4.099 2.797 16.948 1.00 92.44 322 LEU A N 1
ATOM 2548 C CA . LEU A 1 322 ? -2.967 3.591 17.439 1.00 92.44 322 LEU A CA 1
ATOM 2549 C C . LEU A 1 322 ? -3.265 5.100 17.414 1.00 92.44 322 LEU A C 1
ATOM 2551 O O . LEU A 1 322 ? -2.914 5.825 18.345 1.00 92.44 322 LEU A O 1
ATOM 2555 N N . PHE A 1 323 ? -3.952 5.586 16.380 1.00 91.25 323 PHE A N 1
ATOM 2556 C CA . PHE A 1 323 ? -4.370 6.982 16.279 1.00 91.25 323 PHE A CA 1
ATOM 2557 C C . PHE A 1 323 ? -5.365 7.377 17.375 1.00 91.25 323 PHE A C 1
ATOM 2559 O O . PHE A 1 323 ? -5.172 8.403 18.035 1.00 91.25 323 PHE A O 1
ATOM 2566 N N . GLN A 1 324 ? -6.406 6.569 17.600 1.00 92.88 324 GLN A N 1
ATOM 2567 C CA . GLN A 1 324 ? -7.370 6.807 18.673 1.00 92.88 324 GLN A CA 1
ATOM 2568 C C . GLN A 1 324 ? -6.665 6.824 20.030 1.00 92.88 324 GLN A C 1
ATOM 2570 O O . GLN A 1 324 ? -6.911 7.720 20.838 1.00 92.88 324 GLN A O 1
ATOM 2575 N N . TRP A 1 325 ? -5.716 5.909 20.250 1.00 91.81 325 TRP A N 1
ATOM 2576 C CA . TRP A 1 325 ? -4.908 5.916 21.463 1.00 91.81 325 TRP A CA 1
ATOM 2577 C C . TRP A 1 325 ? -4.132 7.219 21.638 1.00 91.81 325 TRP A C 1
ATOM 2579 O O . TRP A 1 325 ? -4.230 7.879 22.673 1.00 91.81 325 TRP A O 1
ATOM 2589 N N . ARG A 1 326 ? -3.418 7.641 20.592 1.00 88.50 326 ARG A N 1
ATOM 2590 C CA . ARG A 1 326 ? -2.652 8.888 20.580 1.00 88.50 326 ARG A CA 1
ATOM 2591 C C . ARG A 1 326 ? -3.524 10.107 20.892 1.00 88.50 326 ARG A C 1
ATOM 2593 O O . ARG A 1 326 ? -3.108 10.980 21.657 1.00 88.50 326 ARG A O 1
ATOM 2600 N N . LYS A 1 327 ? -4.740 10.158 20.337 1.00 87.31 327 LYS A N 1
ATOM 2601 C CA . LYS A 1 327 ? -5.737 11.202 20.617 1.00 87.31 327 LYS A CA 1
ATOM 2602 C C . LYS A 1 327 ? -6.180 11.201 22.079 1.00 87.31 327 LYS A C 1
ATOM 2604 O O . LYS A 1 327 ? -6.161 12.254 22.712 1.00 87.31 327 LYS A O 1
ATOM 2609 N N . LEU A 1 328 ? -6.508 10.034 22.631 1.00 89.50 328 LEU A N 1
ATOM 2610 C CA . LEU A 1 328 ? -6.935 9.891 24.028 1.00 89.50 328 LEU A CA 1
ATOM 2611 C C . LEU A 1 328 ? -5.835 10.267 25.032 1.00 89.50 328 LEU A C 1
ATOM 2613 O O . LEU A 1 328 ? -6.147 10.744 26.120 1.00 89.50 328 LEU A O 1
ATOM 2617 N N . GLN A 1 329 ? -4.561 10.123 24.656 1.00 86.69 329 GLN A N 1
ATOM 2618 C CA . GLN A 1 329 ? -3.417 10.558 25.466 1.00 86.69 329 GLN A CA 1
ATOM 2619 C C . GLN A 1 329 ? -3.108 12.055 25.377 1.00 86.69 329 GLN A C 1
ATOM 2621 O O . GLN A 1 329 ? -2.158 12.532 25.995 1.00 86.69 329 GLN A O 1
ATOM 2626 N N . GLY A 1 330 ? -3.888 12.821 24.611 1.00 79.38 330 GLY A N 1
ATOM 2627 C CA . GLY A 1 330 ? -3.662 14.255 24.461 1.00 79.38 330 GLY A CA 1
ATOM 2628 C C . GLY A 1 330 ? -2.336 14.582 23.774 1.00 79.38 330 GLY A C 1
ATOM 2629 O O . GLY A 1 330 ? -1.788 15.660 23.996 1.00 79.38 330 GLY A O 1
ATOM 2630 N N . VAL A 1 331 ? -1.797 13.680 22.943 1.00 69.50 331 VAL A N 1
ATOM 2631 C CA . VAL A 1 331 ? -0.602 13.967 22.141 1.00 69.50 331 VAL A CA 1
ATOM 2632 C C . VAL A 1 331 ? -0.985 14.982 21.058 1.00 69.50 331 VAL A C 1
ATOM 2634 O O . VAL A 1 331 ? -1.564 14.657 20.016 1.00 69.50 331 VAL A O 1
ATOM 2637 N N . THR A 1 332 ? -0.693 16.253 21.336 1.00 59.16 332 THR A N 1
ATOM 2638 C CA . THR A 1 332 ? -1.101 17.401 20.523 1.00 59.16 332 THR A CA 1
ATOM 2639 C C . THR A 1 332 ? -0.011 17.834 19.542 1.00 59.16 332 THR A C 1
ATOM 2641 O O . THR A 1 332 ? 0.950 18.500 19.911 1.00 59.16 332 THR A O 1
ATOM 2644 N N . GLY A 1 333 ? -0.243 17.514 18.274 1.00 55.94 333 GLY A N 1
ATOM 2645 C CA . GLY A 1 333 ? 0.138 18.296 17.084 1.00 55.94 333 GLY A CA 1
ATOM 2646 C C . GLY A 1 333 ? -0.713 17.908 15.877 1.00 55.94 333 GLY A C 1
ATOM 2647 O O . GLY A 1 333 ? -0.368 18.156 14.730 1.00 55.94 333 GLY A O 1
ATOM 2648 N N . THR A 1 334 ? -1.875 17.322 16.173 1.00 53.47 334 THR A N 1
ATOM 2649 C CA . THR A 1 334 ? -2.906 16.872 15.236 1.00 53.47 334 THR A CA 1
ATOM 2650 C C . THR A 1 334 ? -3.725 18.025 14.641 1.00 53.47 334 THR A C 1
ATOM 2652 O O . THR A 1 334 ? -4.572 17.818 13.775 1.00 53.47 334 THR A O 1
ATOM 2655 N N . GLU A 1 335 ? -3.460 19.252 15.095 1.00 56.25 335 GLU A N 1
ATOM 2656 C CA . GLU A 1 335 ? -4.152 20.475 14.682 1.00 56.25 335 GLU A CA 1
ATOM 2657 C C . GLU A 1 335 ? -3.283 21.402 13.822 1.00 56.25 335 GLU A C 1
ATOM 2659 O O . GLU A 1 335 ? -3.818 22.316 13.190 1.00 56.25 335 GLU A O 1
ATOM 2664 N N . HIS A 1 336 ? -1.965 21.172 13.752 1.00 59.19 336 HIS A N 1
ATOM 2665 C CA . HIS A 1 336 ? -1.100 21.928 12.853 1.00 59.19 336 HIS A CA 1
ATOM 2666 C C . HIS A 1 336 ? -1.107 21.271 11.476 1.00 59.19 336 HIS A C 1
ATOM 2668 O O . HIS A 1 336 ? -0.308 20.402 11.157 1.00 59.19 336 HIS A O 1
ATOM 2674 N N . TRP A 1 337 ? -2.069 21.688 10.665 1.00 62.56 337 TRP A N 1
ATOM 2675 C CA . TRP A 1 337 ? -2.082 21.425 9.236 1.00 62.56 337 TRP A CA 1
ATOM 2676 C C . TRP A 1 337 ? -1.444 22.652 8.613 1.00 62.56 337 TRP A C 1
ATOM 2678 O O . TRP A 1 337 ? -2.082 23.709 8.651 1.00 62.56 337 TRP A O 1
ATOM 2688 N N . PRO A 1 338 ? -0.200 22.596 8.128 1.00 54.59 338 PRO A N 1
ATOM 2689 C CA . PRO A 1 338 ? 0.380 23.801 7.586 1.00 54.59 338 PRO A CA 1
ATOM 2690 C C . PRO A 1 338 ? -0.373 24.099 6.284 1.00 54.59 338 PRO A C 1
ATOM 2692 O O . PRO A 1 338 ? -0.384 23.295 5.354 1.00 54.59 338 PRO A O 1
ATOM 2695 N N . ASP A 1 339 ? -1.103 25.214 6.253 1.00 47.34 339 ASP A N 1
ATOM 2696 C CA . ASP A 1 339 ? -1.827 25.637 5.057 1.00 47.34 339 ASP A CA 1
ATOM 2697 C C . ASP A 1 339 ? -0.790 25.926 3.965 1.00 47.34 339 ASP A C 1
ATOM 2699 O O . ASP A 1 339 ? 0.067 26.797 4.123 1.00 47.34 339 ASP A O 1
ATOM 2703 N N . GLY A 1 340 ? -0.820 25.146 2.884 1.00 48.12 340 GLY A N 1
ATOM 2704 C CA . GLY A 1 340 ? 0.224 25.191 1.861 1.00 48.12 340 GLY A CA 1
ATOM 2705 C C . GLY A 1 340 ? 1.549 24.541 2.273 1.00 48.12 340 GLY A C 1
ATOM 2706 O O . GLY A 1 340 ? 2.534 24.726 1.561 1.00 48.12 340 GLY A O 1
ATOM 2707 N N . ALA A 1 341 ? 1.611 23.765 3.367 1.00 42.38 341 ALA A N 1
ATOM 2708 C CA . ALA A 1 341 ? 2.608 22.703 3.395 1.00 42.38 341 ALA A CA 1
ATOM 2709 C C . ALA A 1 341 ? 2.194 21.701 2.342 1.00 42.38 341 ALA A C 1
ATOM 2711 O O . ALA A 1 341 ? 1.332 20.850 2.561 1.00 42.38 341 ALA A O 1
ATOM 2712 N N . ASP A 1 342 ? 2.884 21.787 1.217 1.00 43.19 342 ASP A N 1
ATOM 2713 C CA . ASP A 1 342 ? 3.245 20.593 0.495 1.00 43.19 342 ASP A CA 1
ATOM 2714 C C . ASP A 1 342 ? 3.708 19.593 1.552 1.00 43.19 342 ASP A C 1
ATOM 2716 O O . ASP A 1 342 ? 4.698 19.822 2.259 1.00 43.19 342 ASP A O 1
ATOM 2720 N N . PHE A 1 343 ? 2.937 18.529 1.740 1.00 43.22 343 PHE A N 1
ATOM 2721 C CA . PHE A 1 343 ? 3.390 17.369 2.476 1.00 43.22 343 PHE A CA 1
ATOM 2722 C C . PHE A 1 343 ? 4.576 16.827 1.692 1.00 43.22 343 PHE A C 1
ATOM 2724 O O . PHE A 1 343 ? 4.382 16.024 0.803 1.00 43.22 343 PHE A O 1
ATOM 2731 N N . HIS A 1 344 ? 5.751 17.422 1.911 1.00 39.47 344 HIS A N 1
ATOM 2732 C CA . HIS A 1 344 ? 6.886 17.446 0.998 1.00 39.47 344 HIS A CA 1
ATOM 2733 C C . HIS A 1 344 ? 6.499 17.559 -0.496 1.00 39.47 344 HIS A C 1
ATOM 2735 O O . HIS A 1 344 ? 6.025 16.625 -1.136 1.00 39.47 344 HIS A O 1
ATOM 2741 N N . THR A 1 345 ? 6.915 18.633 -1.162 1.00 38.50 345 THR A N 1
ATOM 2742 C CA . THR A 1 345 ? 7.133 18.564 -2.622 1.00 38.50 345 THR A CA 1
ATOM 2743 C C . THR A 1 345 ? 8.058 17.397 -3.015 1.00 38.50 345 THR A C 1
ATOM 2745 O O . THR A 1 345 ? 8.021 16.949 -4.154 1.00 38.50 345 THR A O 1
ATOM 2748 N N . GLY A 1 346 ? 8.835 16.862 -2.061 1.00 39.59 346 GLY A N 1
ATOM 2749 C CA . GLY A 1 346 ? 9.588 15.605 -2.148 1.00 39.59 346 GLY A CA 1
ATOM 2750 C C . GLY A 1 346 ? 8.869 14.333 -1.663 1.00 39.59 346 GLY A C 1
ATOM 2751 O O . GLY A 1 346 ? 9.548 13.349 -1.435 1.00 39.59 346 GLY A O 1
ATOM 2752 N N . PHE A 1 347 ? 7.550 14.341 -1.456 1.00 40.53 347 PHE A N 1
ATOM 2753 C CA . PHE A 1 347 ? 6.685 13.161 -1.243 1.00 40.53 347 PHE A CA 1
ATOM 2754 C C . PHE A 1 347 ? 5.516 13.145 -2.244 1.00 40.53 347 PHE A C 1
ATOM 2756 O O . PHE A 1 347 ? 4.912 12.101 -2.486 1.00 40.53 347 PHE A O 1
ATOM 2763 N N . TYR A 1 348 ? 5.294 14.271 -2.939 1.00 46.06 348 TYR A N 1
ATOM 2764 C CA . TYR A 1 348 ? 4.519 14.402 -4.176 1.00 46.06 348 TYR A CA 1
ATOM 2765 C C . TYR A 1 348 ? 5.170 13.665 -5.356 1.00 46.06 348 TYR A C 1
ATOM 2767 O O . TYR A 1 348 ? 5.287 14.172 -6.471 1.00 46.06 348 TYR A O 1
ATOM 2775 N N . TRP A 1 349 ? 5.581 12.420 -5.163 1.00 50.53 349 TRP A N 1
ATOM 2776 C CA . TRP A 1 349 ? 6.189 11.633 -6.223 1.00 50.53 349 TRP A CA 1
ATOM 2777 C C . TRP A 1 349 ? 5.169 11.104 -7.247 1.00 50.53 349 TRP A C 1
ATOM 2779 O O . TRP A 1 349 ? 5.423 10.169 -7.996 1.00 50.53 349 TRP A O 1
ATOM 2789 N N . GLY A 1 350 ? 3.971 11.677 -7.283 1.00 42.91 350 GLY A N 1
ATOM 2790 C CA . GLY A 1 350 ? 2.832 11.188 -8.043 1.00 42.91 350 GLY A CA 1
ATOM 2791 C C . GLY A 1 350 ? 2.417 12.068 -9.212 1.00 42.91 350 GLY A C 1
ATOM 2792 O O . GLY A 1 350 ? 1.253 11.985 -9.575 1.00 42.91 350 GLY A O 1
ATOM 2793 N N . GLY A 1 351 ? 3.297 12.911 -9.768 1.00 40.78 351 GLY A N 1
ATOM 2794 C CA . GLY A 1 351 ? 3.143 13.519 -11.104 1.00 40.78 351 GLY A CA 1
ATOM 2795 C C . GLY A 1 351 ? 1.859 14.318 -11.396 1.00 40.78 351 GLY A C 1
ATOM 2796 O O . GLY A 1 351 ? 1.587 14.615 -12.559 1.00 40.78 351 GLY A O 1
ATOM 2797 N N . GLY A 1 352 ? 1.076 14.671 -10.376 1.00 44.94 352 GLY A N 1
ATOM 2798 C CA . GLY A 1 352 ? -0.166 15.420 -10.524 1.00 44.94 352 GLY A CA 1
ATOM 2799 C C . GLY A 1 352 ? 0.049 16.922 -10.426 1.00 44.94 352 GLY A C 1
ATOM 2800 O O . GLY A 1 352 ? 0.872 17.396 -9.648 1.00 44.94 352 GLY A O 1
ATOM 2801 N N . ASN A 1 353 ? -0.720 17.697 -11.187 1.00 47.16 353 ASN A N 1
ATOM 2802 C CA . ASN A 1 353 ? -0.901 19.109 -10.868 1.00 47.16 353 ASN A CA 1
ATOM 2803 C C . ASN A 1 353 ? -1.788 19.214 -9.611 1.00 47.16 353 ASN A C 1
ATOM 2805 O O . ASN A 1 353 ? -2.821 18.547 -9.519 1.00 47.16 353 ASN A O 1
ATOM 2809 N N . GLY A 1 354 ? -1.407 20.062 -8.650 1.00 53.34 354 GLY A N 1
ATOM 2810 C CA . GLY A 1 354 ? -2.127 20.220 -7.375 1.00 53.34 354 GLY A CA 1
ATOM 2811 C C . GLY A 1 354 ? -3.611 20.597 -7.510 1.00 53.34 354 GLY A C 1
ATOM 2812 O O . GLY A 1 354 ? -4.372 20.450 -6.565 1.00 53.34 354 GLY A O 1
ATOM 2813 N N . GLU A 1 355 ? -4.056 21.025 -8.696 1.00 56.88 355 GLU A N 1
ATOM 2814 C CA . GLU A 1 355 ? -5.462 21.326 -8.990 1.00 56.88 355 GLU A CA 1
ATOM 2815 C C . GLU A 1 355 ? -6.337 20.081 -9.219 1.00 56.88 355 GLU A C 1
ATOM 2817 O O . GLU A 1 355 ? -7.552 20.158 -9.044 1.00 56.88 355 GLU A O 1
ATOM 2822 N N . THR A 1 356 ? -5.768 18.938 -9.634 1.00 68.50 356 THR A N 1
ATOM 2823 C CA . THR A 1 356 ? -6.562 17.725 -9.921 1.00 68.50 356 THR A CA 1
ATOM 2824 C C . THR A 1 356 ? -6.447 16.651 -8.855 1.00 68.50 356 THR A C 1
ATOM 2826 O O . THR A 1 356 ? -7.276 15.739 -8.857 1.00 68.50 356 THR A O 1
ATOM 2829 N N . CYS A 1 357 ? -5.473 16.751 -7.947 1.00 78.25 357 CYS A N 1
ATOM 2830 C CA . CYS A 1 357 ? -5.253 15.760 -6.906 1.00 78.25 357 CYS A CA 1
ATOM 2831 C C . CYS A 1 357 ? -5.918 16.134 -5.583 1.00 78.25 357 CYS A C 1
ATOM 2833 O O . CYS A 1 357 ? -5.314 16.743 -4.707 1.00 78.25 357 CYS A O 1
ATOM 2835 N N . TRP A 1 358 ? -7.183 15.744 -5.450 1.00 83.88 358 TRP A N 1
ATOM 2836 C CA . TRP A 1 358 ? -7.904 15.821 -4.184 1.00 83.88 358 TRP A CA 1
ATOM 2837 C C . TRP A 1 358 ? -7.463 14.698 -3.233 1.00 83.88 358 TRP A C 1
ATOM 2839 O O . TRP A 1 358 ? -7.090 13.614 -3.687 1.00 83.88 358 TRP A O 1
ATOM 2849 N N . GLY A 1 359 ? -7.521 14.971 -1.930 1.00 83.44 359 GLY A N 1
ATOM 2850 C CA . GLY A 1 359 ? -7.092 14.083 -0.847 1.00 83.44 359 GLY A CA 1
ATOM 2851 C C . GLY A 1 359 ? -5.675 14.358 -0.353 1.00 83.44 359 GLY A C 1
ATOM 2852 O O . GLY A 1 359 ? -5.165 13.634 0.494 1.00 83.44 359 GLY A O 1
ATOM 2853 N N . HIS A 1 360 ? -5.021 15.399 -0.866 1.00 82.00 360 HIS A N 1
ATOM 2854 C CA . HIS A 1 360 ? -3.636 15.733 -0.534 1.00 82.00 360 HIS A CA 1
ATOM 2855 C C . HIS A 1 360 ? -3.545 16.919 0.418 1.00 82.00 360 HIS A C 1
ATOM 2857 O O . H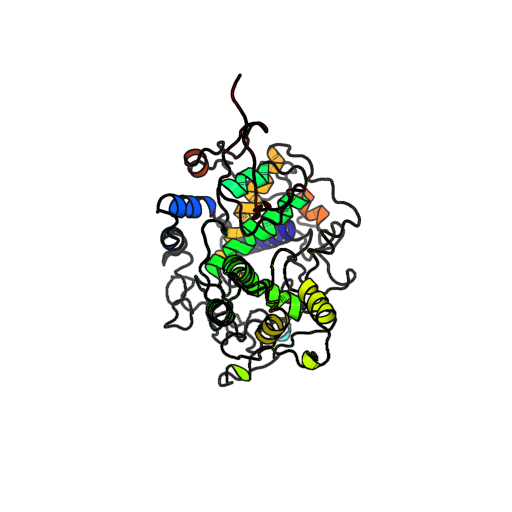IS A 1 360 ? -2.609 16.993 1.209 1.00 82.00 360 HIS A O 1
ATOM 2863 N N . ASN A 1 361 ? -4.558 17.786 0.407 1.00 79.44 361 ASN A N 1
ATOM 2864 C CA . ASN A 1 361 ? -4.671 18.947 1.274 1.00 79.44 361 ASN A CA 1
ATOM 2865 C C . ASN A 1 361 ? -5.790 18.776 2.311 1.00 79.44 361 ASN A C 1
ATOM 2867 O O . ASN A 1 361 ? -6.790 18.099 2.057 1.00 79.44 361 ASN A O 1
ATOM 2871 N N . PRO A 1 362 ? -5.707 19.470 3.461 1.00 79.75 362 PRO A N 1
ATOM 2872 C CA . PRO A 1 362 ? -6.726 19.388 4.510 1.00 79.75 362 PRO A CA 1
ATOM 2873 C C . PRO A 1 362 ? -8.122 19.830 4.041 1.00 79.75 362 PRO A C 1
ATOM 2875 O O . PRO A 1 362 ? -9.138 19.384 4.574 1.00 79.75 362 PRO A O 1
ATOM 2878 N N . SER A 1 363 ? -8.175 20.764 3.090 1.00 85.19 363 SER A N 1
ATOM 2879 C CA . SER A 1 363 ? -9.408 21.331 2.538 1.00 85.19 363 SER A CA 1
ATOM 2880 C C . SER A 1 363 ? -10.001 20.517 1.392 1.00 85.19 363 SER A C 1
ATOM 2882 O O . SER A 1 363 ? -11.098 20.846 0.944 1.00 85.19 363 SER A O 1
ATOM 2884 N N . ASP A 1 364 ? -9.299 19.496 0.900 1.00 86.56 364 ASP A N 1
ATOM 2885 C CA . ASP A 1 364 ? -9.783 18.706 -0.225 1.00 86.56 364 ASP A CA 1
ATOM 2886 C C . ASP A 1 364 ? -11.014 17.907 0.179 1.00 86.56 364 ASP A C 1
ATOM 2888 O O . ASP A 1 364 ? -11.038 17.278 1.238 1.00 86.56 364 ASP A O 1
ATOM 2892 N N . VAL A 1 365 ? -12.028 17.938 -0.683 1.00 91.50 365 VAL A N 1
ATOM 2893 C CA . VAL A 1 365 ? -13.282 17.206 -0.510 1.00 91.50 365 VAL A CA 1
ATOM 2894 C C . VAL A 1 365 ? -13.089 15.768 -0.992 1.00 91.50 365 VAL A C 1
ATOM 2896 O O . VAL A 1 365 ? -12.715 15.540 -2.142 1.00 91.50 365 VAL A O 1
ATOM 2899 N N . MET A 1 366 ? -13.350 14.811 -0.105 1.00 91.88 366 MET A N 1
ATOM 2900 C CA . MET A 1 366 ? -13.305 13.374 -0.374 1.00 91.88 366 MET A CA 1
ATOM 2901 C C . MET A 1 366 ? -14.662 12.875 -0.890 1.00 91.88 366 MET A C 1
ATOM 2903 O O . MET A 1 366 ? -15.601 13.648 -1.055 1.00 91.88 366 MET A O 1
ATOM 2907 N N . ILE A 1 367 ? -14.785 11.576 -1.170 1.00 92.50 367 ILE A N 1
ATOM 2908 C CA . ILE A 1 367 ? -16.015 11.005 -1.749 1.00 92.50 367 ILE A CA 1
ATOM 2909 C C . ILE A 1 367 ? -17.074 10.599 -0.718 1.00 92.50 367 ILE A C 1
ATOM 2911 O O . ILE A 1 367 ? -18.228 10.391 -1.084 1.00 92.50 367 ILE A O 1
ATOM 2915 N N . TRP A 1 368 ? -16.694 10.469 0.553 1.00 93.00 368 TRP A N 1
ATOM 2916 C CA . TRP A 1 368 ? -17.575 9.933 1.586 1.00 93.00 368 TRP A CA 1
ATOM 2917 C C . TRP A 1 368 ? -18.506 10.983 2.173 1.00 93.00 368 TRP A C 1
ATOM 2919 O O . TRP A 1 368 ? -18.104 12.122 2.395 1.00 93.00 368 TRP A O 1
ATOM 2929 N N . SER A 1 369 ? -19.723 10.550 2.493 1.00 92.00 369 SER A N 1
ATOM 2930 C CA . SER A 1 369 ? -20.758 11.295 3.218 1.00 92.00 369 SER A CA 1
ATOM 2931 C C . SER A 1 369 ? -21.537 10.320 4.112 1.00 92.00 369 SER A C 1
ATOM 2933 O O . SER A 1 369 ? -21.460 9.113 3.895 1.00 92.00 369 SER A O 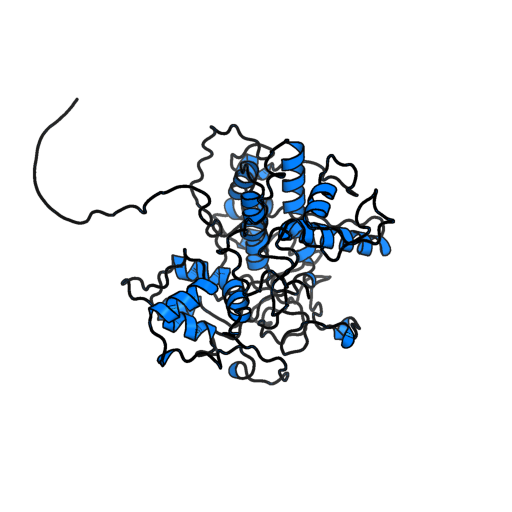1
ATOM 2935 N N . ASN A 1 370 ? -22.293 10.818 5.096 1.00 88.25 370 ASN A N 1
ATOM 2936 C CA . ASN A 1 370 ? -23.150 10.009 5.982 1.00 88.25 370 ASN A CA 1
ATOM 2937 C C . ASN A 1 370 ? -22.440 8.861 6.740 1.00 88.25 370 ASN A C 1
ATOM 2939 O O . ASN A 1 370 ? -23.067 7.843 7.029 1.00 88.25 370 ASN A O 1
ATOM 2943 N N . LEU A 1 371 ? -21.154 9.003 7.078 1.00 89.44 371 LEU A N 1
ATOM 2944 C CA . LEU A 1 371 ? -20.397 7.924 7.735 1.00 89.44 371 LEU A CA 1
ATOM 2945 C C . LEU A 1 371 ? -20.569 7.884 9.260 1.00 89.44 371 LEU A C 1
ATOM 2947 O O . LEU A 1 371 ? -20.489 6.814 9.858 1.00 89.44 371 LEU A O 1
ATOM 2951 N N . PHE A 1 372 ? -20.787 9.037 9.892 1.00 88.88 372 PHE A N 1
ATOM 2952 C CA . PHE A 1 372 ? -20.704 9.192 11.347 1.00 88.88 372 PHE A CA 1
ATOM 2953 C C . PHE A 1 372 ? -22.081 9.275 12.017 1.00 88.88 372 PHE A C 1
ATOM 2955 O O . PHE A 1 372 ? -23.080 9.628 11.385 1.00 88.88 372 PHE A O 1
ATOM 2962 N N . LEU A 1 373 ? -22.140 8.957 13.316 1.00 83.25 373 LEU A N 1
ATOM 2963 C CA . LEU A 1 373 ? -23.389 8.808 14.073 1.00 83.25 373 LEU A CA 1
ATOM 2964 C C . LEU A 1 373 ? -24.261 10.070 14.068 1.00 83.25 373 LEU A C 1
ATOM 2966 O O . LEU A 1 373 ? -25.477 9.948 13.893 1.00 83.25 373 LEU A O 1
ATOM 2970 N N . ASP A 1 374 ? -23.643 11.242 14.220 1.00 70.75 374 ASP A N 1
ATOM 2971 C CA . ASP A 1 374 ? -24.323 12.542 14.310 1.00 70.75 374 ASP A CA 1
ATOM 2972 C C . ASP A 1 374 ? -24.595 13.186 12.942 1.00 70.75 374 ASP A C 1
ATOM 2974 O O . ASP A 1 374 ? -25.290 14.198 12.857 1.00 70.75 374 ASP A O 1
ATOM 2978 N N . ASP A 1 375 ? -24.106 12.575 11.858 1.00 69.31 375 ASP A N 1
ATOM 2979 C CA . ASP A 1 375 ? -24.131 13.161 10.516 1.00 69.31 375 ASP A CA 1
ATOM 2980 C C . ASP A 1 375 ? -24.795 12.260 9.461 1.00 69.31 375 ASP A C 1
ATOM 2982 O O . ASP A 1 375 ? -24.654 12.467 8.257 1.00 69.31 375 ASP A O 1
ATOM 2986 N N . ARG A 1 376 ? -25.589 11.272 9.897 1.00 64.00 376 ARG A N 1
ATOM 2987 C CA . ARG A 1 376 ? -26.262 10.286 9.019 1.00 64.00 376 ARG A CA 1
ATOM 2988 C C . ARG A 1 376 ? -27.276 10.871 8.022 1.00 64.00 376 ARG A C 1
ATOM 2990 O O . ARG A 1 376 ? -27.864 10.119 7.249 1.00 64.00 376 ARG A O 1
ATOM 2997 N N . LEU A 1 377 ? -27.558 12.173 8.093 1.00 63.72 377 LEU A N 1
ATOM 2998 C CA . LEU A 1 377 ? -28.470 12.882 7.185 1.00 63.72 377 LEU A CA 1
ATOM 2999 C C . LEU A 1 377 ? -27.748 13.899 6.285 1.00 63.72 377 LEU A C 1
ATOM 3001 O O . LEU A 1 377 ? -28.400 14.573 5.479 1.00 63.72 377 LEU A O 1
ATOM 3005 N N . ASN A 1 378 ? -26.430 14.047 6.418 1.00 71.06 378 ASN A N 1
ATOM 3006 C CA . ASN A 1 378 ? -25.650 14.974 5.618 1.00 71.06 378 ASN A CA 1
ATOM 3007 C C . ASN A 1 378 ? -25.153 14.320 4.328 1.00 71.06 378 ASN A C 1
ATOM 3009 O O . ASN A 1 378 ? -24.224 13.518 4.292 1.00 71.06 378 ASN A O 1
ATOM 3013 N N . SER A 1 379 ? -25.756 14.752 3.228 1.00 78.75 379 SER A N 1
ATOM 3014 C CA . SER A 1 379 ? -25.381 14.335 1.876 1.00 78.75 379 SER A CA 1
ATOM 3015 C C . SER A 1 379 ? -24.133 15.031 1.325 1.00 78.75 379 SER A C 1
ATOM 3017 O O . SER A 1 379 ? -23.717 14.708 0.214 1.00 78.75 379 SER A O 1
ATOM 3019 N N . GLN A 1 380 ? -23.551 16.000 2.040 1.00 88.94 380 GLN A N 1
ATOM 3020 C CA . GLN A 1 380 ? -22.339 16.671 1.581 1.00 88.94 380 GLN A CA 1
ATOM 3021 C C . GLN A 1 380 ? -21.106 15.831 1.910 1.00 88.94 380 GLN A C 1
ATOM 3023 O O . GLN A 1 380 ? -20.968 15.394 3.055 1.00 88.94 380 GLN A O 1
ATOM 3028 N N . PRO A 1 381 ? -20.195 15.627 0.944 1.00 93.62 381 PRO A N 1
ATOM 3029 C CA . PRO A 1 381 ? -18.968 14.915 1.226 1.00 93.62 381 PRO A CA 1
ATOM 3030 C C . PRO A 1 381 ? -18.044 15.681 2.177 1.00 93.62 381 PRO A C 1
ATOM 3032 O O . PRO A 1 381 ? -18.027 16.915 2.198 1.00 93.62 381 PRO A O 1
ATOM 3035 N N . TYR A 1 382 ? -17.259 14.936 2.947 1.00 92.88 382 TYR A N 1
ATOM 3036 C CA . TYR A 1 382 ? -16.334 15.489 3.932 1.00 92.88 382 TYR A CA 1
ATOM 3037 C C . TYR A 1 382 ? -15.037 15.984 3.300 1.00 92.88 382 TYR A C 1
ATOM 3039 O O . TYR A 1 382 ? -14.495 15.352 2.394 1.00 92.88 382 TYR A O 1
ATOM 3047 N N . THR A 1 383 ? -14.465 17.056 3.843 1.00 91.56 383 THR A N 1
ATOM 3048 C CA . THR A 1 383 ? -13.049 17.358 3.623 1.00 91.56 383 THR A CA 1
ATOM 3049 C C . THR A 1 383 ? -12.147 16.414 4.416 1.00 91.56 383 THR A C 1
ATOM 3051 O O . THR A 1 383 ? -12.568 15.848 5.428 1.00 91.56 383 THR A O 1
ATOM 3054 N N . VAL A 1 384 ? -10.876 16.293 4.020 1.00 88.00 384 VAL A N 1
ATOM 3055 C CA . VAL A 1 384 ? -9.847 15.565 4.793 1.00 88.00 384 VAL A CA 1
ATOM 3056 C C . VAL A 1 384 ? -9.828 16.016 6.260 1.00 88.00 384 VAL A C 1
ATOM 3058 O O . VAL A 1 384 ? -9.826 15.193 7.176 1.00 88.00 384 VAL A O 1
ATOM 3061 N N . ARG A 1 385 ? -9.879 17.331 6.504 1.00 86.44 385 ARG A N 1
ATOM 3062 C CA . ARG A 1 385 ? -9.899 17.901 7.858 1.00 86.44 385 ARG A CA 1
ATOM 3063 C C . ARG A 1 385 ? -11.170 17.545 8.629 1.00 86.44 385 ARG A C 1
ATOM 3065 O O . ARG A 1 385 ? -11.094 17.299 9.830 1.00 86.44 385 ARG A O 1
ATOM 3072 N N . GLN A 1 386 ? -12.325 17.521 7.965 1.00 89.44 386 GLN A N 1
ATOM 3073 C CA . GLN A 1 386 ? -13.578 17.098 8.594 1.00 89.44 386 GLN A CA 1
ATOM 3074 C C . GLN A 1 386 ? -13.525 15.625 8.991 1.00 89.44 386 GLN A C 1
ATOM 3076 O O . GLN A 1 386 ? -13.825 15.322 10.141 1.00 89.44 386 GLN A O 1
ATOM 3081 N N . LEU A 1 387 ? -13.080 14.734 8.095 1.00 91.31 387 LEU A N 1
ATOM 3082 C CA . LEU A 1 387 ? -12.896 13.315 8.422 1.00 91.31 387 LEU A CA 1
ATOM 3083 C C . LEU A 1 387 ? -11.997 13.149 9.646 1.00 91.31 387 LEU A C 1
ATOM 3085 O O . LEU A 1 387 ? -12.359 12.453 10.586 1.00 91.31 387 LEU A O 1
ATOM 3089 N N . PHE A 1 388 ? -10.864 13.849 9.673 1.00 88.38 388 PHE A N 1
ATOM 3090 C CA . PHE A 1 388 ? -9.934 13.780 10.794 1.00 88.38 388 PHE A CA 1
ATOM 3091 C C . PHE A 1 388 ? -10.559 14.208 12.129 1.00 88.38 388 PHE A C 1
ATOM 3093 O O . PHE A 1 388 ? -10.256 13.625 13.167 1.00 88.38 388 PHE A O 1
ATOM 3100 N N . HIS A 1 389 ? -11.423 15.227 12.116 1.00 86.88 389 HIS A N 1
ATOM 3101 C CA . HIS A 1 389 ? -12.139 15.674 13.309 1.00 86.88 389 HIS A CA 1
ATOM 3102 C C . HIS A 1 389 ? -13.225 14.682 13.740 1.00 86.88 389 HIS A C 1
ATOM 3104 O O . HIS A 1 389 ? -13.340 14.375 14.923 1.00 86.88 389 HIS A O 1
ATOM 3110 N N . PHE A 1 390 ? -13.999 14.154 12.790 1.00 90.06 390 PHE A N 1
ATOM 3111 C CA . PHE A 1 390 ? -15.038 13.166 13.078 1.00 90.06 390 PHE A CA 1
ATOM 3112 C C . PHE A 1 390 ? -14.471 11.830 13.573 1.00 90.06 390 PHE A C 1
ATOM 3114 O O . PHE A 1 390 ? -15.141 11.126 14.321 1.00 90.06 390 PHE A O 1
ATOM 3121 N N . MET A 1 391 ? -13.230 11.509 13.205 1.00 90.56 391 MET A N 1
ATOM 3122 C CA . MET A 1 391 ? -12.498 10.333 13.681 1.00 90.56 391 MET A CA 1
ATOM 3123 C C . MET A 1 391 ? -11.854 10.519 15.059 1.00 90.56 391 MET A C 1
ATOM 3125 O O . MET A 1 391 ? -11.143 9.636 15.530 1.00 90.56 391 MET A O 1
ATOM 3129 N N . ASP A 1 392 ? -12.076 11.651 15.727 1.00 89.56 392 ASP A N 1
ATOM 3130 C CA . ASP A 1 392 ? -11.623 11.827 17.101 1.00 89.56 392 ASP A CA 1
ATOM 3131 C C . ASP A 1 392 ? -12.475 10.959 18.054 1.00 89.56 392 ASP A C 1
ATOM 3133 O O . ASP A 1 392 ? -13.694 11.175 18.140 1.00 89.56 392 ASP A O 1
ATOM 3137 N N . PRO A 1 393 ? -11.875 10.008 18.799 1.00 91.56 393 PRO A N 1
ATOM 3138 C CA . PRO A 1 393 ? -12.611 9.120 19.703 1.00 91.56 393 PRO A CA 1
ATOM 3139 C C . PRO A 1 393 ? -13.296 9.861 20.858 1.00 91.56 393 PRO A C 1
ATOM 3141 O O . PRO A 1 393 ? -14.244 9.337 21.439 1.00 91.56 393 PRO A O 1
ATOM 3144 N N . ALA A 1 394 ? -12.877 11.089 21.182 1.00 88.94 394 ALA A N 1
ATOM 3145 C CA . ALA A 1 394 ? -13.517 11.909 22.208 1.00 88.94 394 ALA A CA 1
ATOM 3146 C C . ALA A 1 394 ? -14.739 12.692 21.692 1.00 88.94 394 ALA A C 1
ATOM 3148 O O . ALA A 1 394 ? -15.455 13.304 22.486 1.00 88.94 394 ALA A O 1
ATOM 3149 N N . SER A 1 395 ? -14.990 12.698 20.378 1.00 86.25 395 SER A N 1
ATOM 3150 C CA . SER A 1 395 ? -16.037 13.528 19.769 1.00 86.25 395 SER A CA 1
ATOM 3151 C C . SER A 1 395 ? -17.449 12.937 19.852 1.00 86.25 395 SER A C 1
ATOM 3153 O O . SER A 1 395 ? -18.418 13.673 19.690 1.00 86.25 395 SER A O 1
ATOM 3155 N N . GLY A 1 396 ? -17.582 11.627 20.091 1.00 85.81 396 GLY A N 1
ATOM 3156 C CA . GLY A 1 396 ? -18.869 10.916 20.073 1.00 85.81 396 GLY A CA 1
ATOM 3157 C C . GLY A 1 396 ? -19.426 10.620 18.672 1.00 85.81 396 GLY A C 1
ATOM 3158 O O . GLY A 1 396 ? -20.483 10.006 18.561 1.00 85.81 396 GLY A O 1
ATOM 3159 N N . ASN A 1 397 ? -18.718 11.012 17.607 1.00 88.88 397 ASN A N 1
ATOM 3160 C CA . ASN A 1 397 ? -19.164 10.829 16.222 1.00 88.88 397 ASN A CA 1
ATOM 3161 C C . ASN A 1 397 ? -18.937 9.411 15.680 1.00 88.88 397 ASN A C 1
ATOM 3163 O O . ASN A 1 397 ? -19.641 8.976 14.764 1.00 88.88 397 ASN A O 1
ATOM 3167 N N . LEU A 1 398 ? -17.935 8.705 16.205 1.00 90.81 398 LEU A N 1
ATOM 3168 C CA . LEU A 1 398 ? -17.547 7.387 15.717 1.00 90.81 398 LEU A CA 1
ATOM 3169 C C . LEU A 1 398 ? -18.552 6.300 16.128 1.00 90.81 398 LEU A C 1
ATOM 3171 O O . LEU A 1 398 ? -19.061 6.332 17.249 1.00 90.81 398 LEU A O 1
ATOM 3175 N N . PRO A 1 399 ? -18.801 5.298 15.263 1.00 87.50 399 PRO A N 1
ATOM 3176 C CA . PRO A 1 399 ? -19.646 4.156 15.609 1.00 87.50 399 PRO A CA 1
ATOM 3177 C C . PRO A 1 399 ? -19.036 3.268 16.703 1.00 87.50 399 PRO A C 1
ATOM 3179 O O . PRO A 1 399 ? -19.774 2.583 17.410 1.00 87.50 399 PRO A O 1
ATOM 3182 N N . TYR A 1 400 ? -17.712 3.305 16.862 1.00 90.69 400 TYR A N 1
ATOM 3183 C CA . TYR A 1 400 ? -16.967 2.565 17.871 1.00 90.69 400 TYR A CA 1
ATOM 3184 C C . TYR A 1 400 ? -15.731 3.345 18.332 1.00 90.69 400 TYR A C 1
ATOM 3186 O O . TYR A 1 400 ? -15.224 4.229 17.644 1.00 90.69 400 TYR A O 1
ATOM 3194 N N . VAL A 1 401 ? -15.220 2.965 19.497 1.00 93.19 401 VAL A N 1
ATOM 3195 C CA . VAL A 1 401 ? -13.869 3.286 19.965 1.00 93.19 401 VAL A CA 1
ATOM 3196 C C . VAL A 1 401 ? -13.221 1.950 20.290 1.00 93.19 401 VAL A C 1
ATOM 3198 O O . VAL A 1 401 ? -13.881 1.099 20.894 1.00 93.19 401 VAL A O 1
ATOM 3201 N N . TYR A 1 402 ? -11.976 1.731 19.862 1.00 93.38 402 TYR A N 1
ATOM 3202 C CA . TYR A 1 402 ? -11.309 0.460 20.152 1.00 93.38 402 TYR A CA 1
ATOM 3203 C C . TYR A 1 402 ? -11.163 0.270 21.660 1.00 93.38 402 TYR A C 1
ATOM 3205 O O . TYR A 1 402 ? -10.857 1.207 22.399 1.00 93.38 402 TYR A O 1
ATOM 3213 N N . ASP A 1 403 ? -11.377 -0.964 22.102 1.00 84.56 403 ASP A N 1
ATOM 3214 C CA . ASP A 1 403 ? -11.104 -1.365 23.474 1.00 84.56 403 ASP A CA 1
ATOM 3215 C C . ASP A 1 403 ? -9.642 -1.818 23.612 1.00 84.56 403 ASP A C 1
ATOM 3217 O O . ASP A 1 403 ? -9.023 -2.249 22.638 1.00 84.56 403 ASP A O 1
ATOM 3221 N N . ASN A 1 404 ? -9.110 -1.751 24.833 1.00 78.94 404 ASN A N 1
ATOM 3222 C CA . ASN A 1 404 ? -7.774 -2.215 25.214 1.00 78.94 404 ASN A CA 1
ATOM 3223 C C . ASN A 1 404 ? -6.636 -1.601 24.373 1.00 78.94 404 ASN A C 1
ATOM 3225 O O . ASN A 1 404 ? -6.236 -2.127 23.338 1.00 78.94 404 ASN A O 1
ATOM 3229 N N . PHE A 1 405 ? -6.028 -0.518 24.859 1.00 90.38 405 PHE A N 1
ATOM 3230 C CA . PHE A 1 405 ? -4.824 0.092 24.269 1.00 90.38 405 PHE A CA 1
ATOM 3231 C C . PHE A 1 405 ? -3.542 -0.492 24.875 1.00 90.38 405 PHE A C 1
ATOM 3233 O O . PHE A 1 405 ? -2.731 0.205 25.485 1.00 90.38 405 PHE A O 1
ATOM 3240 N N . VAL A 1 406 ? -3.410 -1.811 24.757 1.00 90.38 406 VAL A N 1
ATOM 3241 C CA . VAL A 1 406 ? -2.350 -2.614 25.371 1.00 90.38 406 VAL A CA 1
ATOM 3242 C C . VAL A 1 406 ? -1.634 -3.427 24.289 1.00 90.38 406 VAL A C 1
ATOM 3244 O O . VAL A 1 406 ? -2.281 -3.967 23.390 1.00 90.38 406 VAL A O 1
ATOM 3247 N N . TRP A 1 407 ? -0.306 -3.509 24.395 1.00 92.94 407 TRP A N 1
ATOM 3248 C CA . TRP A 1 407 ? 0.586 -4.276 23.516 1.00 92.94 407 TRP A CA 1
ATOM 3249 C C . TRP A 1 407 ? 1.557 -5.102 24.374 1.00 92.94 407 TRP A C 1
ATOM 3251 O O . TRP A 1 407 ? 2.729 -4.760 24.507 1.00 92.94 407 TRP A O 1
ATOM 3261 N N . GLU A 1 408 ? 1.053 -6.155 25.025 1.00 93.81 408 GLU A N 1
ATOM 3262 C CA . GLU A 1 408 ? 1.821 -6.961 25.998 1.00 93.81 408 GLU A CA 1
ATOM 3263 C C . GLU A 1 408 ? 3.057 -7.629 25.372 1.00 93.81 408 GLU A C 1
ATOM 3265 O O . GLU A 1 408 ? 4.106 -7.735 26.002 1.00 93.81 408 GLU A O 1
ATOM 3270 N N . HIS A 1 409 ? 2.970 -8.037 24.105 1.00 94.12 409 HIS A N 1
ATOM 3271 C CA . HIS A 1 409 ? 4.109 -8.577 23.356 1.00 94.12 409 HIS A CA 1
ATOM 3272 C C . HIS A 1 409 ? 5.216 -7.535 23.160 1.00 94.12 409 HIS A C 1
ATOM 3274 O O . HIS A 1 409 ? 6.391 -7.871 23.243 1.00 94.12 409 HIS A O 1
ATOM 3280 N N . CYS A 1 410 ? 4.865 -6.259 22.994 1.00 93.81 410 CYS A N 1
ATOM 3281 C CA . CYS A 1 410 ? 5.850 -5.183 22.936 1.00 93.81 410 CYS A CA 1
ATOM 3282 C C . CYS A 1 410 ? 6.455 -4.868 24.309 1.00 93.81 410 CYS A C 1
ATOM 3284 O O . CYS A 1 410 ? 7.619 -4.482 24.386 1.00 93.81 410 CYS A O 1
ATOM 3286 N N . GLU A 1 411 ? 5.718 -5.094 25.398 1.00 92.81 411 GLU A N 1
ATOM 3287 C CA . GLU A 1 411 ? 6.285 -5.051 26.751 1.00 92.81 411 GLU A CA 1
ATOM 3288 C C . GLU A 1 411 ? 7.329 -6.148 26.969 1.00 92.81 411 GLU A C 1
ATOM 3290 O O . GLU A 1 411 ? 8.391 -5.882 27.533 1.00 92.81 411 GLU A O 1
ATOM 3295 N N . ALA A 1 412 ? 7.099 -7.349 26.430 1.00 92.19 412 ALA A N 1
ATOM 3296 C CA . ALA A 1 412 ? 8.102 -8.414 26.432 1.00 92.19 412 ALA A CA 1
ATOM 3297 C C . ALA A 1 412 ? 9.376 -8.047 25.638 1.00 92.19 412 ALA A C 1
ATOM 3299 O O . ALA A 1 412 ? 10.449 -8.585 25.914 1.00 92.19 412 ALA A O 1
ATOM 3300 N N . GLU A 1 413 ? 9.283 -7.105 24.694 1.00 92.19 413 GLU A N 1
ATOM 3301 C CA . GLU A 1 413 ? 10.428 -6.533 23.971 1.00 92.19 413 GLU A CA 1
ATOM 3302 C C . GLU A 1 413 ? 11.095 -5.350 24.692 1.00 92.19 413 GLU A C 1
ATOM 3304 O O . GLU A 1 413 ? 12.149 -4.895 24.250 1.00 92.19 413 GLU A O 1
ATOM 3309 N N . GLY A 1 414 ? 10.531 -4.877 25.809 1.00 90.75 414 GLY A N 1
ATOM 3310 C CA . GLY A 1 414 ? 11.060 -3.764 26.602 1.00 90.75 414 GLY A CA 1
ATOM 3311 C C . GLY A 1 414 ? 10.389 -2.409 26.352 1.00 90.75 414 GLY A C 1
ATOM 3312 O O . GLY A 1 414 ? 10.845 -1.407 26.903 1.00 90.75 414 GLY A O 1
ATOM 3313 N N . TYR A 1 415 ? 9.311 -2.350 25.564 1.00 89.56 415 TYR A N 1
ATOM 3314 C CA . TYR A 1 415 ? 8.541 -1.119 25.354 1.00 89.56 415 TYR A CA 1
ATOM 3315 C C . TYR A 1 415 ? 7.456 -0.934 26.430 1.00 89.56 415 TYR A C 1
ATOM 3317 O O . TYR A 1 415 ? 6.913 -1.910 26.935 1.00 89.56 415 TYR A O 1
ATOM 3325 N N . PRO A 1 416 ? 7.067 0.301 26.790 1.00 88.88 416 PRO A N 1
ATOM 3326 C CA . PRO A 1 416 ? 5.995 0.514 27.761 1.00 88.88 416 PRO A CA 1
ATOM 3327 C C . PRO A 1 416 ? 4.652 -0.084 27.316 1.00 88.88 416 PRO A C 1
ATOM 3329 O O . PRO A 1 416 ? 4.290 -0.006 26.140 1.00 88.88 416 PRO A O 1
ATOM 3332 N N . THR A 1 417 ? 3.864 -0.596 28.266 1.00 81.88 417 THR A N 1
ATOM 3333 C CA . THR A 1 417 ? 2.497 -1.092 28.045 1.00 81.88 417 THR A CA 1
ATOM 3334 C C . THR A 1 417 ? 1.607 0.049 27.533 1.00 81.88 417 THR A C 1
ATOM 3336 O O . THR A 1 417 ? 1.207 0.930 28.293 1.00 81.88 417 THR A O 1
ATOM 3339 N N . GLY A 1 418 ? 1.335 0.084 26.225 1.00 83.19 418 GLY A N 1
ATOM 3340 C CA . GLY A 1 418 ? 0.634 1.209 25.587 1.00 83.19 418 GLY A CA 1
ATOM 3341 C C . GLY A 1 418 ? 1.547 2.229 24.902 1.00 83.19 418 GLY A C 1
ATOM 3342 O O . GLY A 1 418 ? 1.066 3.276 24.485 1.00 83.19 418 GLY A O 1
ATOM 3343 N N . PHE A 1 419 ? 2.850 1.970 24.783 1.00 86.94 419 PHE A N 1
ATOM 3344 C CA . PHE A 1 419 ? 3.817 2.838 24.100 1.00 86.94 419 PHE A CA 1
ATOM 3345 C C . PHE A 1 419 ? 3.948 4.265 24.671 1.00 86.94 419 PHE A C 1
ATOM 3347 O O . PHE A 1 419 ? 4.447 5.168 23.998 1.00 86.94 419 PHE A O 1
ATOM 3354 N N . ILE A 1 420 ? 3.525 4.484 25.918 1.00 77.31 420 ILE A N 1
ATOM 3355 C CA . ILE A 1 420 ? 3.718 5.751 26.631 1.00 77.31 420 ILE A CA 1
ATOM 3356 C C . ILE A 1 420 ? 4.975 5.622 27.494 1.00 77.31 420 ILE A C 1
ATOM 3358 O O . ILE A 1 420 ? 4.937 4.984 28.544 1.00 77.31 420 ILE A O 1
ATOM 3362 N N . GLY A 1 421 ? 6.087 6.198 27.040 1.00 65.50 421 GLY A N 1
ATOM 3363 C CA . GLY A 1 421 ? 7.345 6.263 27.789 1.00 65.50 421 GLY A CA 1
ATOM 3364 C C . GLY A 1 421 ? 7.666 7.679 28.266 1.00 65.50 421 GLY A C 1
ATOM 3365 O O . GLY A 1 421 ? 7.171 8.660 27.708 1.00 65.50 421 GLY A O 1
ATOM 3366 N N . ASP A 1 422 ? 8.523 7.795 29.284 1.00 56.03 422 ASP A N 1
ATOM 3367 C CA . ASP A 1 422 ? 9.208 9.057 29.570 1.00 56.03 422 ASP A CA 1
ATOM 3368 C C . ASP A 1 422 ? 10.147 9.363 28.395 1.00 56.03 422 ASP A C 1
ATOM 3370 O O . ASP A 1 422 ? 10.887 8.484 27.947 1.00 56.03 422 ASP A O 1
ATOM 3374 N N . ARG A 1 423 ? 10.150 10.613 27.909 1.00 50.28 423 ARG A N 1
ATOM 3375 C CA . ARG A 1 423 ? 10.995 11.070 26.782 1.00 50.28 423 ARG A CA 1
ATOM 3376 C C . ARG A 1 423 ? 12.506 10.845 26.985 1.00 50.28 423 ARG A C 1
ATOM 3378 O O . ARG A 1 423 ? 13.249 10.987 26.023 1.00 50.28 423 ARG A O 1
ATOM 3385 N N . ASP A 1 424 ? 12.923 10.504 28.206 1.00 42.09 424 ASP A N 1
ATOM 3386 C CA . ASP A 1 424 ? 14.304 10.220 28.617 1.00 42.09 424 ASP A CA 1
ATOM 3387 C C . ASP A 1 424 ? 14.612 8.710 28.741 1.00 42.09 424 ASP A C 1
ATOM 3389 O O . ASP A 1 424 ? 15.701 8.335 29.176 1.00 42.09 424 ASP A O 1
ATOM 3393 N N . SER A 1 425 ? 13.664 7.823 28.417 1.00 43.78 425 SER A N 1
ATOM 3394 C CA . SER A 1 425 ? 13.939 6.385 28.358 1.00 43.78 425 SER A CA 1
ATOM 3395 C C . SER A 1 425 ? 14.575 6.038 27.014 1.00 43.78 425 SER A C 1
ATOM 3397 O O . SER A 1 425 ? 13.896 5.922 25.993 1.00 43.78 425 SER A O 1
ATOM 3399 N N . ASP A 1 426 ? 15.898 5.881 27.036 1.00 42.59 426 ASP A N 1
ATOM 3400 C CA . ASP A 1 426 ? 16.682 5.243 25.980 1.00 42.59 426 ASP A CA 1
ATOM 3401 C C . ASP A 1 426 ? 16.252 3.769 25.870 1.00 42.59 426 ASP A C 1
ATOM 3403 O O . ASP A 1 426 ? 16.932 2.859 26.344 1.00 42.59 426 ASP A O 1
ATOM 3407 N N . ALA A 1 427 ? 15.080 3.504 25.289 1.00 48.16 427 ALA A N 1
ATOM 3408 C CA . ALA A 1 427 ? 14.841 2.203 24.691 1.00 48.16 427 ALA A CA 1
ATOM 3409 C C . ALA A 1 427 ? 15.877 2.083 23.568 1.00 48.16 427 ALA A C 1
ATOM 3411 O O . ALA A 1 427 ? 15.770 2.795 22.569 1.00 48.16 427 ALA A O 1
ATOM 3412 N N . GLU A 1 428 ? 16.920 1.274 23.785 1.00 40.25 428 GLU A N 1
ATOM 3413 C CA . GLU A 1 428 ? 17.989 1.020 22.815 1.00 40.25 428 GLU A CA 1
ATOM 3414 C C . GLU A 1 428 ? 17.358 0.617 21.475 1.00 40.25 428 GLU A C 1
ATOM 3416 O O . GLU A 1 428 ? 16.886 -0.503 21.280 1.00 40.25 428 GLU A O 1
ATOM 3421 N N . ASN A 1 429 ? 17.280 1.578 20.553 1.00 47.03 429 ASN A N 1
ATOM 3422 C CA . ASN A 1 429 ? 16.812 1.359 19.197 1.00 47.03 429 ASN A CA 1
ATOM 3423 C C . ASN A 1 429 ? 18.023 0.960 18.352 1.00 47.03 429 ASN A C 1
ATOM 3425 O O . ASN A 1 429 ? 18.568 1.770 17.606 1.00 47.03 429 ASN A O 1
ATOM 3429 N N . ASP A 1 430 ? 18.472 -0.283 18.513 1.00 43.12 430 ASP A N 1
ATOM 3430 C CA . ASP A 1 430 ? 19.683 -0.787 17.855 1.00 43.12 430 ASP A CA 1
ATOM 3431 C C . ASP A 1 430 ? 19.514 -1.018 16.338 1.00 43.12 430 ASP A C 1
ATOM 3433 O O . ASP A 1 430 ? 20.481 -1.347 15.651 1.00 43.12 430 ASP A O 1
ATOM 3437 N N . GLU A 1 431 ? 18.311 -0.848 15.770 1.00 51.66 431 GLU A N 1
ATOM 3438 C CA . GLU A 1 431 ? 18.040 -1.208 14.372 1.00 51.66 431 GLU A CA 1
ATOM 3439 C C . GLU A 1 431 ? 17.097 -0.213 13.673 1.00 51.66 431 GLU A C 1
ATOM 3441 O O . GLU A 1 431 ? 15.875 -0.352 13.735 1.00 51.66 431 GLU A O 1
ATOM 3446 N N . ALA A 1 432 ? 17.657 0.769 12.955 1.00 48.41 432 ALA A N 1
ATOM 3447 C CA . ALA A 1 432 ? 16.899 1.726 12.139 1.00 48.41 432 ALA A CA 1
ATOM 3448 C C . ALA A 1 432 ? 16.064 1.034 11.039 1.00 48.41 432 ALA A C 1
ATOM 3450 O O . ALA A 1 432 ? 16.528 0.088 10.399 1.00 48.41 432 ALA A O 1
ATOM 3451 N N . SER A 1 433 ? 14.838 1.513 10.793 1.00 51.56 433 SER A N 1
ATOM 3452 C CA . SER A 1 433 ? 13.960 0.943 9.763 1.00 51.56 433 SER A CA 1
ATOM 3453 C C . SER A 1 433 ? 14.358 1.392 8.356 1.00 51.56 433 SER A C 1
ATOM 3455 O O . SER A 1 433 ? 14.628 2.569 8.137 1.00 51.56 433 SER A O 1
ATOM 3457 N N . SER A 1 434 ? 14.288 0.496 7.366 1.00 48.38 434 SER A N 1
ATOM 3458 C CA . SER A 1 434 ? 14.517 0.859 5.954 1.00 48.38 434 SER A CA 1
ATOM 3459 C C . SER A 1 434 ? 13.380 1.683 5.330 1.00 48.38 434 SER A C 1
ATOM 3461 O O . SER A 1 434 ? 13.507 2.132 4.193 1.00 48.38 434 SER A O 1
ATOM 3463 N N . TRP A 1 435 ? 12.240 1.805 6.020 1.00 48.62 435 TRP A N 1
ATOM 3464 C CA . TRP A 1 435 ? 11.075 2.583 5.577 1.00 48.62 435 TRP A CA 1
ATOM 3465 C C . TRP A 1 435 ? 10.975 3.950 6.252 1.00 48.62 435 TRP A C 1
ATOM 3467 O O . TRP A 1 435 ? 10.169 4.773 5.828 1.00 48.62 435 TRP A O 1
ATOM 3477 N N . GLN A 1 436 ? 11.785 4.203 7.286 1.00 47.53 436 GLN A N 1
ATOM 3478 C CA . GLN A 1 436 ? 11.906 5.541 7.850 1.00 47.53 436 GLN A CA 1
ATOM 3479 C C . GLN A 1 436 ? 12.719 6.407 6.885 1.00 47.53 436 GLN A C 1
ATOM 3481 O O . GLN A 1 436 ? 13.938 6.274 6.796 1.00 47.53 436 GLN A O 1
ATOM 3486 N N . GLU A 1 437 ? 12.055 7.333 6.191 1.00 40.97 437 GLU A N 1
ATOM 3487 C CA . GLU A 1 437 ? 12.742 8.552 5.760 1.00 40.97 437 GLU A CA 1
ATOM 3488 C C . GLU A 1 437 ? 13.255 9.250 7.023 1.00 40.97 437 GLU A C 1
ATOM 3490 O O . GLU A 1 437 ? 12.533 9.342 8.019 1.00 40.97 437 GLU A O 1
ATOM 3495 N N . SER A 1 438 ? 14.512 9.691 7.009 1.00 33.12 438 SER A N 1
ATOM 3496 C CA . SER A 1 438 ? 15.175 10.301 8.164 1.00 33.12 438 SER A CA 1
ATOM 3497 C C . SER A 1 438 ? 14.459 11.577 8.636 1.00 33.12 438 SER A C 1
ATOM 3499 O O . SER A 1 438 ? 14.822 12.706 8.316 1.00 33.12 438 SER A O 1
ATOM 3501 N N . SER A 1 439 ? 13.437 11.429 9.473 1.00 31.03 439 SER A N 1
ATOM 3502 C CA . SER A 1 439 ? 12.786 12.539 10.158 1.00 31.03 439 SER A CA 1
ATOM 3503 C C . SER A 1 439 ? 13.556 12.900 11.431 1.00 31.03 439 SER A C 1
ATOM 3505 O O . SER A 1 439 ? 12.986 12.869 12.513 1.00 31.03 439 SER A O 1
ATOM 3507 N N . SER A 1 440 ? 14.856 13.205 11.320 1.00 27.30 440 SER A N 1
ATOM 3508 C CA . SER A 1 440 ? 15.564 14.115 12.236 1.00 27.30 440 SER A CA 1
ATOM 3509 C C . SER A 1 440 ? 17.070 14.169 11.979 1.00 27.30 440 SER A C 1
ATOM 3511 O O . SER A 1 440 ? 17.758 13.155 12.017 1.00 27.30 440 SER A O 1
ATOM 3513 N N . SER A 1 441 ? 17.568 15.405 11.943 1.00 25.72 441 SER A N 1
ATOM 3514 C CA . SER A 1 441 ? 18.928 15.836 12.290 1.00 25.72 441 SER A CA 1
ATOM 3515 C C . SER A 1 441 ? 20.069 15.522 11.318 1.00 25.72 441 SER A C 1
ATOM 3517 O O . SER A 1 441 ? 20.310 14.398 10.902 1.00 25.72 441 SER A O 1
ATOM 3519 N N . HIS A 1 442 ? 20.824 16.581 11.022 1.00 26.92 442 HIS A N 1
ATOM 3520 C CA . HIS A 1 442 ? 22.186 16.533 10.518 1.00 26.92 442 HIS A CA 1
ATOM 3521 C C . HIS A 1 442 ? 23.039 15.538 11.322 1.00 26.92 442 HIS A C 1
ATOM 3523 O O . HIS A 1 442 ? 23.541 15.871 12.393 1.00 26.92 442 HIS A O 1
ATOM 3529 N N . GLY A 1 443 ? 23.223 14.340 10.784 1.00 24.19 443 GLY A N 1
ATOM 3530 C CA . GLY A 1 443 ? 24.280 13.418 11.166 1.00 24.19 443 GLY A CA 1
ATOM 3531 C C . GLY A 1 443 ? 25.032 13.053 9.900 1.00 24.19 443 GLY A C 1
ATOM 3532 O O . GLY A 1 443 ? 24.509 12.324 9.063 1.00 24.19 443 GLY A O 1
ATOM 3533 N N . GLU A 1 444 ? 26.219 13.628 9.715 1.00 22.75 444 GLU A N 1
ATOM 3534 C CA . GLU A 1 444 ? 27.120 13.218 8.639 1.00 22.75 444 GLU A CA 1
ATOM 3535 C C . GLU A 1 444 ? 27.399 11.708 8.741 1.00 22.75 444 GLU A C 1
ATOM 3537 O O . GLU A 1 444 ? 27.545 11.189 9.854 1.00 22.75 444 GLU A O 1
ATOM 3542 N N . PRO A 1 445 ? 27.495 10.989 7.609 1.00 25.70 445 PRO A N 1
ATOM 3543 C CA . PRO A 1 445 ? 27.922 9.599 7.624 1.00 25.70 445 PRO A CA 1
ATOM 3544 C C . PRO A 1 445 ? 29.344 9.496 8.209 1.00 25.70 445 PRO A C 1
ATOM 3546 O O . PRO A 1 445 ? 30.136 10.433 8.056 1.00 25.70 445 PRO A O 1
ATOM 3549 N N . PRO A 1 446 ? 29.701 8.374 8.860 1.00 25.20 446 PRO A N 1
ATOM 3550 C CA . PRO A 1 446 ? 31.018 8.212 9.454 1.00 25.20 446 PRO A CA 1
ATOM 3551 C C . PRO A 1 446 ? 32.091 8.337 8.367 1.00 25.20 446 PRO A C 1
ATOM 3553 O O . PRO A 1 446 ? 32.165 7.521 7.448 1.00 25.20 446 PRO A O 1
ATOM 3556 N N . GLN A 1 447 ? 32.922 9.376 8.460 1.00 26.72 447 GLN A N 1
ATOM 3557 C CA . GLN A 1 447 ? 34.135 9.477 7.659 1.00 26.72 447 GLN A CA 1
ATOM 3558 C C . GLN A 1 447 ? 35.143 8.452 8.178 1.00 26.72 447 GLN A C 1
ATOM 3560 O O . GLN A 1 447 ? 35.821 8.682 9.180 1.00 26.72 447 GLN A O 1
ATOM 3565 N N . ASP A 1 448 ? 35.271 7.334 7.470 1.00 27.41 448 ASP A N 1
ATOM 3566 C CA . ASP A 1 448 ? 36.434 6.462 7.590 1.00 27.41 448 ASP A CA 1
ATOM 3567 C C . ASP A 1 448 ? 37.670 7.210 7.071 1.00 27.41 448 ASP A C 1
ATOM 3569 O O . ASP A 1 448 ? 37.918 7.337 5.869 1.00 27.41 448 ASP A O 1
ATOM 3573 N N . SER A 1 449 ? 38.462 7.746 7.999 1.00 28.44 449 SER A N 1
ATOM 3574 C CA . SER A 1 449 ? 39.743 8.371 7.696 1.00 28.44 449 SER A CA 1
ATOM 3575 C C . SER A 1 449 ? 40.798 7.298 7.404 1.00 28.44 449 SER A C 1
ATOM 3577 O O . SER A 1 449 ? 41.438 6.764 8.313 1.00 28.44 449 SER A O 1
ATOM 3579 N N . LEU A 1 450 ? 41.029 7.015 6.124 1.00 26.36 450 LEU A N 1
ATOM 3580 C CA . LEU A 1 450 ? 42.284 6.442 5.644 1.00 26.36 450 LEU A CA 1
ATOM 3581 C C . LEU A 1 450 ? 43.216 7.579 5.208 1.00 26.36 450 LEU A C 1
ATOM 3583 O O . LEU A 1 450 ? 43.014 8.145 4.139 1.00 26.36 450 LEU A O 1
ATOM 3587 N N . ALA A 1 451 ? 44.228 7.895 6.024 1.00 25.98 451 ALA A N 1
ATOM 3588 C CA . ALA A 1 451 ? 45.627 8.046 5.593 1.00 25.98 451 ALA A CA 1
ATOM 3589 C C . ALA A 1 451 ? 46.527 8.639 6.698 1.00 25.98 451 ALA A C 1
ATOM 3591 O O . ALA A 1 451 ? 46.360 9.773 7.128 1.00 25.98 451 ALA A O 1
ATOM 3592 N N . GLU A 1 452 ? 47.526 7.828 7.056 1.00 26.66 452 GLU A N 1
ATOM 3593 C CA . GLU A 1 452 ? 48.941 8.184 7.238 1.00 26.66 452 GLU A CA 1
ATOM 3594 C C . GLU A 1 452 ? 49.387 9.142 8.364 1.00 26.66 452 GLU A C 1
ATOM 3596 O O . GLU A 1 452 ? 49.202 10.351 8.323 1.00 26.66 452 GLU A O 1
ATOM 3601 N N . GLY A 1 453 ? 50.223 8.585 9.251 1.00 23.44 453 GLY A N 1
ATOM 3602 C CA . GLY A 1 453 ? 51.571 9.136 9.433 1.00 23.44 453 GLY A CA 1
ATOM 3603 C C . GLY A 1 453 ? 51.875 9.847 10.753 1.00 23.44 453 GLY A C 1
ATOM 3604 O O . GLY A 1 453 ? 51.514 10.993 10.952 1.00 23.44 453 GLY A O 1
ATOM 3605 N N . GLU A 1 454 ? 52.667 9.162 11.585 1.00 24.59 454 GLU A N 1
ATOM 3606 C CA . GLU A 1 454 ? 53.640 9.716 12.544 1.00 24.59 454 GLU A CA 1
ATOM 3607 C C . GLU A 1 454 ? 53.180 10.767 13.578 1.00 24.59 454 GLU A C 1
ATOM 3609 O O . GLU A 1 454 ? 53.092 11.958 13.311 1.00 24.59 454 GLU A O 1
ATOM 3614 N N . ALA A 1 455 ? 53.130 10.365 14.851 1.00 26.11 455 ALA A N 1
ATOM 3615 C CA . ALA A 1 455 ? 54.206 10.659 15.812 1.00 26.11 455 ALA A CA 1
ATOM 3616 C C . ALA A 1 455 ? 53.734 10.472 17.264 1.00 26.11 455 ALA A C 1
ATOM 3618 O O . ALA A 1 455 ? 52.691 10.941 17.706 1.00 26.11 455 ALA A O 1
ATOM 3619 N N . ALA A 1 456 ? 54.582 9.789 18.024 1.00 25.33 456 ALA A N 1
ATOM 3620 C CA . ALA A 1 456 ? 54.516 9.599 19.463 1.00 25.33 456 ALA A CA 1
ATOM 3621 C C . ALA A 1 456 ? 54.284 10.892 20.274 1.00 25.33 456 ALA A C 1
ATOM 3623 O O . ALA A 1 456 ? 55.021 11.853 20.091 1.00 25.33 456 ALA A O 1
ATOM 3624 N N . HIS A 1 457 ? 53.439 10.842 21.315 1.00 27.59 457 HIS A N 1
ATOM 3625 C CA . HIS A 1 457 ? 53.896 10.924 22.715 1.00 27.59 457 HIS A CA 1
ATOM 3626 C C . HIS A 1 457 ? 52.763 10.914 23.771 1.00 27.59 457 HIS A C 1
ATOM 3628 O O . HIS A 1 457 ? 51.893 11.767 23.784 1.00 27.59 457 HIS A O 1
ATOM 3634 N N . ARG A 1 458 ? 52.946 10.013 24.753 1.00 26.27 458 ARG A N 1
ATOM 3635 C CA . ARG A 1 458 ? 52.771 10.176 26.219 1.00 26.27 458 ARG A CA 1
ATOM 3636 C C . ARG A 1 458 ? 51.375 10.429 26.830 1.00 26.27 458 ARG A C 1
ATOM 3638 O O . ARG A 1 458 ? 50.891 11.544 26.871 1.00 26.27 458 ARG A O 1
ATOM 3645 N N . ARG A 1 459 ? 50.936 9.377 27.543 1.00 25.00 459 ARG A N 1
ATOM 3646 C CA . ARG A 1 459 ? 50.589 9.297 28.987 1.00 25.00 459 ARG A CA 1
ATOM 3647 C C . ARG A 1 459 ? 49.664 10.360 29.612 1.00 25.00 459 ARG A C 1
ATOM 3649 O O . ARG A 1 459 ? 50.094 11.481 29.830 1.00 25.00 459 ARG A O 1
ATOM 3656 N N . ALA A 1 460 ? 48.555 9.824 30.139 1.00 23.75 460 ALA A N 1
ATOM 3657 C CA . ALA A 1 460 ? 48.047 9.930 31.517 1.00 23.75 460 ALA A CA 1
ATOM 3658 C C . ALA A 1 460 ? 47.825 11.331 32.112 1.00 23.75 460 ALA A C 1
ATOM 3660 O O . ALA A 1 460 ? 48.794 12.028 32.396 1.00 23.75 460 ALA A O 1
ATOM 3661 N N . VAL A 1 461 ? 46.569 11.645 32.450 1.00 34.28 461 VAL A N 1
ATOM 3662 C CA . VAL A 1 461 ? 45.956 11.451 33.785 1.00 34.28 461 VAL A CA 1
ATOM 3663 C C . VAL A 1 461 ? 44.486 11.111 33.576 1.00 34.28 461 VAL A C 1
ATOM 3665 O O . VAL A 1 461 ? 43.911 11.685 32.627 1.00 34.28 461 VAL A O 1
#

Solvent-accessible surface area (backbone atoms only — not comparable to full-atom values): 25424 Å² total; per-residue (Å²): 88,57,50,46,44,61,57,27,43,36,45,45,72,31,67,11,26,66,45,44,53,50,49,54,46,54,53,50,30,55,56,48,30,74,78,41,75,87,57,71,77,57,61,43,65,56,39,56,37,40,48,48,10,54,78,49,81,58,36,62,62,45,46,66,70,32,73,61,32,32,46,92,45,56,10,49,73,21,41,76,95,59,76,17,32,17,78,45,22,80,74,30,38,61,30,68,40,34,41,71,81,75,66,54,55,74,91,73,62,82,59,36,12,25,70,62,30,55,35,22,46,81,31,48,57,76,70,56,37,38,30,17,22,70,29,19,23,66,36,67,81,47,73,48,49,43,46,34,51,68,54,56,33,51,51,60,66,48,56,47,40,61,62,34,50,48,43,48,57,35,35,50,42,48,29,52,25,37,53,50,2,13,21,38,67,15,36,46,49,61,52,30,61,78,61,44,37,34,62,72,38,46,47,55,49,30,66,43,36,68,55,30,51,54,13,35,42,14,30,82,83,41,47,37,45,49,52,77,66,51,63,98,82,58,51,66,72,78,47,28,34,28,30,93,85,57,65,67,92,77,52,54,72,65,58,51,47,58,58,42,54,53,32,44,64,88,85,53,66,52,32,23,76,85,70,47,76,41,57,71,60,53,50,37,40,68,33,31,77,43,48,72,49,25,28,34,29,53,8,34,42,54,39,45,30,16,82,76,30,78,67,45,66,23,50,52,45,35,56,50,46,53,48,41,49,39,56,76,70,64,64,76,25,78,78,69,69,61,87,84,56,60,67,44,79,88,45,52,42,36,37,45,60,82,90,76,42,45,17,43,43,56,78,23,60,46,88,55,50,46,84,35,69,86,38,63,82,40,83,63,51,35,26,33,49,50,44,52,54,46,64,32,68,88,67,71,24,48,94,70,70,84,75,79,78,66,40,67,70,35,35,76,73,71,44,43,77,50,40,68,68,64,96,82,64,81,68,83,75,89,69,77,46,77,55,59,70,86,87,68,79,98,68,81,75,87,79,80,83,84,78,85,82,89,81,91,81,84,83,89,134

InterPro domains:
  IPR002227 Tyrosinase copper-binding domain [PF00264] (10-185)
  IPR002227 Tyrosinase copper-binding domain [PS00498] (309-320)
  IPR008922 Di-copper centre-containing domain superfamily [G3DSA:1.10.1280.10] (2-194)
  IPR008922 Di-copper centre-containing domain superfamily [SSF48056] (5-219)
  IPR008922 Di-copper centre-containing domain superfamily [SSF48056] (304-406)

Radius of gyration: 22.97 Å; Cα contacts (8 Å, |Δi|>4): 800; chains: 1; bounding box: 83×49×60 Å

Sequence (461 aa):
WMAGRRSCDHLHDGMGFFTGHNAITIEFEQVLQLVDPTVTVPYWDYTIDMHAVREQDKDFRAFYDSGLFADDWFGPMGKESDGFVVTGGETTAYLSVDPVFWGIPAEELKITNAYGLLRSPWNTAPAPFLMRSNKTFGFETTYMSSPRCAEFYNAMQYTDVKDFQNFASQNCHGSIHTMIGGAANSNWKQWANNHEWMPFYAEAAGLQGFGVHKRMWRTGEHHISCPSTCSADAKPNECACSCPNLHLDSMTDEEVRELLHAAVSPDFQLETTSGKWIGREFVKLMCGYWPEYAAPHIGDALNSGATADPSFWPVHPNIDRLFQWRKLQGVTGTEHWPDGADFHTGFYWGGGNGETCWGHNPSDVMIWSNLFLDDRLNSQPYTVRQLFHFMDPASGNLPYVYDNFVWEHCEAEGYPTGFIGDRDSDAENDEASSWQESSSSHGEPPQDSLAEGEAAHRRAV

Nearest PDB structures (foldseek):
  6ei4-assembly1_A  TM=6.980E-01  e=2.810E-05  Priestia megaterium
  3ntm-assembly1_B  TM=6.912E-01  e=3.484E-05  Priestia megaterium
  4hd6-assembly2_B  TM=6.965E-01  e=7.809E-05  Priestia megaterium
  4hd7-assembly2_B  TM=6.701E-01  e=1.267E-04  Priestia megaterium

Secondary structure (DSSP, 8-state):
-TTT-SS--SSSSSTTHHHHHHHHHHHHHHHHHHH-TT--PPP--HHHHHHHHHHTTT-THHHHTSGGGSTTTT-----GGGTTB---STTTTT-B--TTTTT--TTT-----TTSSSS-TT-----SB-B--SEETTEEPPGGGS--HHHHHHHHH--SHHHHHHHIIIIIIIHHHHHHH-EES--HHHHHHHTTB-HHHHHHHHHTHHHHHHHHHHSTT--SB--S---TT--TTTSS-B-TT--GGGS-HHHHHHHHHTTS-TT---BBTTS-B-HHHHHHHHTTSSHHHH--EE-GGGSTTGGGSGGGTTHHHHHHHHHHHHHHTT---TT---TT--S-TTT-TT---TTT-TTSSTT-B-S--S-STT-TT--SPPBHHHHHHHT-TTSS-SS---S----HHHHHTT--TTS---TT------S--TT----S---------------------

Foldseek 3Di:
DQCQDLQFRQQALFLLVLLVLVLVLLVVQVVVCVVPVVDHQAADPCQVQLLQCVVVVNDNVSNQPDPCQDQAHLHHFADVVRVQFGCGHPQAHQQFQQVVVVVNDPVNDPADDQLNGLFHVQALDNRRGFGWDCAFLQAHQTSLQAQHLVLLLVLLVDLAPLLNVLSLRWRQQLSVLCRTFHKPLAHLVVVCVVVQNDNLLSNLCRSCVLQLLQLCCNAPVRQKDFHNHDDPPDDLLRGFIARPPDPLVPDDPVRLVVSVLLRDQPPRQQAHPVRHHCSSVVSCLCGSVDSSHTNINTGLSNGPSNVSRVVSSNSSVNSLLSVLLSLVVVSDNLPPQPQPPPSDPSSSSRNHDPVPRANRHQQGFDDDACSWDVGVPDPGTDGSVRSSVLSHPVPNGHPDHDPQLADVSSVVVVADGNSDDDPPDCPPPVRNHSRDDPPDDDDDDDPPDDDDDDDDDDDDD